Protein AF-0000000080483818 (afdb_homodimer)

Foldseek 3Di:
DLWAFEAELVLLVVQQDLVLLLVLLLLLLQQVVVVQKDWDDWDKADDVVQQKIKTKTWMWGDSPVDIWTWIKIKMARPCCCVPPVDDRMWIKIFTADPVPRRRRYIYGLVSLQLQLLLSNLLLLCLFAFDQAFAEAEEEDLDSNVQNVVVNNCVRYVHAEYEYEYPDVVSQVVSCVVPVVPHNYDYDDLLVRQQGREYEYAAQALDEDREPVSHHFAYEYEYEHFQAPRGAHHDLVNLQQAQEEEADDVRCCGTWNCVVCPVVVVDHPVSHNYYSNCCSVVVDHHHDPPGTYHYYTYNDHSSSSRSSVVSSSVRCVVVVHGDTHRPPVPDDD/DLWAFEAELVLLVVQQDLVLLLVLLLLLLQQVVVVQKDWDDWDKADDVVQQKIKTKTWMWGDSPVDIWTWIKIKMARPCCCVPPVDDRMWIKIFTADPVPRRRRYIYGLVSLQLQLLLSNLLLLCLQAFDQAFAEAEEEDLDSNVQNVVVNNCVRYVHAEYEYEDPDVVSQVVSCVVPVVPHNYDYDDLLVRQCGREYEYAAQALDEDREPVSHHFAYEYEYEHFQAPRGAHHDLVNLQQAQEEEADDVRCCGTWNCVVCPVVVVDHPVSHNYYSNCCSVVVDHHHDPPGTYHYYTYNDHSSSSRSSVVSSSVRCVVVVHGDTHRPPVPDDD

Sequence (664 aa):
MRKTLLLNKDDVHENVQMPELISAIEDAFAAYESGDAQMPPKSYIDLPQYNGDFRSMPAYLDAGDWDAAGIKWVNVHPDNGEKFDLPTVMGTMIYSDPETAFPLALLDGTELTMLRTGAAAAVATDHLAVEDASSMGIIGAGVQSYTQLRAISEVRDIEEVIISDLDEERVADFIDAFEDDFDIRAGSIEEAAGCDVLSTVTPVESPIVPRDAVGEHTHINAMGADAEGKHELADEVLLDAKLVIDDHAQTTHSGEINVPYHEGVLGDDDIYGAIGDIVLGELDGRTDEDGISVFDSTGLAIQDVAAAHVAYEHANENDNGYEFDLLGLADEMRKTLLLNKDDVHENVQMPELISAIEDAFAAYESGDAQMPPKSYIDLPQYNGDFRSMPAYLDAGDWDAAGIKWVNVHPDNGEKFDLPTVMGTMIYSDPETAFPLALLDGTELTMLRTGAAAAVATDHLAVEDASSMGIIGAGVQSYTQLRAISEVRDIEEVIISDLDEERVADFIDAFEDDFDIRAGSIEEAAGCDVLSTVTPVESPIVPRDAVGEHTHINAMGADAEGKHELADEVLLDAKLVIDDHAQTTHSGEINVPYHEGVLGDDDIYGAIGDIVLGELDGRTDEDGISVFDSTGLAIQDVAAAHVAYEHANENDNGYEFDLLGLADE

InterPro domains:
  IPR003462 Ornithine cyclodeaminase/mu-crystallin [PF02423] (3-317)
  IPR003462 Ornithine cyclodeaminase/mu-crystallin [PIRSF001439] (4-326)
  IPR003462 Ornithine cyclodeaminase/mu-crystallin [PTHR13812] (5-322)
  IPR023401 Ornithine cyclodeaminase, N-terminal [G3DSA:3.30.1780.10] (7-321)
  IPR028609 Alanine dehydrogenase, archaeal-type [MF_00935] (4-325)
  IPR036291 NAD(P)-binding domain superfamily [SSF51735] (4-326)

Organism: Haloferax mediterranei (strain ATCC 33500 / DSM 1411 / JCM 8866 / NBRC 14739 / NCIMB 2177 / R-4) (NCBI:txid523841)

Nearest PDB structures (foldseek):
  1omo-assembly1_A  TM=9.629E-01  e=2.144E-44  Archaeoglobus fulgidus
  4bv8-assembly1_A-2  TM=9.281E-01  e=3.497E-28  Mus musculus
  4bva-assembly1_A  TM=9.284E-01  e=4.461E-28  Mus musculus
  2i99-assembly1_B  TM=8.974E-01  e=8.203E-28  Homo sapiens
  8j1c-assembly1_A  TM=8.743E-01  e=6.890E-22  Pseudomonas veronii

Radius of gyration: 27.32 Å; Cα contacts (8 Å, |Δi|>4): 1703; chains: 2; bounding box: 47×83×65 Å

Structure (mmCIF, N/CA/C/O backbone):
data_AF-0000000080483818-model_v1
#
loop_
_entity.id
_entity.type
_entity.pdbx_description
1 polymer 'Alanine dehydrogenase'
#
loop_
_atom_site.group_PDB
_atom_site.id
_atom_site.type_symbol
_atom_site.label_atom_id
_atom_site.label_alt_id
_atom_site.label_comp_id
_atom_site.label_asym_id
_atom_site.label_entity_id
_atom_site.label_seq_id
_atom_site.pdbx_PDB_ins_code
_atom_site.Cartn_x
_atom_site.Cartn_y
_atom_site.Cartn_z
_atom_site.occupancy
_atom_site.B_iso_or_equiv
_atom_site.auth_seq_id
_atom_site.auth_comp_id
_atom_site.auth_asym_id
_atom_site.auth_atom_id
_atom_site.pdbx_PDB_model_num
ATOM 1 N N . MET A 1 1 ? -8.867 -9.008 21.266 1 59 1 MET A N 1
ATOM 2 C CA . MET A 1 1 ? -7.742 -8.117 21.516 1 59 1 MET A CA 1
ATOM 3 C C . MET A 1 1 ? -7.305 -7.422 20.219 1 59 1 MET A C 1
ATOM 5 O O . MET A 1 1 ? -7.438 -7.98 19.141 1 59 1 MET A O 1
ATOM 9 N N . ARG A 1 2 ? -7.117 -6.023 20.359 1 85.38 2 ARG A N 1
ATOM 10 C CA . ARG A 1 2 ? -6.852 -5.125 19.234 1 85.38 2 ARG A CA 1
ATOM 11 C C . ARG A 1 2 ? -5.352 -5.008 18.984 1 85.38 2 ARG A C 1
ATOM 13 O O . ARG A 1 2 ? -4.773 -3.928 19.125 1 85.38 2 ARG A O 1
ATOM 20 N N . LYS A 1 3 ? -4.719 -6.227 18.844 1 96 3 LYS A N 1
ATOM 21 C CA . LYS A 1 3 ? -3.314 -6.281 18.453 1 96 3 LYS A CA 1
ATOM 22 C C . LYS A 1 3 ? -3.16 -6.82 17.031 1 96 3 LYS A C 1
ATOM 24 O O . LYS A 1 3 ? -4.016 -7.566 16.547 1 96 3 LYS A O 1
ATOM 29 N N . THR A 1 4 ? -2.127 -6.414 16.406 1 98.06 4 THR A N 1
ATOM 30 C CA . THR A 1 4 ? -1.771 -6.863 15.07 1 98.06 4 THR A CA 1
ATOM 31 C C . THR A 1 4 ? -0.892 -8.109 15.133 1 98.06 4 THR A C 1
ATOM 33 O O . THR A 1 4 ? 0.058 -8.164 15.914 1 98.06 4 THR A O 1
ATOM 36 N N . LEU A 1 5 ? -1.219 -9.117 14.422 1 98.25 5 LEU A N 1
ATOM 37 C CA . LEU A 1 5 ? -0.421 -10.336 14.391 1 98.25 5 LEU A CA 1
ATOM 38 C C . LEU A 1 5 ? 0.724 -10.211 13.391 1 98.25 5 LEU A C 1
ATOM 40 O O . LEU A 1 5 ? 0.502 -9.867 12.227 1 98.25 5 LEU A O 1
ATOM 44 N N . LEU A 1 6 ? 1.972 -10.414 13.82 1 98.62 6 LEU A N 1
ATOM 45 C CA . LEU A 1 6 ? 3.143 -10.438 12.953 1 98.62 6 LEU A CA 1
ATOM 46 C C . LEU A 1 6 ? 3.469 -11.859 12.516 1 98.62 6 LEU A C 1
ATOM 48 O O . LEU A 1 6 ? 3.674 -12.742 13.352 1 98.62 6 LEU A O 1
ATOM 52 N N . LEU A 1 7 ? 3.492 -12.109 11.258 1 98.81 7 LEU A N 1
ATOM 53 C CA . LEU A 1 7 ? 3.787 -13.422 10.703 1 98.81 7 LEU A CA 1
ATOM 54 C C . LEU A 1 7 ? 5 -13.359 9.781 1 98.81 7 LEU A C 1
ATOM 56 O O . LEU A 1 7 ? 4.906 -12.875 8.648 1 98.81 7 LEU A O 1
ATOM 60 N N . ASN A 1 8 ? 6.125 -13.867 10.25 1 98.44 8 ASN A N 1
ATOM 61 C CA . ASN A 1 8 ? 7.332 -13.859 9.43 1 98.44 8 ASN A CA 1
ATOM 62 C C . ASN A 1 8 ? 7.301 -14.977 8.383 1 98.44 8 ASN A C 1
ATOM 64 O O . ASN A 1 8 ? 6.285 -15.648 8.219 1 98.44 8 ASN A O 1
ATOM 68 N N . LYS A 1 9 ? 8.344 -15.117 7.645 1 97.88 9 LYS A N 1
ATOM 69 C CA . LYS A 1 9 ? 8.445 -16.094 6.555 1 97.88 9 LYS A CA 1
ATOM 70 C C . LYS A 1 9 ? 8.023 -17.484 7.02 1 97.88 9 LYS A C 1
ATOM 72 O O . LYS A 1 9 ? 7.184 -18.125 6.387 1 97.88 9 LYS A O 1
ATOM 77 N N . ASP A 1 10 ? 8.531 -17.953 8.125 1 97.81 10 ASP A N 1
ATOM 78 C CA . ASP A 1 10 ? 8.258 -19.297 8.633 1 97.81 10 ASP A CA 1
ATOM 79 C C . ASP A 1 10 ? 6.805 -19.438 9.07 1 97.81 10 ASP A C 1
ATOM 81 O O . ASP A 1 10 ? 6.184 -20.469 8.852 1 97.81 10 ASP A O 1
ATOM 85 N N . ASP A 1 11 ? 6.324 -18.406 9.789 1 98.5 11 ASP A N 1
ATOM 86 C CA . ASP A 1 11 ? 4.938 -18.422 10.242 1 98.5 11 ASP A CA 1
ATOM 87 C C . ASP A 1 11 ? 3.975 -18.531 9.055 1 98.5 11 ASP A C 1
ATOM 89 O O . ASP A 1 11 ? 2.994 -19.266 9.109 1 98.5 11 ASP A O 1
ATOM 93 N N . VAL A 1 12 ? 4.23 -17.703 7.957 1 98.56 12 VAL A N 1
ATOM 94 C CA . VAL A 1 12 ? 3.389 -17.75 6.766 1 98.56 12 VAL A CA 1
ATOM 95 C C . VAL A 1 12 ? 3.434 -19.156 6.152 1 98.56 12 VAL A C 1
ATOM 97 O O . VAL A 1 12 ? 2.393 -19.734 5.844 1 98.56 12 VAL A O 1
ATOM 100 N N . HIS A 1 13 ? 4.637 -19.688 6.023 1 97.12 13 HIS A N 1
ATOM 101 C CA . HIS A 1 13 ? 4.812 -21.016 5.441 1 97.12 13 HIS A CA 1
ATOM 102 C C . HIS A 1 13 ? 4.043 -22.062 6.23 1 97.12 13 HIS A C 1
ATOM 104 O O . HIS A 1 13 ? 3.398 -22.938 5.641 1 97.12 13 HIS A O 1
ATOM 110 N N . GLU A 1 14 ? 4.074 -21.969 7.496 1 97.31 14 GLU A N 1
ATOM 111 C CA . GLU A 1 14 ? 3.459 -22.953 8.383 1 97.31 14 GLU A CA 1
ATOM 112 C C . GLU A 1 14 ? 1.938 -22.844 8.352 1 97.31 14 GLU A C 1
ATOM 114 O O . GLU A 1 14 ? 1.236 -23.844 8.477 1 97.31 14 GLU A O 1
ATOM 119 N N . ASN A 1 15 ? 1.459 -21.688 8.18 1 98.25 15 ASN A N 1
ATOM 120 C CA . ASN A 1 15 ? 0.035 -21.469 8.414 1 98.25 15 ASN A CA 1
ATOM 121 C C . ASN A 1 15 ? -0.752 -21.453 7.109 1 98.25 15 ASN A C 1
ATOM 123 O O . ASN A 1 15 ? -1.979 -21.562 7.117 1 98.25 15 ASN A O 1
ATOM 127 N N . VAL A 1 16 ? -0.103 -21.359 5.969 1 98.06 16 VAL A N 1
ATOM 128 C CA . VAL A 1 16 ? -0.795 -21.438 4.688 1 98.06 16 VAL A CA 1
ATOM 129 C C . VAL A 1 16 ? -0.84 -22.891 4.215 1 98.06 16 VAL A C 1
ATOM 131 O O . VAL A 1 16 ? 0.1 -23.375 3.576 1 98.06 16 VAL A O 1
ATOM 134 N N . GLN A 1 17 ? -1.947 -23.5 4.48 1 96.69 17 GLN A N 1
ATOM 135 C CA . GLN A 1 17 ? -2.146 -24.859 3.994 1 96.69 17 GLN A CA 1
ATOM 136 C C . GLN A 1 17 ? -2.549 -24.859 2.521 1 96.69 17 GLN A C 1
ATOM 138 O O . GLN A 1 17 ? -3.596 -24.328 2.16 1 96.69 17 GLN A O 1
ATOM 143 N N . MET A 1 18 ? -1.852 -25.625 1.7 1 97.94 18 MET A N 1
ATOM 144 C CA . MET A 1 18 ? -1.932 -25.484 0.248 1 97.94 18 MET A CA 1
ATOM 145 C C . MET A 1 18 ? -3.324 -25.844 -0.256 1 97.94 18 MET A C 1
ATOM 147 O O . MET A 1 18 ? -3.9 -25.125 -1.07 1 97.94 18 MET A O 1
ATOM 151 N N . PRO A 1 19 ? -3.957 -26.953 0.245 1 98.25 19 PRO A N 1
ATOM 152 C CA . PRO A 1 19 ? -5.309 -27.25 -0.242 1 98.25 19 PRO A CA 1
ATOM 153 C C . PRO A 1 19 ? -6.297 -26.125 0.053 1 98.25 19 PRO A C 1
ATOM 155 O O . PRO A 1 19 ? -7.129 -25.797 -0.794 1 98.25 19 PRO A O 1
ATOM 158 N N . GLU A 1 20 ? -6.184 -25.531 1.244 1 98.12 20 GLU A N 1
ATOM 159 C CA . GLU A 1 20 ? -7.062 -24.422 1.618 1 98.12 20 GLU A CA 1
ATOM 160 C C . GLU A 1 20 ? -6.746 -23.172 0.81 1 98.12 20 GLU A C 1
ATOM 162 O O . GLU A 1 20 ? -7.645 -22.406 0.458 1 98.12 20 GLU A O 1
ATOM 167 N N . LEU A 1 21 ? -5.457 -23 0.57 1 98.69 21 LEU A N 1
ATOM 168 C CA . LEU A 1 21 ? -5.062 -21.859 -0.24 1 98.69 21 LEU A CA 1
ATOM 169 C C . LEU A 1 21 ? -5.613 -21.969 -1.656 1 98.69 21 LEU A C 1
ATOM 171 O O . LEU A 1 21 ? -6.098 -20.984 -2.221 1 98.69 21 LEU A O 1
ATOM 175 N N . ILE A 1 22 ? -5.508 -23.188 -2.268 1 98.81 22 ILE A N 1
ATOM 176 C CA . ILE A 1 22 ? -6.027 -23.406 -3.615 1 98.81 22 ILE A CA 1
ATOM 177 C C . ILE A 1 22 ? -7.512 -23.047 -3.658 1 98.81 22 ILE A C 1
ATOM 179 O O . ILE A 1 22 ? -7.965 -22.344 -4.57 1 98.81 22 ILE A O 1
ATOM 183 N N . SER A 1 23 ? -8.258 -23.484 -2.625 1 98.62 23 SER A N 1
ATOM 184 C CA . SER A 1 23 ? -9.68 -23.172 -2.537 1 98.62 23 SER A CA 1
ATOM 185 C C . SER A 1 23 ? -9.914 -21.672 -2.422 1 98.62 23 SER A C 1
ATOM 187 O O . SER A 1 23 ? -10.812 -21.125 -3.07 1 98.62 23 SER A O 1
ATOM 189 N N . ALA A 1 24 ? -9.156 -20.984 -1.603 1 98.62 24 ALA A N 1
ATOM 190 C CA . ALA A 1 24 ? -9.289 -19.547 -1.397 1 98.62 24 ALA A CA 1
ATOM 191 C C . ALA A 1 24 ? -8.961 -18.781 -2.672 1 98.62 24 ALA A C 1
ATOM 193 O O . ALA A 1 24 ? -9.586 -17.766 -2.971 1 98.62 24 ALA A O 1
ATOM 194 N N . ILE A 1 25 ? -7.953 -19.234 -3.406 1 98.75 25 ILE A N 1
ATOM 195 C CA . ILE A 1 25 ? -7.562 -18.609 -4.66 1 98.75 25 ILE A CA 1
ATOM 196 C C . ILE A 1 25 ? -8.68 -18.781 -5.691 1 98.75 25 ILE A C 1
ATOM 198 O O . ILE A 1 25 ? -8.961 -17.859 -6.461 1 98.75 25 ILE A O 1
ATOM 202 N N . GLU A 1 26 ? -9.234 -19.969 -5.711 1 98.69 26 GLU A N 1
ATOM 203 C CA . GLU A 1 26 ? -10.375 -20.188 -6.602 1 98.69 26 GLU A CA 1
ATOM 204 C C . GLU A 1 26 ? -11.523 -19.234 -6.281 1 98.69 26 GLU A C 1
ATOM 206 O O . GLU A 1 26 ? -12.117 -18.641 -7.188 1 98.69 26 GLU A O 1
ATOM 211 N N . ASP A 1 27 ? -11.852 -19.047 -4.988 1 98.5 27 ASP A N 1
ATOM 212 C CA . ASP A 1 27 ? -12.859 -18.094 -4.551 1 98.5 27 ASP A CA 1
ATOM 213 C C . ASP A 1 27 ? -12.516 -16.672 -5 1 98.5 27 ASP A C 1
ATOM 215 O O . ASP A 1 27 ? -13.398 -15.906 -5.383 1 98.5 27 ASP A O 1
ATOM 219 N N . ALA A 1 28 ? -11.266 -16.359 -4.926 1 98.62 28 ALA A N 1
ATOM 220 C CA . ALA A 1 28 ? -10.812 -15.023 -5.309 1 98.62 28 ALA A CA 1
ATOM 221 C C . ALA A 1 28 ? -11.023 -14.781 -6.801 1 98.62 28 ALA A C 1
ATOM 223 O O . ALA A 1 28 ? -11.477 -13.703 -7.199 1 98.62 28 ALA A O 1
ATOM 224 N N . PHE A 1 29 ? -10.672 -15.773 -7.652 1 98.56 29 PHE A N 1
ATOM 225 C CA . PHE A 1 29 ? -10.906 -15.664 -9.086 1 98.56 29 PHE A CA 1
ATOM 226 C C . PHE A 1 29 ? -12.391 -15.477 -9.375 1 98.56 29 PHE A C 1
ATOM 228 O O . PHE A 1 29 ? -12.766 -14.672 -10.227 1 98.56 29 PHE A O 1
ATOM 235 N N . ALA A 1 30 ? -13.227 -16.234 -8.688 1 98.5 30 ALA A N 1
ATOM 236 C CA . ALA A 1 30 ? -14.672 -16.125 -8.867 1 98.5 30 ALA A CA 1
ATOM 237 C C . ALA A 1 30 ? -15.172 -14.734 -8.484 1 98.5 30 ALA A C 1
ATOM 239 O O . ALA A 1 30 ? -15.945 -14.125 -9.227 1 98.5 30 ALA A O 1
ATOM 240 N N . ALA A 1 31 ? -14.734 -14.266 -7.336 1 98.38 31 ALA A N 1
ATOM 241 C CA . ALA A 1 31 ? -15.148 -12.953 -6.859 1 98.38 31 ALA A CA 1
ATOM 242 C C . ALA A 1 31 ? -14.734 -11.859 -7.844 1 98.38 31 ALA A C 1
ATOM 244 O O . ALA A 1 31 ? -15.5 -10.922 -8.094 1 98.38 31 ALA A O 1
ATOM 245 N N . TYR A 1 32 ? -13.555 -11.953 -8.32 1 97.81 32 TYR A N 1
ATOM 246 C CA . TYR A 1 32 ? -13.055 -10.969 -9.266 1 97.81 32 TYR A CA 1
ATOM 247 C C . TYR A 1 32 ? -13.906 -10.945 -10.531 1 97.81 32 TYR A C 1
ATOM 249 O O . TYR A 1 32 ? -14.297 -9.875 -11.008 1 97.81 32 TYR A O 1
ATOM 257 N N . GLU A 1 33 ? -14.195 -12.117 -11.047 1 97.12 33 GLU A N 1
ATOM 258 C CA . GLU A 1 33 ? -14.938 -12.227 -12.297 1 97.12 33 GLU A CA 1
ATOM 259 C C . GLU A 1 33 ? -16.391 -11.781 -12.117 1 97.12 33 GLU A C 1
ATOM 261 O O . GLU A 1 33 ? -16.984 -11.18 -13.016 1 97.12 33 GLU A O 1
ATOM 266 N N . SER A 1 34 ? -17 -12.031 -10.977 1 97.38 34 SER A N 1
ATOM 267 C CA . SER A 1 34 ? -18.406 -11.727 -10.727 1 97.38 34 SER A CA 1
ATOM 268 C C . SER A 1 34 ? -18.594 -10.266 -10.336 1 97.38 34 SER A C 1
ATOM 270 O O . SER A 1 34 ? -19.734 -9.805 -10.164 1 97.38 34 SER A O 1
ATOM 272 N N . GLY A 1 35 ? -17.484 -9.539 -10.109 1 97.06 35 GLY A N 1
ATOM 273 C CA . GLY A 1 35 ? -17.578 -8.148 -9.727 1 97.06 35 GLY A CA 1
ATOM 274 C C . GLY A 1 35 ? -17.625 -7.945 -8.219 1 97.06 35 GLY A C 1
ATOM 275 O O . GLY A 1 35 ? -17.906 -6.844 -7.742 1 97.06 35 GLY A O 1
ATOM 276 N N . ASP A 1 36 ? -17.328 -8.992 -7.488 1 97.94 36 ASP A N 1
ATOM 277 C CA . ASP A 1 36 ? -17.359 -8.938 -6.027 1 97.94 36 ASP A CA 1
ATOM 278 C C . ASP A 1 36 ? -15.969 -8.703 -5.449 1 97.94 36 ASP A C 1
ATOM 280 O O . ASP A 1 36 ? -15.688 -9.102 -4.316 1 97.94 36 ASP A O 1
ATOM 284 N N . ALA A 1 37 ? -15.125 -8.156 -6.234 1 98.31 37 ALA A N 1
ATOM 285 C CA . ALA A 1 37 ? -13.781 -7.789 -5.805 1 98.31 37 ALA A CA 1
ATOM 286 C C . ALA A 1 37 ? -13.383 -6.422 -6.352 1 98.31 37 ALA A C 1
ATOM 288 O O . ALA A 1 37 ? -13.898 -5.98 -7.379 1 98.31 37 ALA A O 1
ATOM 289 N N . GLN A 1 38 ? -12.648 -5.688 -5.633 1 98.06 38 GLN A N 1
ATOM 290 C CA . GLN A 1 38 ? -11.992 -4.461 -6.066 1 98.06 38 GLN A CA 1
ATOM 291 C C . GLN A 1 38 ? -10.477 -4.645 -6.129 1 98.06 38 GLN A C 1
ATOM 293 O O . GLN A 1 38 ? -9.852 -5.043 -5.141 1 98.06 38 GLN A O 1
ATOM 298 N N . MET A 1 39 ? -9.914 -4.434 -7.207 1 97.19 39 MET A N 1
ATOM 299 C CA . MET A 1 39 ? -8.477 -4.535 -7.426 1 97.19 39 MET A CA 1
ATOM 300 C C . MET A 1 39 ? -7.98 -3.42 -8.344 1 97.19 39 MET A C 1
ATOM 302 O O . MET A 1 39 ? -7.781 -3.635 -9.539 1 97.19 39 MET A O 1
ATOM 306 N N . PRO A 1 40 ? -7.812 -2.236 -7.809 1 94 40 PRO A N 1
ATOM 307 C CA . PRO A 1 40 ? -7.262 -1.16 -8.633 1 94 40 PRO A CA 1
ATOM 308 C C . PRO A 1 40 ? -5.93 -1.536 -9.281 1 94 40 PRO A C 1
ATOM 310 O O . PRO A 1 40 ? -5.223 -2.412 -8.781 1 94 40 PRO A O 1
ATOM 313 N N . PRO A 1 41 ? -5.617 -0.935 -10.477 1 89.25 41 PRO A N 1
ATOM 314 C CA . PRO A 1 41 ? -4.324 -1.211 -11.117 1 89.25 41 PRO A CA 1
ATOM 315 C C . PRO A 1 41 ? -3.143 -0.987 -10.172 1 89.25 41 PRO A C 1
ATOM 317 O O . PRO A 1 41 ? -3.186 -0.092 -9.328 1 89.25 41 PRO A O 1
ATOM 320 N N . LYS A 1 42 ? -2.09 -1.724 -10.422 1 88.88 42 LYS A N 1
ATOM 321 C CA . LYS A 1 42 ? -0.842 -1.532 -9.688 1 88.88 42 LYS A CA 1
ATOM 322 C C . LYS A 1 42 ? -0.333 -0.101 -9.836 1 88.88 42 LYS A C 1
ATOM 324 O O . LYS A 1 42 ? -0.463 0.505 -10.898 1 88.88 42 LYS A O 1
ATOM 329 N N . SER A 1 43 ? 0.108 0.502 -8.727 1 93.12 43 SER A N 1
ATOM 330 C CA . SER A 1 43 ? 0.882 1.737 -8.805 1 93.12 43 SER A CA 1
ATOM 331 C C . SER A 1 43 ? 2.379 1.457 -8.727 1 93.12 43 SER A C 1
ATOM 333 O O . SER A 1 43 ? 2.828 0.692 -7.867 1 93.12 43 SER A O 1
ATOM 335 N N . TYR A 1 44 ? 3.125 2.062 -9.609 1 93.62 44 TYR A N 1
ATOM 336 C CA . TYR A 1 44 ? 4.559 1.801 -9.711 1 93.62 44 TYR A CA 1
ATOM 337 C C . TYR A 1 44 ? 5.367 2.998 -9.227 1 93.62 44 TYR A C 1
ATOM 339 O O . TYR A 1 44 ? 4.973 4.148 -9.438 1 93.62 44 TYR A O 1
ATOM 347 N N . ILE A 1 45 ? 6.418 2.789 -8.562 1 97.56 45 ILE A N 1
ATOM 348 C CA . ILE A 1 45 ? 7.531 3.709 -8.344 1 97.56 45 ILE A CA 1
ATOM 349 C C . ILE A 1 45 ? 8.789 3.166 -9.016 1 97.56 45 ILE A C 1
ATOM 351 O O . ILE A 1 45 ? 9.383 2.193 -8.547 1 97.56 45 ILE A O 1
ATOM 355 N N . ASP A 1 46 ? 9.195 3.781 -10.109 1 96.31 46 ASP A N 1
ATOM 356 C CA . ASP A 1 46 ? 10.359 3.354 -10.891 1 96.31 46 ASP A CA 1
ATOM 357 C C . ASP A 1 46 ? 11.625 4.059 -10.414 1 96.31 46 ASP A C 1
ATOM 359 O O . ASP A 1 46 ? 11.68 5.289 -10.375 1 96.31 46 ASP A O 1
ATOM 363 N N . LEU A 1 47 ? 12.562 3.303 -10.062 1 97.94 47 LEU A N 1
ATOM 364 C CA . LEU A 1 47 ? 13.828 3.844 -9.562 1 97.94 47 LEU A CA 1
ATOM 365 C C . LEU A 1 47 ? 14.992 3.385 -10.43 1 97.94 47 LEU A C 1
ATOM 367 O O . LEU A 1 47 ? 15.828 2.596 -9.992 1 97.94 47 LEU A O 1
ATOM 371 N N . PRO A 1 48 ? 15.141 3.963 -11.609 1 96.69 48 PRO A N 1
ATOM 372 C CA . PRO A 1 48 ? 16.203 3.533 -12.523 1 96.69 48 PRO A CA 1
ATOM 373 C C . PRO A 1 48 ? 17.594 3.678 -11.922 1 96.69 48 PRO A C 1
ATOM 375 O O . PRO A 1 48 ? 18.484 2.889 -12.234 1 96.69 48 PRO A O 1
ATOM 378 N N . GLN A 1 49 ? 17.797 4.664 -11.047 1 96.25 49 GLN A N 1
ATOM 379 C CA . GLN A 1 49 ? 19.094 4.883 -10.43 1 96.25 49 GLN A CA 1
ATOM 380 C C . GLN A 1 49 ? 19.516 3.684 -9.578 1 96.25 49 GLN A C 1
ATOM 382 O O . GLN A 1 49 ? 20.703 3.496 -9.297 1 96.25 49 GLN A O 1
ATOM 387 N N . TYR A 1 50 ? 18.594 2.875 -9.211 1 97.5 50 TYR A N 1
ATOM 388 C CA . TYR A 1 50 ? 18.875 1.688 -8.414 1 97.5 50 TYR A CA 1
ATOM 389 C C . TYR A 1 50 ? 18.547 0.418 -9.188 1 97.5 50 TYR A C 1
ATOM 391 O O . TYR A 1 50 ? 18.578 -0.682 -8.633 1 97.5 50 TYR A O 1
ATOM 399 N N . ASN A 1 51 ? 18.141 0.545 -10.453 1 96.12 51 ASN A N 1
ATOM 400 C CA . ASN A 1 51 ? 17.688 -0.581 -11.258 1 96.12 51 ASN A CA 1
ATOM 401 C C . ASN A 1 51 ? 16.594 -1.374 -10.539 1 96.12 51 ASN A C 1
ATOM 403 O O . ASN A 1 51 ? 16.703 -2.592 -10.391 1 96.12 51 ASN A O 1
ATOM 407 N N . GLY A 1 52 ? 15.609 -0.616 -10.039 1 95.94 52 GLY A N 1
ATOM 408 C CA . GLY A 1 52 ? 14.562 -1.259 -9.266 1 95.94 52 GLY A CA 1
ATOM 409 C C . GLY A 1 52 ? 13.242 -0.506 -9.305 1 95.94 52 GLY A C 1
ATOM 410 O O . GLY A 1 52 ? 13.164 0.581 -9.875 1 95.94 52 GLY A O 1
ATOM 411 N N . ASP A 1 53 ? 12.25 -1.101 -8.836 1 96.75 53 ASP A N 1
ATOM 412 C CA . ASP A 1 53 ? 10.953 -0.446 -8.711 1 96.75 53 ASP A CA 1
ATOM 413 C C . ASP A 1 53 ? 10.164 -1.011 -7.531 1 96.75 53 ASP A C 1
ATOM 415 O O . ASP A 1 53 ? 10.539 -2.035 -6.957 1 96.75 53 ASP A O 1
ATOM 419 N N . PHE A 1 54 ? 9.188 -0.281 -7.121 1 97.69 54 PHE A N 1
ATOM 420 C CA . PHE A 1 54 ? 8.164 -0.723 -6.176 1 97.69 54 PHE A CA 1
ATOM 421 C C . PHE A 1 54 ? 6.805 -0.81 -6.848 1 97.69 54 PHE A C 1
ATOM 423 O O . PHE A 1 54 ? 6.523 -0.069 -7.793 1 97.69 54 PHE A O 1
ATOM 430 N N . ARG A 1 55 ? 6.012 -1.702 -6.309 1 96.25 55 ARG A N 1
ATOM 431 C CA . ARG A 1 55 ? 4.629 -1.83 -6.754 1 96.25 55 ARG A CA 1
ATOM 432 C C . ARG A 1 55 ? 3.674 -1.925 -5.57 1 96.25 55 ARG A C 1
ATOM 434 O O . ARG A 1 55 ? 3.908 -2.697 -4.637 1 96.25 55 ARG A O 1
ATOM 441 N N . SER A 1 56 ? 2.67 -1.08 -5.508 1 97.75 56 SER A N 1
ATOM 442 C CA . SER A 1 56 ? 1.58 -1.169 -4.539 1 97.75 56 SER A CA 1
ATOM 443 C C . SER A 1 56 ? 0.396 -1.941 -5.113 1 97.75 56 SER A C 1
ATOM 445 O O . SER A 1 56 ? -0.085 -1.633 -6.203 1 97.75 56 SER A O 1
ATOM 447 N N . MET A 1 57 ? -0.023 -2.916 -4.402 1 97.81 57 MET A N 1
ATOM 448 C CA . MET A 1 57 ? -1.054 -3.83 -4.883 1 97.81 57 MET A CA 1
ATOM 449 C C . MET A 1 57 ? -2.166 -3.986 -3.854 1 97.81 57 MET A C 1
ATOM 451 O O . MET A 1 57 ? -2.234 -5 -3.156 1 97.81 57 MET A O 1
ATOM 455 N N . PRO A 1 58 ? -3.139 -3.027 -3.768 1 98.62 58 PRO A N 1
ATOM 456 C CA . PRO A 1 58 ? -4.281 -3.148 -2.857 1 98.62 58 PRO A CA 1
ATOM 457 C C . PRO A 1 58 ? -5.418 -3.982 -3.445 1 98.62 58 PRO A C 1
ATOM 459 O O . PRO A 1 58 ? -5.574 -4.047 -4.668 1 98.62 58 PRO A O 1
ATOM 462 N N . ALA A 1 59 ? -6.23 -4.578 -2.588 1 98.75 59 ALA A N 1
ATOM 463 C CA . ALA A 1 59 ? -7.418 -5.273 -3.08 1 98.75 59 ALA A CA 1
ATOM 464 C C . ALA A 1 59 ? -8.414 -5.535 -1.952 1 98.75 59 ALA A C 1
ATOM 466 O O . ALA A 1 59 ? -8.055 -5.449 -0.773 1 98.75 59 ALA A O 1
ATOM 467 N N . TYR A 1 60 ? -9.609 -5.742 -2.289 1 98.81 60 TYR A N 1
ATOM 468 C CA . TYR A 1 60 ? -10.711 -6.273 -1.488 1 98.81 60 TYR A CA 1
ATOM 469 C C . TYR A 1 60 ? -11.461 -7.363 -2.246 1 98.81 60 TYR A C 1
ATOM 471 O O . TYR A 1 60 ? -11.617 -7.281 -3.465 1 98.81 60 TYR A O 1
ATOM 479 N N . LEU A 1 61 ? -11.859 -8.406 -1.54 1 98.31 61 LEU A N 1
ATOM 480 C CA . LEU A 1 61 ? -12.75 -9.367 -2.174 1 98.31 61 LEU A CA 1
ATOM 481 C C . LEU A 1 61 ? -13.828 -9.836 -1.198 1 98.31 61 LEU A C 1
ATOM 483 O O . LEU A 1 61 ? -13.586 -9.906 0.009 1 98.31 61 LEU A O 1
ATOM 487 N N . ASP A 1 62 ? -14.961 -10.039 -1.685 1 98.31 62 ASP A N 1
ATOM 488 C CA . ASP A 1 62 ? -16.094 -10.688 -1.026 1 98.31 62 ASP A CA 1
ATOM 489 C C . ASP A 1 62 ? -16.312 -12.094 -1.59 1 98.31 62 ASP A C 1
ATOM 491 O O . ASP A 1 62 ? -16.812 -12.242 -2.705 1 98.31 62 ASP A O 1
ATOM 495 N N . ALA A 1 63 ? -15.961 -13.094 -0.813 1 96.25 63 ALA A N 1
ATOM 496 C CA . ALA A 1 63 ? -16.062 -14.484 -1.271 1 96.25 63 ALA A CA 1
ATOM 497 C C . ALA A 1 63 ? -17.359 -15.125 -0.784 1 96.25 63 ALA A C 1
ATOM 499 O O . ALA A 1 63 ? -17.5 -16.344 -0.847 1 96.25 63 ALA A O 1
ATOM 500 N N . GLY A 1 64 ? -18.297 -14.328 -0.304 1 94.75 64 GLY A N 1
ATOM 501 C CA . GLY A 1 64 ? -19.562 -14.82 0.223 1 94.75 64 GLY A CA 1
ATOM 502 C C . GLY A 1 64 ? -19.516 -15.133 1.708 1 94.75 64 GLY A C 1
ATOM 503 O O . GLY A 1 64 ? -19.875 -14.297 2.535 1 94.75 64 GLY A O 1
ATOM 504 N N . ASP A 1 65 ? -18.766 -16.188 2.082 1 93.69 65 ASP A N 1
ATOM 505 C CA . ASP A 1 65 ? -18.703 -16.609 3.477 1 93.69 65 ASP A CA 1
ATOM 506 C C . ASP A 1 65 ? -17.656 -15.82 4.25 1 93.69 65 ASP A C 1
ATOM 508 O O . ASP A 1 65 ? -17.672 -15.805 5.484 1 93.69 65 ASP A O 1
ATOM 512 N N . TRP A 1 66 ? -16.828 -15.258 3.508 1 96.19 66 TRP A N 1
ATOM 513 C CA . TRP A 1 66 ? -15.797 -14.422 4.102 1 96.19 66 TRP A CA 1
ATOM 514 C C . TRP A 1 66 ? -15.391 -13.297 3.152 1 96.19 66 TRP A C 1
ATOM 516 O O . TRP A 1 66 ? -15.656 -13.367 1.95 1 96.19 66 TRP A O 1
ATOM 526 N N . ASP A 1 67 ? -14.859 -12.227 3.656 1 98 67 ASP A N 1
ATOM 527 C CA . ASP A 1 67 ? -14.266 -11.156 2.857 1 98 67 ASP A CA 1
ATOM 528 C C . ASP A 1 67 ? -12.914 -10.734 3.426 1 98 67 ASP A C 1
ATOM 530 O O . ASP A 1 67 ? -12.531 -11.164 4.512 1 98 67 ASP A O 1
ATOM 534 N N . ALA A 1 68 ? -12.172 -10.07 2.613 1 98.5 68 ALA A N 1
ATOM 535 C CA . ALA A 1 68 ? -10.789 -9.75 2.975 1 98.5 68 ALA A CA 1
ATOM 536 C C . ALA A 1 68 ? -10.312 -8.484 2.27 1 98.5 68 ALA A C 1
ATOM 538 O O . ALA A 1 68 ? -10.742 -8.188 1.153 1 98.5 68 ALA A O 1
ATOM 539 N N . ALA A 1 69 ? -9.445 -7.746 2.926 1 98.81 69 ALA A N 1
ATOM 540 C CA . ALA A 1 69 ? -8.836 -6.543 2.367 1 98.81 69 ALA A CA 1
ATOM 541 C C . ALA A 1 69 ? -7.383 -6.41 2.811 1 98.81 69 ALA A C 1
ATOM 543 O O . ALA A 1 69 ? -7.02 -6.836 3.91 1 98.81 69 ALA A O 1
ATOM 544 N N . GLY A 1 70 ? -6.59 -5.828 1.926 1 98.75 70 GLY A N 1
ATOM 545 C CA . GLY A 1 70 ? -5.195 -5.598 2.27 1 98.75 70 GLY A CA 1
ATOM 546 C C . GLY A 1 70 ? -4.395 -4.984 1.137 1 98.75 70 GLY A C 1
ATOM 547 O O . GLY A 1 70 ? -4.957 -4.609 0.105 1 98.75 70 GLY A O 1
ATOM 548 N N . ILE A 1 71 ? -3.096 -4.863 1.389 1 98.88 71 ILE A N 1
ATOM 549 C CA . ILE A 1 71 ? -2.193 -4.332 0.373 1 98.88 71 ILE A CA 1
ATOM 550 C C . ILE A 1 71 ? -0.846 -5.047 0.456 1 98.88 71 ILE A C 1
ATOM 552 O O . ILE A 1 71 ? -0.362 -5.344 1.551 1 98.88 71 ILE A O 1
ATOM 556 N N . LYS A 1 72 ? -0.356 -5.371 -0.693 1 98.75 72 LYS A N 1
ATOM 557 C CA . LYS A 1 72 ? 1.023 -5.84 -0.787 1 98.75 72 LYS A CA 1
ATOM 558 C C . LYS A 1 72 ? 1.932 -4.762 -1.369 1 98.75 72 LYS A C 1
ATOM 560 O O . LYS A 1 72 ? 1.554 -4.07 -2.318 1 98.75 72 LYS A O 1
ATOM 565 N N . TRP A 1 73 ? 2.99 -4.508 -0.688 1 98.69 73 TRP A N 1
ATOM 566 C CA . TRP A 1 73 ? 4.094 -3.66 -1.129 1 98.69 73 TRP A CA 1
ATOM 567 C C . TRP A 1 73 ? 5.289 -4.504 -1.559 1 98.69 73 TRP A C 1
ATOM 569 O O . TRP A 1 73 ? 5.922 -5.164 -0.73 1 98.69 73 TRP A O 1
ATOM 579 N N . VAL A 1 74 ? 5.586 -4.516 -2.941 1 97.94 74 VAL A N 1
ATOM 580 C CA . VAL A 1 74 ? 6.566 -5.457 -3.471 1 97.94 74 VAL A CA 1
ATOM 581 C C . VAL A 1 74 ? 7.543 -4.727 -4.391 1 97.94 74 VAL A C 1
ATOM 583 O O . VAL A 1 74 ? 7.223 -3.662 -4.922 1 97.94 74 VAL A O 1
ATOM 586 N N . ASN A 1 75 ? 8.734 -5.285 -4.523 1 96.75 75 ASN A N 1
ATOM 587 C CA . ASN A 1 75 ? 9.758 -4.68 -5.359 1 96.75 75 ASN A CA 1
ATOM 588 C C . ASN A 1 75 ? 10.281 -5.656 -6.406 1 96.75 75 ASN A C 1
ATOM 590 O O . ASN A 1 75 ? 10.023 -6.859 -6.324 1 96.75 75 ASN A O 1
ATOM 594 N N . VAL A 1 76 ? 10.875 -5.145 -7.426 1 93.44 76 VAL A N 1
ATOM 595 C CA . VAL A 1 76 ? 11.812 -5.875 -8.273 1 93.44 76 VAL A CA 1
ATOM 596 C C . VAL A 1 76 ? 13.141 -5.125 -8.344 1 93.44 76 VAL A C 1
ATOM 598 O O . VAL A 1 76 ? 13.195 -3.986 -8.82 1 93.44 76 VAL A O 1
ATOM 601 N N . HIS A 1 77 ? 14.133 -5.613 -7.754 1 95 77 HIS A N 1
ATOM 602 C CA . HIS A 1 77 ? 15.5 -5.113 -7.77 1 95 77 HIS A CA 1
ATOM 603 C C . HIS A 1 77 ? 16.469 -6.188 -8.242 1 95 77 HIS A C 1
ATOM 605 O O . HIS A 1 77 ? 17.031 -6.922 -7.426 1 95 77 HIS A O 1
ATOM 611 N N . PRO A 1 78 ? 16.75 -6.211 -9.5 1 91.25 78 PRO A N 1
ATOM 612 C CA . PRO A 1 78 ? 17.516 -7.297 -10.109 1 91.25 78 PRO A CA 1
ATOM 613 C C . PRO A 1 78 ? 18.938 -7.402 -9.555 1 91.25 78 PRO A C 1
ATOM 615 O O . PRO A 1 78 ? 19.531 -8.484 -9.562 1 91.25 78 PRO A O 1
ATOM 618 N N . ASP A 1 79 ? 19.484 -6.348 -9.031 1 94.62 79 ASP A N 1
ATOM 619 C CA . ASP A 1 79 ? 20.875 -6.32 -8.602 1 94.62 79 ASP A CA 1
ATOM 620 C C . ASP A 1 79 ? 21.031 -6.855 -7.176 1 94.62 79 ASP A C 1
ATOM 622 O O . ASP A 1 79 ? 22.141 -7.086 -6.699 1 94.62 79 ASP A O 1
ATOM 626 N N . ASN A 1 80 ? 19.969 -7.121 -6.527 1 95.38 80 ASN A N 1
ATOM 627 C CA . ASN A 1 80 ? 19.984 -7.48 -5.117 1 95.38 80 ASN A CA 1
ATOM 628 C C . ASN A 1 80 ? 20.844 -8.719 -4.863 1 95.38 80 ASN A C 1
ATOM 630 O O . ASN A 1 80 ? 21.672 -8.734 -3.943 1 95.38 80 ASN A O 1
ATOM 634 N N . GLY A 1 81 ? 20.672 -9.75 -5.664 1 91.94 81 GLY A N 1
ATOM 635 C CA . GLY A 1 81 ? 21.406 -10.984 -5.465 1 91.94 81 GLY A CA 1
ATOM 636 C C . GLY A 1 81 ? 22.922 -10.781 -5.52 1 91.94 81 GLY A C 1
ATOM 637 O O . GLY A 1 81 ? 23.625 -11.078 -4.559 1 91.94 81 GLY A O 1
ATOM 638 N N . GLU A 1 82 ? 23.328 -10.211 -6.586 1 92.81 82 GLU A N 1
ATOM 639 C CA . GLU A 1 82 ? 24.75 -10.047 -6.848 1 92.81 82 GLU A CA 1
ATOM 640 C C . GLU A 1 82 ? 25.375 -9.031 -5.898 1 92.81 82 GLU A C 1
ATOM 642 O O . GLU A 1 82 ? 26.484 -9.25 -5.387 1 92.81 82 GLU A O 1
ATOM 647 N N . LYS A 1 83 ? 24.672 -7.938 -5.559 1 95.88 83 LYS A N 1
ATOM 648 C CA . LYS A 1 83 ? 25.297 -6.82 -4.859 1 95.88 83 LYS A CA 1
ATOM 649 C C . LYS A 1 83 ? 25.094 -6.938 -3.35 1 95.88 83 LYS A C 1
ATOM 651 O O . LYS A 1 83 ? 25.938 -6.48 -2.57 1 95.88 83 LYS A O 1
ATOM 656 N N . PHE A 1 84 ? 23.953 -7.605 -2.898 1 95.62 84 PHE A N 1
ATOM 657 C CA . PHE A 1 84 ? 23.594 -7.457 -1.491 1 95.62 84 PHE A CA 1
ATOM 658 C C . PHE A 1 84 ? 23.234 -8.805 -0.881 1 95.62 84 PHE A C 1
ATOM 660 O O . PHE A 1 84 ? 22.906 -8.883 0.304 1 95.62 84 PHE A O 1
ATOM 667 N N . ASP A 1 85 ? 23.234 -9.875 -1.655 1 93.44 85 ASP A N 1
ATOM 668 C CA . ASP A 1 85 ? 22.797 -11.18 -1.185 1 93.44 85 ASP A CA 1
ATOM 669 C C . ASP A 1 85 ? 21.359 -11.133 -0.677 1 93.44 85 ASP A C 1
ATOM 671 O O . ASP A 1 85 ? 21.062 -11.594 0.43 1 93.44 85 ASP A O 1
ATOM 675 N N . LEU A 1 86 ? 20.547 -10.375 -1.413 1 95 86 LEU A N 1
ATOM 676 C CA . LEU A 1 86 ? 19.109 -10.25 -1.149 1 95 86 LEU A CA 1
ATOM 677 C C . LEU A 1 86 ? 18.297 -10.773 -2.324 1 95 86 LEU A C 1
ATOM 679 O O . LEU A 1 86 ? 18.781 -10.82 -3.455 1 95 86 LEU A O 1
ATOM 683 N N . PRO A 1 87 ? 17.109 -11.203 -2.043 1 92.38 87 PRO A N 1
ATOM 684 C CA . PRO A 1 87 ? 16.25 -11.602 -3.154 1 92.38 87 PRO A CA 1
ATOM 685 C C . PRO A 1 87 ? 15.906 -10.445 -4.09 1 92.38 87 PRO A C 1
ATOM 687 O O . PRO A 1 87 ? 15.758 -9.305 -3.641 1 92.38 87 PRO A O 1
ATOM 690 N N . THR A 1 88 ? 15.75 -10.766 -5.336 1 91.25 88 THR A N 1
ATOM 691 C CA . THR A 1 88 ? 15.367 -9.781 -6.344 1 91.25 88 THR A CA 1
ATOM 692 C C . THR A 1 88 ? 13.984 -9.211 -6.043 1 91.25 88 THR A C 1
ATOM 694 O O . THR A 1 88 ? 13.727 -8.031 -6.309 1 91.25 88 THR A O 1
ATOM 697 N N . VAL A 1 89 ? 13.117 -10.086 -5.543 1 93.44 89 VAL A N 1
ATOM 698 C CA . VAL A 1 89 ? 11.734 -9.711 -5.254 1 93.44 89 VAL A CA 1
ATOM 699 C C . VAL A 1 89 ? 11.438 -9.938 -3.773 1 93.44 89 VAL A C 1
ATOM 701 O O . VAL A 1 89 ? 11.633 -11.039 -3.256 1 93.44 89 VAL A O 1
ATOM 704 N N . MET A 1 90 ? 11.047 -8.906 -3.119 1 96.81 90 MET A N 1
ATOM 705 C CA . MET A 1 90 ? 10.594 -8.961 -1.731 1 96.81 90 MET A CA 1
ATOM 706 C C . MET A 1 90 ? 9.266 -8.227 -1.562 1 96.81 90 MET A C 1
ATOM 708 O O . MET A 1 90 ? 9.008 -7.238 -2.252 1 96.81 90 MET A O 1
ATOM 712 N N . GLY A 1 91 ? 8.469 -8.75 -0.692 1 97.94 91 GLY A N 1
ATOM 713 C CA . GLY A 1 91 ? 7.18 -8.125 -0.452 1 97.94 91 GLY A CA 1
ATOM 714 C C . GLY A 1 91 ? 6.801 -8.086 1.017 1 97.94 91 GLY A C 1
ATOM 715 O O . GLY A 1 91 ? 7.227 -8.938 1.797 1 97.94 91 GLY A O 1
ATOM 716 N N . THR A 1 92 ? 6.047 -7.105 1.388 1 98.81 92 THR A N 1
ATOM 717 C CA . THR A 1 92 ? 5.395 -6.984 2.688 1 98.81 92 THR A CA 1
ATOM 718 C C . THR A 1 92 ? 3.885 -6.824 2.521 1 98.81 92 THR A C 1
ATOM 720 O O . THR A 1 92 ? 3.426 -6.094 1.64 1 98.81 92 THR A O 1
ATOM 723 N N . MET A 1 93 ? 3.127 -7.566 3.357 1 98.88 93 MET A N 1
ATOM 724 C CA . MET A 1 93 ? 1.67 -7.594 3.256 1 98.88 93 MET A CA 1
ATOM 725 C C . MET A 1 93 ? 1.026 -7.012 4.512 1 98.88 93 MET A C 1
ATOM 727 O O . MET A 1 93 ? 1.406 -7.363 5.629 1 98.88 93 MET A O 1
ATOM 731 N N . ILE A 1 94 ? 0.13 -6.039 4.348 1 98.94 94 ILE A N 1
ATOM 732 C CA . ILE A 1 94 ? -0.781 -5.605 5.402 1 98.94 94 ILE A CA 1
ATOM 733 C C . ILE A 1 94 ? -2.166 -6.203 5.164 1 98.94 94 ILE A C 1
ATOM 735 O O . ILE A 1 94 ? -2.777 -5.973 4.117 1 98.94 94 ILE A O 1
ATOM 739 N N . TYR A 1 95 ? -2.598 -7.047 6.078 1 98.88 95 TYR A N 1
ATOM 740 C CA . TYR A 1 95 ? -3.93 -7.645 6.051 1 98.88 95 TYR A CA 1
ATOM 741 C C . TYR A 1 95 ? -4.863 -6.93 7.02 1 98.88 95 TYR A C 1
ATOM 743 O O . TYR A 1 95 ? -4.566 -6.816 8.211 1 98.88 95 TYR A O 1
ATOM 751 N N . SER A 1 96 ? -6.027 -6.43 6.535 1 98.81 96 SER A N 1
ATOM 752 C CA . SER A 1 96 ? -6.887 -5.57 7.344 1 98.81 96 SER A CA 1
ATOM 753 C C . SER A 1 96 ? -8.305 -6.117 7.414 1 98.81 96 SER A C 1
ATOM 755 O O . SER A 1 96 ? -8.766 -6.793 6.488 1 98.81 96 SER A O 1
ATOM 757 N N . ASP A 1 97 ? -8.938 -5.828 8.484 1 98.5 97 ASP A N 1
ATOM 758 C CA . ASP A 1 97 ? -10.367 -6.09 8.633 1 98.5 97 ASP A CA 1
ATOM 759 C C . ASP A 1 97 ? -11.188 -5.16 7.746 1 98.5 97 ASP A C 1
ATOM 761 O O . ASP A 1 97 ? -11.133 -3.938 7.898 1 98.5 97 ASP A O 1
ATOM 765 N N . PRO A 1 98 ? -11.969 -5.734 6.789 1 98.44 98 PRO A N 1
ATOM 766 C CA . PRO A 1 98 ? -12.758 -4.852 5.922 1 98.44 98 PRO A CA 1
ATOM 767 C C . PRO A 1 98 ? -13.727 -3.969 6.699 1 98.44 98 PRO A C 1
ATOM 769 O O . PRO A 1 98 ? -13.938 -2.809 6.336 1 98.44 98 PRO A O 1
ATOM 772 N N . GLU A 1 99 ? -14.266 -4.406 7.758 1 97.88 99 GLU A N 1
ATOM 773 C CA . GLU A 1 99 ? -15.336 -3.723 8.484 1 97.88 99 GLU A CA 1
ATOM 774 C C . GLU A 1 99 ? -14.789 -2.545 9.289 1 97.88 99 GLU A C 1
ATOM 776 O O . GLU A 1 99 ? -15.453 -1.509 9.406 1 97.88 99 GLU A O 1
ATOM 781 N N . THR A 1 100 ? -13.617 -2.662 9.859 1 97.81 100 THR A N 1
ATOM 782 C CA . THR A 1 100 ? -13.102 -1.647 10.773 1 97.81 100 THR A CA 1
ATOM 783 C C . THR A 1 100 ? -11.812 -1.037 10.227 1 97.81 100 THR A C 1
ATOM 785 O O . THR A 1 100 ? -11.359 0.006 10.711 1 97.81 100 THR A O 1
ATOM 788 N N . ALA A 1 101 ? -11.172 -1.747 9.312 1 98 101 ALA A N 1
ATOM 789 C CA . ALA A 1 101 ? -9.891 -1.387 8.711 1 98 101 ALA A CA 1
ATOM 790 C C . ALA A 1 101 ? -8.734 -1.61 9.68 1 98 101 ALA A C 1
ATOM 792 O O . ALA A 1 101 ? -7.594 -1.247 9.398 1 98 101 ALA A O 1
ATOM 793 N N . PHE A 1 102 ? -9.023 -2.213 10.844 1 98.25 102 PHE A N 1
ATOM 794 C CA . PHE A 1 102 ? -7.941 -2.539 11.766 1 98.25 102 PHE A CA 1
ATOM 795 C C . PHE A 1 102 ? -6.938 -3.482 11.109 1 98.25 102 PHE A C 1
ATOM 797 O O . PHE A 1 102 ? -7.328 -4.445 10.453 1 98.25 102 PHE A O 1
ATOM 804 N N . PRO A 1 103 ? -5.613 -3.18 11.188 1 98.62 103 PRO A N 1
ATOM 805 C CA . PRO A 1 103 ? -4.625 -4.109 10.641 1 98.62 103 PRO A CA 1
ATOM 806 C C . PRO A 1 103 ? -4.531 -5.41 11.43 1 98.62 103 PRO A C 1
ATOM 808 O O . PRO A 1 103 ? -3.867 -5.457 12.469 1 98.62 103 PRO A O 1
ATOM 811 N N . LEU A 1 104 ? -5.109 -6.43 10.898 1 98.56 104 LEU A N 1
ATOM 812 C CA . LEU A 1 104 ? -5.18 -7.711 11.586 1 98.56 104 LEU A CA 1
ATOM 813 C C . LEU A 1 104 ? -3.805 -8.375 11.648 1 98.56 104 LEU A C 1
ATOM 815 O O . LEU A 1 104 ? -3.451 -8.992 12.656 1 98.56 104 LEU A O 1
ATOM 819 N N . ALA A 1 105 ? -2.992 -8.211 10.5 1 98.81 105 ALA A N 1
ATOM 820 C CA . ALA A 1 105 ? -1.699 -8.891 10.453 1 98.81 105 ALA A CA 1
ATOM 821 C C . ALA A 1 105 ? -0.732 -8.164 9.523 1 98.81 105 ALA A C 1
ATOM 823 O O . ALA A 1 105 ? -1.154 -7.52 8.562 1 98.81 105 ALA A O 1
ATOM 824 N N . LEU A 1 106 ? 0.495 -8.203 9.82 1 98.88 106 LEU A N 1
ATOM 825 C CA . LEU A 1 106 ? 1.626 -7.891 8.953 1 98.88 106 LEU A CA 1
ATOM 826 C C . LEU A 1 106 ? 2.41 -9.148 8.609 1 98.88 106 LEU A C 1
ATOM 828 O O . LEU A 1 106 ? 2.854 -9.875 9.5 1 98.88 106 LEU A O 1
ATOM 832 N N . LEU A 1 107 ? 2.566 -9.406 7.273 1 98.88 107 LEU A N 1
ATOM 833 C CA . LEU A 1 107 ? 3.074 -10.711 6.859 1 98.88 107 LEU A CA 1
ATOM 834 C C . LEU A 1 107 ? 4.258 -10.555 5.906 1 98.88 107 LEU A C 1
ATOM 836 O O . LEU A 1 107 ? 4.344 -9.57 5.172 1 98.88 107 LEU A O 1
ATOM 840 N N . ASP A 1 108 ? 5.113 -11.625 5.895 1 98.69 108 ASP A N 1
ATOM 841 C CA . ASP A 1 108 ? 6.059 -11.789 4.793 1 98.69 108 ASP A CA 1
ATOM 842 C C . ASP A 1 108 ? 5.328 -11.945 3.461 1 98.69 108 ASP A C 1
ATOM 844 O O . ASP A 1 108 ? 4.73 -12.984 3.193 1 98.69 108 ASP A O 1
ATOM 848 N N . GLY A 1 109 ? 5.453 -10.914 2.654 1 98.31 109 GLY A N 1
ATOM 849 C CA . GLY A 1 109 ? 4.797 -10.945 1.357 1 98.31 109 GLY A CA 1
ATOM 850 C C . GLY A 1 109 ? 5.547 -11.766 0.326 1 98.31 109 GLY A C 1
ATOM 851 O O . GLY A 1 109 ? 4.977 -12.164 -0.691 1 98.31 109 GLY A O 1
ATOM 852 N N . THR A 1 110 ? 6.844 -11.969 0.59 1 97.44 110 THR A N 1
ATOM 853 C CA . THR A 1 110 ? 7.641 -12.766 -0.339 1 97.44 110 THR A CA 1
ATOM 854 C C . THR A 1 110 ? 7.176 -14.219 -0.342 1 97.44 110 THR A C 1
ATOM 856 O O . THR A 1 110 ? 6.91 -14.789 -1.402 1 97.44 110 THR A O 1
ATOM 859 N N . GLU A 1 111 ? 7.117 -14.766 0.878 1 97.5 111 GLU A N 1
ATOM 860 C CA . GLU A 1 111 ? 6.625 -16.141 1.031 1 97.5 111 GLU A CA 1
ATOM 861 C C . GLU A 1 111 ? 5.184 -16.266 0.545 1 97.5 111 GLU A C 1
ATOM 863 O O . GLU A 1 111 ? 4.828 -17.234 -0.119 1 97.5 111 GLU A O 1
ATOM 868 N N . LEU A 1 112 ? 4.41 -15.32 0.84 1 97.94 112 LEU A N 1
ATOM 869 C CA . LEU A 1 112 ? 3.012 -15.297 0.423 1 97.94 112 LEU A CA 1
ATOM 870 C C . LEU A 1 112 ? 2.898 -15.352 -1.097 1 97.94 112 LEU A C 1
ATOM 872 O O . LEU A 1 112 ? 2.049 -16.062 -1.637 1 97.94 112 LEU A O 1
ATOM 876 N N . THR A 1 113 ? 3.721 -14.555 -1.772 1 96.81 113 THR A N 1
ATOM 877 C CA . THR A 1 113 ? 3.715 -14.5 -3.23 1 96.81 113 THR A CA 1
ATOM 878 C C . THR A 1 113 ? 4.039 -15.875 -3.822 1 96.81 113 THR A C 1
ATOM 880 O O . THR A 1 113 ? 3.365 -16.328 -4.75 1 96.81 113 THR A O 1
ATOM 883 N N . MET A 1 114 ? 5.016 -16.484 -3.26 1 96.44 114 MET A N 1
ATOM 884 C CA . MET A 1 114 ? 5.422 -17.797 -3.754 1 96.44 114 MET A CA 1
ATOM 885 C C . MET A 1 114 ? 4.273 -18.797 -3.635 1 96.44 114 MET A C 1
ATOM 887 O O . MET A 1 114 ? 3.939 -19.484 -4.605 1 96.44 114 MET A O 1
ATOM 891 N N . LEU A 1 115 ? 3.672 -18.828 -2.48 1 98.31 115 LEU A N 1
ATOM 892 C CA . LEU A 1 115 ? 2.625 -19.797 -2.193 1 98.31 115 LEU A CA 1
ATOM 893 C C . LEU A 1 115 ? 1.402 -19.562 -3.072 1 98.31 115 LEU A C 1
ATOM 895 O O . LEU A 1 115 ? 0.897 -20.484 -3.709 1 98.31 115 LEU A O 1
ATOM 899 N N . ARG A 1 116 ? 0.941 -18.328 -3.164 1 98.44 116 ARG A N 1
ATOM 900 C CA . ARG A 1 116 ? -0.288 -18.062 -3.908 1 98.44 116 ARG A CA 1
ATOM 901 C C . ARG A 1 116 ? -0.062 -18.219 -5.406 1 98.44 116 ARG A C 1
ATOM 903 O O . ARG A 1 116 ? -0.993 -18.531 -6.152 1 98.44 116 ARG A O 1
ATOM 910 N N . THR A 1 117 ? 1.193 -18.016 -5.902 1 97.94 117 THR A N 1
ATOM 911 C CA . THR A 1 117 ? 1.503 -18.219 -7.316 1 97.94 117 THR A CA 1
ATOM 912 C C . THR A 1 117 ? 1.353 -19.688 -7.699 1 97.94 117 THR A C 1
ATOM 914 O O . THR A 1 117 ? 0.754 -20 -8.727 1 97.94 117 THR A O 1
ATOM 917 N N . GLY A 1 118 ? 1.876 -20.562 -6.852 1 98.44 118 GLY A N 1
ATOM 918 C CA . GLY A 1 118 ? 1.657 -21.984 -7.059 1 98.44 118 GLY A CA 1
ATOM 919 C C . GLY A 1 118 ? 0.193 -22.375 -7.012 1 98.44 118 GLY A C 1
ATOM 920 O O . GLY A 1 118 ? -0.274 -23.156 -7.844 1 98.44 118 GLY A O 1
ATOM 921 N N . ALA A 1 119 ? -0.508 -21.812 -6.055 1 98.81 119 ALA A N 1
ATOM 922 C CA . ALA A 1 119 ? -1.925 -22.125 -5.891 1 98.81 119 ALA A CA 1
ATOM 923 C C . ALA A 1 119 ? -2.729 -21.688 -7.109 1 98.81 119 ALA A C 1
ATOM 925 O O . ALA A 1 119 ? -3.678 -22.359 -7.512 1 98.81 119 ALA A O 1
ATOM 926 N N . ALA A 1 120 ? -2.408 -20.547 -7.664 1 98.81 120 ALA A N 1
ATOM 927 C CA . ALA A 1 120 ? -3.082 -20.078 -8.875 1 98.81 120 ALA A CA 1
ATOM 928 C C . ALA A 1 120 ? -2.896 -21.062 -10.023 1 98.81 120 ALA A C 1
ATOM 930 O O . ALA A 1 120 ? -3.844 -21.359 -10.758 1 98.81 120 ALA A O 1
ATOM 931 N N . ALA A 1 121 ? -1.695 -21.562 -10.188 1 98.88 121 ALA A N 1
ATOM 932 C CA . ALA A 1 121 ? -1.418 -22.562 -11.219 1 98.88 121 ALA A CA 1
ATOM 933 C C . ALA A 1 121 ? -2.227 -23.828 -10.977 1 98.88 121 ALA A C 1
ATOM 935 O O . ALA A 1 121 ? -2.695 -24.469 -11.922 1 98.88 121 ALA A O 1
ATOM 936 N N . ALA A 1 122 ? -2.35 -24.188 -9.719 1 98.94 122 ALA A N 1
ATOM 937 C CA . ALA A 1 122 ? -3.117 -25.375 -9.375 1 98.94 122 ALA A CA 1
ATOM 938 C C . ALA A 1 122 ? -4.586 -25.203 -9.758 1 98.94 122 ALA A C 1
ATOM 940 O O . ALA A 1 122 ? -5.211 -26.141 -10.273 1 98.94 122 ALA A O 1
ATOM 941 N N . VAL A 1 123 ? -5.172 -24.047 -9.469 1 98.94 123 VAL A N 1
ATOM 942 C CA . VAL A 1 123 ? -6.559 -23.797 -9.852 1 98.94 123 VAL A CA 1
ATOM 943 C C . VAL A 1 123 ? -6.715 -23.969 -11.359 1 98.94 123 VAL A C 1
ATOM 945 O O . VAL A 1 123 ? -7.625 -24.656 -11.82 1 98.94 123 VAL A O 1
ATOM 948 N N . ALA A 1 124 ? -5.848 -23.312 -12.125 1 98.94 124 ALA A N 1
ATOM 949 C CA . ALA A 1 124 ? -5.914 -23.406 -13.578 1 98.94 124 ALA A CA 1
ATOM 950 C C . ALA A 1 124 ? -5.746 -24.859 -14.039 1 98.94 124 ALA A C 1
ATOM 952 O O . ALA A 1 124 ? -6.473 -25.312 -14.922 1 98.94 124 ALA A O 1
ATOM 953 N N . THR A 1 125 ? -4.797 -25.562 -13.469 1 98.94 125 THR A N 1
ATOM 954 C CA . THR A 1 125 ? -4.539 -26.953 -13.812 1 98.94 125 THR A CA 1
ATOM 955 C C . THR A 1 125 ? -5.781 -27.812 -13.57 1 98.94 125 THR A C 1
ATOM 957 O O . THR A 1 125 ? -6.121 -28.656 -14.391 1 98.94 125 THR A O 1
ATOM 960 N N . ASP A 1 126 ? -6.434 -27.562 -12.484 1 98.81 126 ASP A N 1
ATOM 961 C CA . ASP A 1 126 ? -7.605 -28.359 -12.109 1 98.81 126 ASP A CA 1
ATOM 962 C C . ASP A 1 126 ? -8.711 -28.219 -13.156 1 98.81 126 ASP A C 1
ATOM 964 O O . ASP A 1 126 ? -9.492 -29.156 -13.359 1 98.81 126 ASP A O 1
ATOM 968 N N . HIS A 1 127 ? -8.758 -27.141 -13.82 1 98.88 127 HIS A N 1
ATOM 969 C CA . HIS A 1 127 ? -9.828 -26.891 -14.773 1 98.88 127 HIS A CA 1
ATOM 970 C C . HIS A 1 127 ? -9.375 -27.172 -16.203 1 98.88 127 HIS A C 1
ATOM 972 O O . HIS A 1 127 ? -10.211 -27.359 -17.094 1 98.88 127 HIS A O 1
ATOM 978 N N . LEU A 1 128 ? -8.016 -27.203 -16.422 1 98.88 128 LEU A N 1
ATOM 979 C CA . LEU A 1 128 ? -7.605 -27.094 -17.828 1 98.88 128 LEU A CA 1
ATOM 980 C C . LEU A 1 128 ? -6.727 -28.281 -18.219 1 98.88 128 LEU A C 1
ATOM 982 O O . LEU A 1 128 ? -6.504 -28.516 -19.406 1 98.88 128 LEU A O 1
ATOM 986 N N . ALA A 1 129 ? -6.152 -28.969 -17.297 1 98.81 129 ALA A N 1
ATOM 987 C CA . ALA A 1 129 ? -5.312 -30.109 -17.625 1 98.81 129 ALA A CA 1
ATOM 988 C C . ALA A 1 129 ? -6.16 -31.359 -17.844 1 98.81 129 ALA A C 1
ATOM 990 O O . ALA A 1 129 ? -7.312 -31.422 -17.406 1 98.81 129 ALA A O 1
ATOM 991 N N . VAL A 1 130 ? -5.613 -32.344 -18.531 1 98.5 130 VAL A N 1
ATOM 992 C CA . VAL A 1 130 ? -6.281 -33.656 -18.672 1 98.5 130 VAL A CA 1
ATOM 993 C C . VAL A 1 130 ? -6.453 -34.281 -17.281 1 98.5 130 VAL A C 1
ATOM 995 O O . VAL A 1 130 ? -5.594 -34.125 -16.422 1 98.5 130 VAL A O 1
ATOM 998 N N . GLU A 1 131 ? -7.504 -35 -17.062 1 97.25 131 GLU A N 1
ATOM 999 C CA . GLU A 1 131 ? -7.895 -35.5 -15.75 1 97.25 131 GLU A CA 1
ATOM 1000 C C . GLU A 1 131 ? -6.859 -36.469 -15.211 1 97.25 131 GLU A C 1
ATOM 1002 O O . GLU A 1 131 ? -6.629 -36.531 -14 1 97.25 131 GLU A O 1
ATOM 1007 N N . ASP A 1 132 ? -6.227 -37.219 -16.047 1 97.62 132 ASP A N 1
ATOM 1008 C CA . ASP A 1 132 ? -5.316 -38.281 -15.594 1 97.62 132 ASP A CA 1
ATOM 1009 C C . ASP A 1 132 ? -3.859 -37.844 -15.758 1 97.62 132 ASP A C 1
ATOM 1011 O O . ASP A 1 132 ? -2.969 -38.688 -15.906 1 97.62 132 ASP A O 1
ATOM 1015 N N . ALA A 1 133 ? -3.637 -36.531 -15.852 1 98.56 133 ALA A N 1
ATOM 1016 C CA . ALA A 1 133 ? -2.268 -36.031 -15.938 1 98.56 133 ALA A CA 1
ATOM 1017 C C . ALA A 1 133 ? -1.392 -36.625 -14.844 1 98.56 133 ALA A C 1
ATOM 1019 O O . ALA A 1 133 ? -1.753 -36.594 -13.664 1 98.56 133 ALA A O 1
ATOM 1020 N N . SER A 1 134 ? -0.224 -37.156 -15.195 1 98.62 134 SER A N 1
ATOM 1021 C CA . SER A 1 134 ? 0.638 -37.812 -14.211 1 98.62 134 SER A CA 1
ATOM 1022 C C . SER A 1 134 ? 2.082 -37.344 -14.344 1 98.62 134 SER A C 1
ATOM 1024 O O . SER A 1 134 ? 2.936 -37.688 -13.531 1 98.62 134 SER A O 1
ATOM 1026 N N . SER A 1 135 ? 2.402 -36.531 -15.352 1 98.81 135 SER A N 1
ATOM 1027 C CA . SER A 1 135 ? 3.75 -36 -15.531 1 98.81 135 SER A CA 1
ATOM 1028 C C . SER A 1 135 ? 3.742 -34.469 -15.57 1 98.81 135 SER A C 1
ATOM 1030 O O . SER A 1 135 ? 2.791 -33.875 -16.062 1 98.81 135 SER A O 1
ATOM 1032 N N . MET A 1 136 ? 4.773 -33.906 -14.984 1 98.88 136 MET A N 1
ATOM 1033 C CA . MET A 1 136 ? 4.898 -32.438 -14.93 1 98.88 136 MET A CA 1
ATOM 1034 C C . MET A 1 136 ? 6.305 -32 -15.328 1 98.88 136 MET A C 1
ATOM 1036 O O . MET A 1 136 ? 7.289 -32.562 -14.852 1 98.88 136 MET A O 1
ATOM 1040 N N . GLY A 1 137 ? 6.367 -31.141 -16.281 1 98.94 137 GLY A N 1
ATOM 1041 C CA . GLY A 1 137 ? 7.594 -30.422 -16.594 1 98.94 137 GLY A CA 1
ATOM 1042 C C . GLY A 1 137 ? 7.668 -29.047 -15.961 1 98.94 137 GLY A C 1
ATOM 1043 O O . GLY A 1 137 ? 6.648 -28.375 -15.805 1 98.94 137 GLY A O 1
ATOM 1044 N N . ILE A 1 138 ? 8.82 -28.625 -15.539 1 98.94 138 ILE A N 1
ATOM 1045 C CA . ILE A 1 138 ? 9.078 -27.281 -15.023 1 98.94 138 ILE A CA 1
ATOM 1046 C C . ILE A 1 138 ? 10.305 -26.703 -15.703 1 98.94 138 ILE A C 1
ATOM 1048 O O . ILE A 1 138 ? 11.375 -27.312 -15.727 1 98.94 138 ILE A O 1
ATOM 1052 N N . ILE A 1 139 ? 10.141 -25.594 -16.328 1 98.81 139 ILE A N 1
ATOM 1053 C CA . ILE A 1 139 ? 11.258 -24.875 -16.922 1 98.81 139 ILE A CA 1
ATOM 1054 C C . ILE A 1 139 ? 11.57 -23.641 -16.078 1 98.81 139 ILE A C 1
ATOM 1056 O O . ILE A 1 139 ? 10.797 -22.688 -16.047 1 98.81 139 ILE A O 1
ATOM 1060 N N . GLY A 1 140 ? 12.703 -23.578 -15.477 1 98 140 GLY A N 1
ATOM 1061 C CA . GLY A 1 140 ? 13.102 -22.656 -14.43 1 98 140 GLY A CA 1
ATOM 1062 C C . GLY A 1 140 ? 13.117 -23.281 -13.047 1 98 140 GLY A C 1
ATOM 1063 O O . GLY A 1 140 ? 12.102 -23.797 -12.586 1 98 140 GLY A O 1
ATOM 1064 N N . ALA A 1 141 ? 14.25 -23.281 -12.391 1 97.25 141 ALA A N 1
ATOM 1065 C CA . ALA A 1 141 ? 14.398 -23.953 -11.109 1 97.25 141 ALA A CA 1
ATOM 1066 C C . ALA A 1 141 ? 14.523 -22.938 -9.969 1 97.25 141 ALA A C 1
ATOM 1068 O O . ALA A 1 141 ? 15.117 -23.234 -8.93 1 97.25 141 ALA A O 1
ATOM 1069 N N . GLY A 1 142 ? 14.008 -21.719 -10.18 1 92.44 142 GLY A N 1
ATOM 1070 C CA . GLY A 1 142 ? 13.961 -20.734 -9.117 1 92.44 142 GLY A CA 1
ATOM 1071 C C . GLY A 1 142 ? 12.938 -21.047 -8.039 1 92.44 142 GLY A C 1
ATOM 1072 O O . GLY A 1 142 ? 12.344 -22.125 -8.055 1 92.44 142 GLY A O 1
ATOM 1073 N N . VAL A 1 143 ? 12.688 -20.125 -7.191 1 90.25 143 VAL A N 1
ATOM 1074 C CA . VAL A 1 143 ? 11.898 -20.328 -5.984 1 90.25 143 VAL A CA 1
ATOM 1075 C C . VAL A 1 143 ? 10.461 -20.688 -6.359 1 90.25 143 VAL A C 1
ATOM 1077 O O . VAL A 1 143 ? 9.781 -21.406 -5.625 1 90.25 143 VAL A O 1
ATOM 1080 N N . GLN A 1 144 ? 9.953 -20.203 -7.445 1 94.31 144 GLN A N 1
ATOM 1081 C CA . GLN A 1 144 ? 8.57 -20.438 -7.848 1 94.31 144 GLN A CA 1
ATOM 1082 C C . GLN A 1 144 ? 8.344 -21.906 -8.203 1 94.31 144 GLN A C 1
ATOM 1084 O O . GLN A 1 144 ? 7.246 -22.422 -8.023 1 94.31 144 GLN A O 1
ATOM 1089 N N . SER A 1 145 ? 9.375 -22.562 -8.695 1 97.88 145 SER A N 1
ATOM 1090 C CA . SER A 1 145 ? 9.234 -23.938 -9.148 1 97.88 145 SER A CA 1
ATOM 1091 C C . SER A 1 145 ? 8.781 -24.844 -8.008 1 97.88 145 SER A C 1
ATOM 1093 O O . SER A 1 145 ? 7.98 -25.766 -8.219 1 97.88 145 SER A O 1
ATOM 1095 N N . TYR A 1 146 ? 9.18 -24.562 -6.801 1 97.25 146 TYR A N 1
ATOM 1096 C CA . TYR A 1 146 ? 8.875 -25.391 -5.641 1 97.25 146 TYR A CA 1
ATOM 1097 C C . TYR A 1 146 ? 7.383 -25.375 -5.332 1 97.25 146 TYR A C 1
ATOM 1099 O O . TYR A 1 146 ? 6.77 -26.422 -5.141 1 97.25 146 TYR A O 1
ATOM 1107 N N . THR A 1 147 ? 6.82 -24.203 -5.348 1 97.25 147 THR A N 1
ATOM 1108 C CA . THR A 1 147 ? 5.41 -24.078 -4.996 1 97.25 147 THR A CA 1
ATOM 1109 C C . THR A 1 147 ? 4.527 -24.547 -6.152 1 97.25 147 THR A C 1
ATOM 1111 O O . THR A 1 147 ? 3.428 -25.062 -5.934 1 97.25 147 THR A O 1
ATOM 1114 N N . GLN A 1 148 ? 5.023 -24.406 -7.402 1 98.44 148 GLN A N 1
ATOM 1115 C CA . GLN A 1 148 ? 4.305 -24.969 -8.539 1 98.44 148 GLN A CA 1
ATOM 1116 C C . GLN A 1 148 ? 4.086 -26.469 -8.367 1 98.44 148 GLN A C 1
ATOM 1118 O O . GLN A 1 148 ? 2.955 -26.953 -8.461 1 98.44 148 GLN A O 1
ATOM 1123 N N . LEU A 1 149 ? 5.176 -27.156 -8.07 1 98.75 149 LEU A N 1
ATOM 1124 C CA . LEU A 1 149 ? 5.086 -28.609 -7.938 1 98.75 149 LEU A CA 1
ATOM 1125 C C . LEU A 1 149 ? 4.203 -28.984 -6.75 1 98.75 149 LEU A C 1
ATOM 1127 O O . LEU A 1 149 ? 3.32 -29.844 -6.875 1 98.75 149 LEU A O 1
ATOM 1131 N N . ARG A 1 150 ? 4.387 -28.328 -5.641 1 98 150 ARG A N 1
ATOM 1132 C CA . ARG A 1 150 ? 3.625 -28.641 -4.438 1 98 150 ARG A CA 1
ATOM 1133 C C . ARG A 1 150 ? 2.133 -28.422 -4.66 1 98 150 ARG A C 1
ATOM 1135 O O . ARG A 1 150 ? 1.312 -29.266 -4.281 1 98 150 ARG A O 1
ATOM 1142 N N . ALA A 1 151 ? 1.778 -27.328 -5.266 1 98.81 151 ALA A N 1
ATOM 1143 C CA . ALA A 1 151 ? 0.374 -26.953 -5.426 1 98.81 151 ALA A CA 1
ATOM 1144 C C . ALA A 1 151 ? -0.304 -27.812 -6.488 1 98.81 151 ALA A C 1
ATOM 1146 O O . ALA A 1 151 ? -1.406 -28.328 -6.273 1 98.81 151 ALA A O 1
ATOM 1147 N N . ILE A 1 152 ? 0.338 -28.016 -7.621 1 98.88 152 ILE A N 1
ATOM 1148 C CA . ILE A 1 152 ? -0.259 -28.75 -8.727 1 98.88 152 ILE A CA 1
ATOM 1149 C C . ILE A 1 152 ? -0.43 -30.219 -8.344 1 98.88 152 ILE A C 1
ATOM 1151 O O . ILE A 1 152 ? -1.416 -30.859 -8.719 1 98.88 152 ILE A O 1
ATOM 1155 N N . SER A 1 153 ? 0.472 -30.734 -7.5 1 98.62 153 SER A N 1
ATOM 1156 C CA . SER A 1 153 ? 0.39 -32.125 -7.047 1 98.62 153 SER A CA 1
ATOM 1157 C C . SER A 1 153 ? -0.802 -32.312 -6.117 1 98.62 153 SER A C 1
ATOM 1159 O O . SER A 1 153 ? -1.192 -33.469 -5.844 1 98.62 153 SER A O 1
ATOM 1161 N N . GLU A 1 154 ? -1.422 -31.266 -5.621 1 98.44 154 GLU A N 1
ATOM 1162 C CA . GLU A 1 154 ? -2.625 -31.375 -4.801 1 98.44 154 GLU A CA 1
ATOM 1163 C C . GLU A 1 154 ? -3.855 -31.656 -5.656 1 98.44 154 GLU A C 1
ATOM 1165 O O . GLU A 1 154 ? -4.867 -32.156 -5.156 1 98.44 154 GLU A O 1
ATOM 1170 N N . VAL A 1 155 ? -3.766 -31.359 -6.988 1 98.69 155 VAL A N 1
ATOM 1171 C CA . VAL A 1 155 ? -4.984 -31.422 -7.789 1 98.69 155 VAL A CA 1
ATOM 1172 C C . VAL A 1 155 ? -4.82 -32.469 -8.898 1 98.69 155 VAL A C 1
ATOM 1174 O O . VAL A 1 155 ? -5.797 -32.844 -9.539 1 98.69 155 VAL A O 1
ATOM 1177 N N . ARG A 1 156 ? -3.641 -32.938 -9.141 1 98.75 156 ARG A N 1
ATOM 1178 C CA . ARG A 1 156 ? -3.338 -34.031 -10.047 1 98.75 156 ARG A CA 1
ATOM 1179 C C . ARG A 1 156 ? -2.354 -35.031 -9.406 1 98.75 156 ARG A C 1
ATOM 1181 O O . ARG A 1 156 ? -1.437 -34.594 -8.695 1 98.75 156 ARG A O 1
ATOM 1188 N N . ASP A 1 157 ? -2.504 -36.25 -9.75 1 98.44 157 ASP A N 1
ATOM 1189 C CA . ASP A 1 157 ? -1.618 -37.281 -9.211 1 98.44 157 ASP A CA 1
ATOM 1190 C C . ASP A 1 157 ? -0.299 -37.312 -9.977 1 98.44 157 ASP A C 1
ATOM 1192 O O . ASP A 1 157 ? 0.006 -38.312 -10.633 1 98.44 157 ASP A O 1
ATOM 1196 N N . ILE A 1 158 ? 0.539 -36.344 -9.789 1 98.75 158 ILE A N 1
ATOM 1197 C CA . ILE A 1 158 ? 1.813 -36.219 -10.484 1 98.75 158 ILE A CA 1
ATOM 1198 C C . ILE A 1 158 ? 2.793 -37.281 -9.945 1 98.75 158 ILE A C 1
ATOM 1200 O O . ILE A 1 158 ? 2.996 -37.375 -8.734 1 98.75 158 ILE A O 1
ATOM 1204 N N . GLU A 1 159 ? 3.389 -37.969 -10.828 1 98.31 159 GLU A N 1
ATOM 1205 C CA . GLU A 1 159 ? 4.371 -39 -10.469 1 98.31 159 GLU A CA 1
ATOM 1206 C C . GLU A 1 159 ? 5.754 -38.625 -11.016 1 98.31 159 GLU A C 1
ATOM 1208 O O . GLU A 1 159 ? 6.746 -38.688 -10.289 1 98.31 159 GLU A O 1
ATOM 1213 N N . GLU A 1 160 ? 5.793 -38.281 -12.266 1 98.62 160 GLU A N 1
ATOM 1214 C CA . GLU A 1 160 ? 7.043 -37.969 -12.953 1 98.62 160 GLU A CA 1
ATOM 1215 C C . GLU A 1 160 ? 7.223 -36.438 -13.109 1 98.62 160 GLU A C 1
ATOM 1217 O O . GLU A 1 160 ? 6.305 -35.75 -13.539 1 98.62 160 GLU A O 1
ATOM 1222 N N . VAL A 1 161 ? 8.391 -35.969 -12.734 1 98.94 161 VAL A N 1
ATOM 1223 C CA . VAL A 1 161 ? 8.695 -34.562 -12.844 1 98.94 161 VAL A CA 1
ATOM 1224 C C . VAL A 1 161 ? 9.992 -34.375 -13.617 1 98.94 161 VAL A C 1
ATOM 1226 O O . VAL A 1 161 ? 11 -35.031 -13.328 1 98.94 161 VAL A O 1
ATOM 1229 N N . ILE A 1 162 ? 10.008 -33.562 -14.633 1 98.88 162 ILE A N 1
ATOM 1230 C CA . ILE A 1 162 ? 11.203 -33.188 -15.375 1 98.88 162 ILE A CA 1
ATOM 1231 C C . ILE A 1 162 ? 11.492 -31.703 -15.164 1 98.88 162 ILE A C 1
ATOM 1233 O O . ILE A 1 162 ? 10.641 -30.859 -15.461 1 98.88 162 ILE A O 1
ATOM 1237 N N . ILE A 1 163 ? 12.633 -31.359 -14.602 1 98.88 163 ILE A N 1
ATOM 1238 C CA . ILE A 1 163 ? 13.016 -29.984 -14.312 1 98.88 163 ILE A CA 1
ATOM 1239 C C . ILE A 1 163 ? 14.156 -29.547 -15.227 1 98.88 163 ILE A C 1
ATOM 1241 O O . ILE A 1 163 ? 15.109 -30.312 -15.438 1 98.88 163 ILE A O 1
ATOM 1245 N N . SER A 1 164 ? 14.008 -28.406 -15.867 1 98.75 164 SER A N 1
ATOM 1246 C CA . SER A 1 164 ? 15.023 -27.844 -16.75 1 98.75 164 SER A CA 1
ATOM 1247 C C . SER A 1 164 ? 15.43 -26.438 -16.297 1 98.75 164 SER A C 1
ATOM 1249 O O . SER A 1 164 ? 14.57 -25.609 -15.992 1 98.75 164 SER A O 1
ATOM 1251 N N . ASP A 1 165 ? 16.672 -26.156 -16.172 1 98.31 165 ASP A N 1
ATOM 1252 C CA . ASP A 1 165 ? 17.234 -24.844 -15.875 1 98.31 165 ASP A CA 1
ATOM 1253 C C . ASP A 1 165 ? 18.688 -24.75 -16.359 1 98.31 165 ASP A C 1
ATOM 1255 O O . ASP A 1 165 ? 19.359 -25.766 -16.516 1 98.31 165 ASP A O 1
ATOM 1259 N N . LEU A 1 166 ? 19.172 -23.531 -16.625 1 96.56 166 LEU A N 1
ATOM 1260 C CA . LEU A 1 166 ? 20.562 -23.312 -17.031 1 96.56 166 LEU A CA 1
ATOM 1261 C C . LEU A 1 166 ? 21.5 -23.484 -15.852 1 96.56 166 LEU A C 1
ATOM 1263 O O . LEU A 1 166 ? 22.688 -23.781 -16.031 1 96.56 166 LEU A O 1
ATOM 1267 N N . ASP A 1 167 ? 20.984 -23.281 -14.664 1 96.06 167 ASP A N 1
ATOM 1268 C CA . ASP A 1 167 ? 21.781 -23.406 -13.445 1 96.06 167 ASP A CA 1
ATOM 1269 C C . ASP A 1 167 ? 21.703 -24.812 -12.875 1 96.06 167 ASP A C 1
ATOM 1271 O O . ASP A 1 167 ? 20.734 -25.156 -12.188 1 96.06 167 ASP A O 1
ATOM 1275 N N . GLU A 1 168 ? 22.766 -25.547 -12.945 1 96.88 168 GLU A N 1
ATOM 1276 C CA . GLU A 1 168 ? 22.797 -26.953 -12.539 1 96.88 168 GLU A CA 1
ATOM 1277 C C . GLU A 1 168 ? 22.656 -27.094 -11.023 1 96.88 168 GLU A C 1
ATOM 1279 O O . GLU A 1 168 ? 22.094 -28.062 -10.531 1 96.88 168 GLU A O 1
ATOM 1284 N N . GLU A 1 169 ? 23.156 -26.109 -10.383 1 96.94 169 GLU A N 1
ATOM 1285 C CA . GLU A 1 169 ? 23.062 -26.156 -8.93 1 96.94 169 GLU A CA 1
ATOM 1286 C C . GLU A 1 169 ? 21.609 -26.016 -8.469 1 96.94 169 GLU A C 1
ATOM 1288 O O . GLU A 1 169 ? 21.172 -26.703 -7.547 1 96.94 169 GLU A O 1
ATOM 1293 N N . ARG A 1 170 ? 20.891 -25.125 -9.102 1 96.31 170 ARG A N 1
ATOM 1294 C CA . ARG A 1 170 ? 19.484 -24.953 -8.766 1 96.31 170 ARG A CA 1
ATOM 1295 C C . ARG A 1 170 ? 18.688 -26.219 -9.078 1 96.31 170 ARG A C 1
ATOM 1297 O O . ARG A 1 170 ? 17.766 -26.578 -8.336 1 96.31 170 ARG A O 1
ATOM 1304 N N . VAL A 1 171 ? 19.016 -26.812 -10.172 1 98.25 171 VAL A N 1
ATOM 1305 C CA . VAL A 1 171 ? 18.344 -28.062 -10.555 1 98.25 171 VAL A CA 1
ATOM 1306 C C . VAL A 1 171 ? 18.609 -29.125 -9.508 1 98.25 171 VAL A C 1
ATOM 1308 O O . VAL A 1 171 ? 17.688 -29.828 -9.086 1 98.25 171 VAL A O 1
ATOM 1311 N N . ALA A 1 172 ? 19.859 -29.234 -9.125 1 98.25 172 ALA A N 1
ATOM 1312 C CA . ALA A 1 172 ? 20.234 -30.219 -8.117 1 98.25 172 ALA A CA 1
ATOM 1313 C C . ALA A 1 172 ? 19.484 -29.969 -6.805 1 98.25 172 ALA A C 1
ATOM 1315 O O . ALA A 1 172 ? 19 -30.906 -6.172 1 98.25 172 ALA A O 1
ATOM 1316 N N . ASP A 1 173 ? 19.484 -28.766 -6.379 1 97.88 173 ASP A N 1
ATOM 1317 C CA . ASP A 1 173 ? 18.781 -28.391 -5.152 1 97.88 173 ASP A CA 1
ATOM 1318 C C . ASP A 1 173 ? 17.297 -28.781 -5.23 1 97.88 173 ASP A C 1
ATOM 1320 O O . ASP A 1 173 ? 16.719 -29.266 -4.25 1 97.88 173 ASP A O 1
ATOM 1324 N N . PHE A 1 174 ? 16.75 -28.484 -6.344 1 98 174 PHE A N 1
ATOM 1325 C CA . PHE A 1 174 ? 15.344 -28.812 -6.555 1 98 174 PHE A CA 1
ATOM 1326 C C . PHE A 1 174 ? 15.109 -30.312 -6.469 1 98 174 PHE A C 1
ATOM 1328 O O . PHE A 1 174 ? 14.164 -30.766 -5.816 1 98 174 PHE A O 1
ATOM 1335 N N . ILE A 1 175 ? 15.891 -31.078 -7.152 1 98.56 175 ILE A N 1
ATOM 1336 C CA . ILE A 1 175 ? 15.758 -32.531 -7.156 1 98.56 175 ILE A CA 1
ATOM 1337 C C . ILE A 1 175 ? 15.914 -33.062 -5.734 1 98.56 175 ILE A C 1
ATOM 1339 O O . ILE A 1 175 ? 15.133 -33.906 -5.297 1 98.56 175 ILE A O 1
ATOM 1343 N N . ASP A 1 176 ? 16.844 -32.562 -5.016 1 98.38 176 ASP A N 1
ATOM 1344 C CA . ASP A 1 176 ? 17.094 -33 -3.641 1 98.38 176 ASP A CA 1
ATOM 1345 C C . ASP A 1 176 ? 15.859 -32.719 -2.768 1 98.38 176 ASP A C 1
ATOM 1347 O O . ASP A 1 176 ? 15.562 -33.531 -1.867 1 98.38 176 ASP A O 1
ATOM 1351 N N . ALA A 1 177 ? 15.211 -31.688 -3.061 1 97.56 177 ALA A N 1
ATOM 1352 C CA . ALA A 1 177 ? 14.07 -31.281 -2.248 1 97.56 177 ALA A CA 1
ATOM 1353 C C . ALA A 1 177 ? 12.883 -32.219 -2.461 1 97.56 177 ALA A C 1
ATOM 1355 O O . ALA A 1 177 ? 12.039 -32.375 -1.577 1 97.56 177 ALA A O 1
ATOM 1356 N N . PHE A 1 178 ? 12.797 -32.906 -3.672 1 98.06 178 PHE A N 1
ATOM 1357 C CA . PHE A 1 178 ? 11.523 -33.531 -4.004 1 98.06 178 PHE A CA 1
ATOM 1358 C C . PHE A 1 178 ? 11.734 -35 -4.375 1 98.06 178 PHE A C 1
ATOM 1360 O O . PHE A 1 178 ? 10.766 -35.75 -4.559 1 98.06 178 PHE A O 1
ATOM 1367 N N . GLU A 1 179 ? 12.938 -35.531 -4.469 1 97.38 179 GLU A N 1
ATOM 1368 C CA . GLU A 1 179 ? 13.234 -36.844 -5.004 1 97.38 179 GLU A CA 1
ATOM 1369 C C . GLU A 1 179 ? 12.625 -37.938 -4.133 1 97.38 179 GLU A C 1
ATOM 1371 O O . GLU A 1 179 ? 12.414 -39.062 -4.598 1 97.38 179 GLU A O 1
ATOM 1376 N N . ASP A 1 180 ? 12.336 -37.656 -2.871 1 97.38 180 ASP A N 1
ATOM 1377 C CA . ASP A 1 180 ? 11.734 -38.656 -1.986 1 97.38 180 ASP A CA 1
ATOM 1378 C C . ASP A 1 180 ? 10.25 -38.844 -2.297 1 97.38 180 ASP A C 1
ATOM 1380 O O . ASP A 1 180 ? 9.664 -39.875 -1.973 1 97.38 180 ASP A O 1
ATOM 1384 N N . ASP A 1 181 ? 9.633 -37.938 -2.961 1 97.25 181 ASP A N 1
ATOM 1385 C CA . ASP A 1 181 ? 8.188 -37.938 -3.131 1 97.25 181 ASP A CA 1
ATOM 1386 C C . ASP A 1 181 ? 7.801 -38.156 -4.594 1 97.25 181 ASP A C 1
ATOM 1388 O O . ASP A 1 181 ? 6.684 -38.594 -4.887 1 97.25 181 ASP A O 1
ATOM 1392 N N . PHE A 1 182 ? 8.688 -37.781 -5.48 1 98.31 182 PHE A N 1
ATOM 1393 C CA . PHE A 1 182 ? 8.406 -37.844 -6.91 1 98.31 182 PHE A CA 1
ATOM 1394 C C . PHE A 1 182 ? 9.539 -38.531 -7.652 1 98.31 182 PHE A C 1
ATOM 1396 O O . PHE A 1 182 ? 10.672 -38.594 -7.164 1 98.31 182 PHE A O 1
ATOM 1403 N N . ASP A 1 183 ? 9.195 -39.188 -8.844 1 98.62 183 ASP A N 1
ATOM 1404 C CA . ASP A 1 183 ? 10.227 -39.531 -9.82 1 98.62 183 ASP A CA 1
ATOM 1405 C C . ASP A 1 183 ? 10.688 -38.312 -10.602 1 98.62 183 ASP A C 1
ATOM 1407 O O . ASP A 1 183 ? 10.086 -37.938 -11.609 1 98.62 183 ASP A O 1
ATOM 1411 N N . ILE A 1 184 ? 11.711 -37.719 -10.102 1 98.69 184 ILE A N 1
ATOM 1412 C CA . ILE A 1 184 ? 12.109 -36.438 -10.617 1 98.69 184 ILE A CA 1
ATOM 1413 C C . ILE A 1 184 ? 13.492 -36.531 -11.25 1 98.69 184 ILE A C 1
ATOM 1415 O O . ILE A 1 184 ? 14.375 -37.188 -10.719 1 98.69 184 ILE A O 1
ATOM 1419 N N . ARG A 1 185 ? 13.734 -35.938 -12.359 1 98.44 185 ARG A N 1
ATOM 1420 C CA . ARG A 1 185 ? 15.047 -35.875 -13.008 1 98.44 185 ARG A CA 1
ATOM 1421 C C . ARG A 1 185 ? 15.227 -34.562 -13.766 1 98.44 185 ARG A C 1
ATOM 1423 O O . ARG A 1 185 ? 14.242 -33.906 -14.109 1 98.44 185 ARG A O 1
ATOM 1430 N N . ALA A 1 186 ? 16.469 -34.219 -13.977 1 98.62 186 ALA A N 1
ATOM 1431 C CA . ALA A 1 186 ? 16.812 -33.156 -14.883 1 98.62 186 ALA A CA 1
ATOM 1432 C C . ALA A 1 186 ? 16.5 -33.531 -16.328 1 98.62 186 ALA A C 1
ATOM 1434 O O . ALA A 1 186 ? 16.578 -34.688 -16.703 1 98.62 186 ALA A O 1
ATOM 1435 N N . GLY A 1 187 ? 16.156 -32.562 -17.141 1 98.62 187 GLY A N 1
ATOM 1436 C CA . GLY A 1 187 ? 15.898 -32.781 -18.547 1 98.62 187 GLY A CA 1
ATOM 1437 C C . GLY A 1 187 ? 16 -31.531 -19.391 1 98.62 187 GLY A C 1
ATOM 1438 O O . GLY A 1 187 ? 16.281 -30.453 -18.875 1 98.62 187 GLY A O 1
ATOM 1439 N N . SER A 1 188 ? 15.844 -31.703 -20.688 1 98.44 188 SER A N 1
ATOM 1440 C CA . SER A 1 188 ? 15.836 -30.578 -21.625 1 98.44 188 SER A CA 1
ATOM 1441 C C . SER A 1 188 ? 14.5 -29.859 -21.609 1 98.44 188 SER A C 1
ATOM 1443 O O . SER A 1 188 ? 13.531 -30.344 -21.016 1 98.44 188 SER A O 1
ATOM 1445 N N . ILE A 1 189 ? 14.492 -28.703 -22.203 1 98.62 189 ILE A N 1
ATOM 1446 C CA . ILE A 1 189 ? 13.258 -27.938 -22.375 1 98.62 189 ILE A CA 1
ATOM 1447 C C . ILE A 1 189 ? 12.227 -28.781 -23.125 1 98.62 189 ILE A C 1
ATOM 1449 O O . ILE A 1 189 ? 11.055 -28.828 -22.734 1 98.62 189 ILE A O 1
ATOM 1453 N N . GLU A 1 190 ? 12.672 -29.531 -24.141 1 98.56 190 GLU A N 1
ATOM 1454 C CA . GLU A 1 190 ? 11.773 -30.344 -24.953 1 98.56 190 GLU A CA 1
ATOM 1455 C C . GLU A 1 190 ? 11.164 -31.469 -24.125 1 98.56 190 GLU A C 1
ATOM 1457 O O . GLU A 1 190 ? 9.969 -31.766 -24.266 1 98.56 190 GLU A O 1
ATOM 1462 N N . GLU A 1 191 ? 11.969 -32.094 -23.312 1 98.69 191 GLU A N 1
ATOM 1463 C CA . GLU A 1 191 ? 11.477 -33.156 -22.469 1 98.69 191 GLU A CA 1
ATOM 1464 C C . GLU A 1 191 ? 10.445 -32.656 -21.469 1 98.69 191 GLU A C 1
ATOM 1466 O O . GLU A 1 191 ? 9.406 -33.281 -21.25 1 98.69 191 GLU A O 1
ATOM 1471 N N . ALA A 1 192 ? 10.758 -31.531 -20.844 1 98.88 192 ALA A N 1
ATOM 1472 C CA . ALA A 1 192 ? 9.836 -30.938 -19.891 1 98.88 192 ALA A CA 1
ATOM 1473 C C . ALA A 1 192 ? 8.523 -30.531 -20.562 1 98.88 192 ALA A C 1
ATOM 1475 O O . ALA A 1 192 ? 7.441 -30.781 -20.031 1 98.88 192 ALA A O 1
ATOM 1476 N N . ALA A 1 193 ? 8.594 -29.922 -21.734 1 98.81 193 ALA A N 1
ATOM 1477 C CA . ALA A 1 193 ? 7.438 -29.391 -22.453 1 98.81 193 ALA A CA 1
ATOM 1478 C C . ALA A 1 193 ? 6.547 -30.516 -22.969 1 98.81 193 ALA A C 1
ATOM 1480 O O . ALA A 1 193 ? 5.383 -30.297 -23.312 1 98.81 193 ALA A O 1
ATOM 1481 N N . GLY A 1 194 ? 7.074 -31.703 -22.984 1 98.5 194 GLY A N 1
ATOM 1482 C CA . GLY A 1 194 ? 6.32 -32.844 -23.469 1 98.5 194 GLY A CA 1
ATOM 1483 C C . GLY A 1 194 ? 5.453 -33.469 -22.391 1 98.5 194 GLY A C 1
ATOM 1484 O O . GLY A 1 194 ? 4.66 -34.375 -22.688 1 98.5 194 GLY A O 1
ATOM 1485 N N . CYS A 1 195 ? 5.535 -33.062 -21.188 1 98.81 195 CYS A N 1
ATOM 1486 C CA . CYS A 1 195 ? 4.77 -33.594 -20.062 1 98.81 195 CYS A CA 1
ATOM 1487 C C . CYS A 1 195 ? 3.305 -33.188 -20.156 1 98.81 195 CYS A C 1
ATOM 1489 O O . CYS A 1 195 ? 2.943 -32.344 -20.969 1 98.81 195 CYS A O 1
ATOM 1491 N N . ASP A 1 196 ? 2.432 -33.844 -19.312 1 98.81 196 ASP A N 1
ATOM 1492 C CA . ASP A 1 196 ? 1.002 -33.562 -19.297 1 98.81 196 ASP A CA 1
ATOM 1493 C C . ASP A 1 196 ? 0.74 -32.125 -18.828 1 98.81 196 ASP A C 1
ATOM 1495 O O . ASP A 1 196 ? -0.2 -31.469 -19.297 1 98.81 196 ASP A O 1
ATOM 1499 N N . VAL A 1 197 ? 1.498 -31.688 -17.859 1 98.94 197 VAL A N 1
ATOM 1500 C CA . VAL A 1 197 ? 1.439 -30.328 -17.328 1 98.94 197 VAL A CA 1
ATOM 1501 C C . VAL A 1 197 ? 2.824 -29.688 -17.406 1 98.94 197 VAL A C 1
ATOM 1503 O O . VAL A 1 197 ? 3.836 -30.344 -17.156 1 98.94 197 VAL A O 1
ATOM 1506 N N . LEU A 1 198 ? 2.863 -28.406 -17.766 1 98.94 198 LEU A N 1
ATOM 1507 C CA . LEU A 1 198 ? 4.109 -27.641 -17.828 1 98.94 198 LEU A CA 1
ATOM 1508 C C . LEU A 1 198 ? 3.977 -26.312 -17.078 1 98.94 198 LEU A C 1
ATOM 1510 O O . LEU A 1 198 ? 2.99 -25.594 -17.266 1 98.94 198 LEU A O 1
ATOM 1514 N N . SER A 1 199 ? 4.914 -26.016 -16.188 1 98.94 199 SER A N 1
ATOM 1515 C CA . SER A 1 199 ? 5.062 -24.656 -15.641 1 98.94 199 SER A CA 1
ATOM 1516 C C . SER A 1 199 ? 6.324 -23.984 -16.172 1 98.94 199 SER A C 1
ATOM 1518 O O . SER A 1 199 ? 7.414 -24.562 -16.094 1 98.94 199 SER A O 1
ATOM 1520 N N . THR A 1 200 ? 6.18 -22.828 -16.781 1 98.75 200 THR A N 1
ATOM 1521 C CA . THR A 1 200 ? 7.328 -22 -17.141 1 98.75 200 THR A CA 1
ATOM 1522 C C . THR A 1 200 ? 7.477 -20.828 -16.156 1 98.75 200 THR A C 1
ATOM 1524 O O . THR A 1 200 ? 6.551 -20.031 -16 1 98.75 200 THR A O 1
ATOM 1527 N N . VAL A 1 201 ? 8.594 -20.75 -15.5 1 97.19 201 VAL A N 1
ATOM 1528 C CA . VAL A 1 201 ? 8.82 -19.766 -14.445 1 97.19 201 VAL A CA 1
ATOM 1529 C C . VAL A 1 201 ? 10.18 -19.109 -14.633 1 97.19 201 VAL A C 1
ATOM 1531 O O . VAL A 1 201 ? 10.992 -19.062 -13.703 1 97.19 201 VAL A O 1
ATOM 1534 N N . THR A 1 202 ? 10.445 -18.562 -15.805 1 95.44 202 THR A N 1
ATOM 1535 C CA . THR A 1 202 ? 11.703 -17.922 -16.141 1 95.44 202 THR A CA 1
ATOM 1536 C C . THR A 1 202 ? 11.484 -16.438 -16.469 1 95.44 202 THR A C 1
ATOM 1538 O O . THR A 1 202 ? 10.375 -16.047 -16.828 1 95.44 202 THR A O 1
ATOM 1541 N N . PRO A 1 203 ? 12.484 -15.656 -16.328 1 90.25 203 PRO A N 1
ATOM 1542 C CA . PRO A 1 203 ? 12.359 -14.227 -16.609 1 90.25 203 PRO A CA 1
ATOM 1543 C C . PRO A 1 203 ? 12.773 -13.875 -18.031 1 90.25 203 PRO A C 1
ATOM 1545 O O . PRO A 1 203 ? 13.195 -12.742 -18.297 1 90.25 203 PRO A O 1
ATOM 1548 N N . VAL A 1 204 ? 12.727 -14.781 -19.031 1 94.5 204 VAL A N 1
ATOM 1549 C CA . VAL A 1 204 ? 13.328 -14.562 -20.344 1 94.5 204 VAL A CA 1
ATOM 1550 C C . VAL A 1 204 ? 12.484 -13.586 -21.141 1 94.5 204 VAL A C 1
ATOM 1552 O O . VAL A 1 204 ? 11.289 -13.43 -20.891 1 94.5 204 VAL A O 1
ATOM 1555 N N . GLU A 1 205 ? 13.125 -13 -22.094 1 95.44 205 GLU A N 1
ATOM 1556 C CA . GLU A 1 205 ? 12.484 -12.016 -22.953 1 95.44 205 GLU A CA 1
ATOM 1557 C C . GLU A 1 205 ? 12.32 -12.539 -24.375 1 95.44 205 GLU A C 1
ATOM 1559 O O . GLU A 1 205 ? 11.75 -11.867 -25.234 1 95.44 205 GLU A O 1
ATOM 1564 N N . SER A 1 206 ? 12.875 -13.664 -24.578 1 96.88 206 SER A N 1
ATOM 1565 C CA . SER A 1 206 ? 12.703 -14.375 -25.844 1 96.88 206 SER A CA 1
ATOM 1566 C C . SER A 1 206 ? 12.219 -15.805 -25.609 1 96.88 206 SER A C 1
ATOM 1568 O O . SER A 1 206 ? 12.734 -16.516 -24.75 1 96.88 206 SER A O 1
ATOM 1570 N N . PRO A 1 207 ? 11.281 -16.234 -26.422 1 98.12 207 PRO A N 1
ATOM 1571 C CA . PRO A 1 207 ? 10.664 -17.547 -26.203 1 98.12 207 PRO A CA 1
ATOM 1572 C C . PRO A 1 207 ? 11.68 -18.688 -26.172 1 98.12 207 PRO A C 1
ATOM 1574 O O . PRO A 1 207 ? 12.625 -18.703 -26.969 1 98.12 207 PRO A O 1
ATOM 1577 N N . ILE A 1 208 ? 11.398 -19.656 -25.281 1 98.44 208 ILE A N 1
ATOM 1578 C CA . ILE A 1 208 ? 12.328 -20.766 -25.156 1 98.44 208 ILE A CA 1
ATOM 1579 C C . ILE A 1 208 ? 11.586 -22.094 -25.312 1 98.44 208 ILE A C 1
ATOM 1581 O O . ILE A 1 208 ? 12.203 -23.156 -25.391 1 98.44 208 ILE A O 1
ATOM 1585 N N . VAL A 1 209 ? 10.32 -22.109 -25.391 1 98.81 209 VAL A N 1
ATOM 1586 C CA . VAL A 1 209 ? 9.523 -23.312 -25.594 1 98.81 209 VAL A CA 1
ATOM 1587 C C . VAL A 1 209 ? 8.93 -23.312 -27 1 98.81 209 VAL A C 1
ATOM 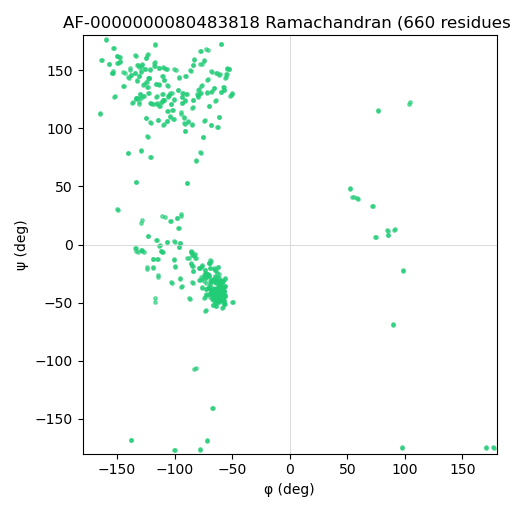1589 O O . VAL A 1 209 ? 7.895 -22.688 -27.25 1 98.81 209 VAL A O 1
ATOM 1592 N N . PRO A 1 210 ? 9.469 -24.078 -27.891 1 98.44 210 PRO A N 1
ATOM 1593 C CA . PRO A 1 210 ? 8.898 -24.141 -29.234 1 98.44 210 PRO A CA 1
ATOM 1594 C C . PRO A 1 210 ? 7.641 -25.016 -29.297 1 98.44 210 PRO A C 1
ATOM 1596 O O . PRO A 1 210 ? 7.465 -25.922 -28.484 1 98.44 210 PRO A O 1
ATOM 1599 N N . ARG A 1 211 ? 6.797 -24.734 -30.281 1 98.44 211 ARG A N 1
ATOM 1600 C CA . ARG A 1 211 ? 5.52 -25.438 -30.391 1 98.44 211 ARG A CA 1
ATOM 1601 C C . ARG A 1 211 ? 5.73 -26.938 -30.562 1 98.44 211 ARG A C 1
ATOM 1603 O O . ARG A 1 211 ? 4.973 -27.734 -30.031 1 98.44 211 ARG A O 1
ATOM 1610 N N . ASP A 1 212 ? 6.75 -27.312 -31.297 1 98.12 212 ASP A N 1
ATOM 1611 C CA . ASP A 1 212 ? 6.957 -28.703 -31.641 1 98.12 212 ASP A CA 1
ATOM 1612 C C . ASP A 1 212 ? 7.379 -29.516 -30.422 1 98.12 212 ASP A C 1
ATOM 1614 O O . ASP A 1 212 ? 7.352 -30.75 -30.438 1 98.12 212 ASP A O 1
ATOM 1618 N N . ALA A 1 213 ? 7.789 -28.812 -29.391 1 98.69 213 ALA A N 1
ATOM 1619 C CA . ALA A 1 213 ? 8.203 -29.484 -28.172 1 98.69 213 ALA A CA 1
ATOM 1620 C C . ALA A 1 213 ? 6.996 -29.812 -27.297 1 98.69 213 ALA A C 1
ATOM 1622 O O . ALA A 1 213 ? 7.066 -30.688 -26.438 1 98.69 213 ALA A O 1
ATOM 1623 N N . VAL A 1 214 ? 5.91 -29.109 -27.469 1 98.81 214 VAL A N 1
ATOM 1624 C CA . VAL A 1 214 ? 4.758 -29.203 -26.578 1 98.81 214 VAL A CA 1
ATOM 1625 C C . VAL A 1 214 ? 3.926 -30.438 -26.953 1 98.81 214 VAL A C 1
ATOM 1627 O O . VAL A 1 214 ? 3.611 -30.641 -28.125 1 98.81 214 VAL A O 1
ATOM 1630 N N . GLY A 1 215 ? 3.607 -31.234 -26.016 1 97.94 215 GLY A N 1
ATOM 1631 C CA . GLY A 1 215 ? 2.773 -32.406 -26.25 1 97.94 215 GLY A CA 1
ATOM 1632 C C . GLY A 1 215 ? 1.401 -32.062 -26.797 1 97.94 215 GLY A C 1
ATOM 1633 O O . GLY A 1 215 ? 0.992 -30.891 -26.766 1 97.94 215 GLY A O 1
ATOM 1634 N N . GLU A 1 216 ? 0.651 -33.031 -27.172 1 96.5 216 GLU A N 1
ATOM 1635 C CA . GLU A 1 216 ? -0.614 -32.844 -27.875 1 96.5 216 GLU A CA 1
ATOM 1636 C C . GLU A 1 216 ? -1.707 -32.344 -26.922 1 96.5 216 GLU A C 1
ATOM 1638 O O . GLU A 1 216 ? -2.635 -31.656 -27.344 1 96.5 216 GLU A O 1
ATOM 1643 N N . HIS A 1 217 ? -1.574 -32.656 -25.672 1 97.69 217 HIS A N 1
ATOM 1644 C CA . HIS A 1 217 ? -2.639 -32.344 -24.734 1 97.69 217 HIS A CA 1
ATOM 1645 C C . HIS A 1 217 ? -2.086 -31.609 -23.516 1 97.69 217 HIS A C 1
ATOM 1647 O O . HIS A 1 217 ? -2.73 -31.578 -22.469 1 97.69 217 HIS A O 1
ATOM 1653 N N . THR A 1 218 ? -0.914 -31.047 -23.641 1 98.81 218 THR A N 1
ATOM 1654 C CA . THR A 1 218 ? -0.217 -30.422 -22.531 1 98.81 218 THR A CA 1
ATOM 1655 C C . THR A 1 218 ? -0.956 -29.172 -22.062 1 98.81 218 THR A C 1
ATOM 1657 O O . THR A 1 218 ? -1.401 -28.359 -22.891 1 98.81 218 THR A O 1
ATOM 1660 N N . HIS A 1 219 ? -1.163 -29.047 -20.75 1 98.94 219 HIS A N 1
ATOM 1661 C CA . HIS A 1 219 ? -1.553 -27.766 -20.141 1 98.94 219 HIS A CA 1
ATOM 1662 C C . HIS A 1 219 ? -0.334 -27 -19.656 1 98.94 219 HIS A C 1
ATOM 1664 O O . HIS A 1 219 ? 0.507 -27.547 -18.938 1 98.94 219 HIS A O 1
ATOM 1670 N N . ILE A 1 220 ? -0.266 -25.719 -20.031 1 98.94 220 ILE A N 1
ATOM 1671 C CA . ILE A 1 220 ? 0.89 -24.906 -19.688 1 98.94 220 ILE A CA 1
ATOM 1672 C C . ILE A 1 220 ? 0.463 -23.781 -18.734 1 98.94 220 ILE A C 1
ATOM 1674 O O . ILE A 1 220 ? -0.453 -23.016 -19.047 1 98.94 220 ILE A O 1
ATOM 1678 N N . ASN A 1 221 ? 1.066 -23.766 -17.594 1 98.94 221 ASN A N 1
ATOM 1679 C CA . ASN A 1 221 ? 1.02 -22.578 -16.734 1 98.94 221 ASN A CA 1
ATOM 1680 C C . ASN A 1 221 ? 2.189 -21.641 -17 1 98.94 221 ASN A C 1
ATOM 1682 O O . ASN A 1 221 ? 3.314 -21.906 -16.578 1 98.94 221 ASN A O 1
ATOM 1686 N N . ALA A 1 222 ? 1.897 -20.562 -17.688 1 98.69 222 ALA A N 1
ATOM 1687 C CA . ALA A 1 222 ? 2.908 -19.547 -17.969 1 98.69 222 ALA A CA 1
ATOM 1688 C C . ALA A 1 222 ? 2.975 -18.516 -16.859 1 98.69 222 ALA A C 1
ATOM 1690 O O . ALA A 1 222 ? 2.166 -17.578 -16.812 1 98.69 222 ALA A O 1
ATOM 1691 N N . MET A 1 223 ? 4.043 -18.609 -16.031 1 97.06 223 MET A N 1
ATOM 1692 C CA . MET A 1 223 ? 4.094 -17.844 -14.789 1 97.06 223 MET A CA 1
ATOM 1693 C C . MET A 1 223 ? 5.215 -16.812 -14.812 1 97.06 223 MET A C 1
ATOM 1695 O O . MET A 1 223 ? 5.262 -15.922 -13.969 1 97.06 223 MET A O 1
ATOM 1699 N N . GLY A 1 224 ? 6.07 -16.875 -15.711 1 93.94 224 GLY A N 1
ATOM 1700 C CA . GLY A 1 224 ? 7.344 -16.172 -15.609 1 93.94 224 GLY A CA 1
ATOM 1701 C C . GLY A 1 224 ? 7.273 -14.734 -16.062 1 93.94 224 GLY A C 1
ATOM 1702 O O . GLY A 1 224 ? 8.031 -13.891 -15.57 1 93.94 224 GLY A O 1
ATOM 1703 N N . ALA A 1 225 ? 6.418 -14.453 -17.031 1 91.12 225 ALA A N 1
ATOM 1704 C CA . ALA A 1 225 ? 6.332 -13.094 -17.562 1 91.12 225 ALA A CA 1
ATOM 1705 C C . ALA A 1 225 ? 5.617 -12.164 -16.594 1 91.12 225 ALA A C 1
ATOM 1707 O O . ALA A 1 225 ? 4.395 -12.234 -16.438 1 91.12 225 ALA A O 1
ATOM 1708 N N . ASP A 1 226 ? 6.426 -11.281 -15.945 1 83.69 226 ASP A N 1
ATOM 1709 C CA . ASP A 1 226 ? 5.863 -10.375 -14.945 1 83.69 226 ASP A CA 1
ATOM 1710 C C . ASP A 1 226 ? 6.164 -8.914 -15.297 1 83.69 226 ASP A C 1
ATOM 1712 O O . ASP A 1 226 ? 6.027 -8.031 -14.453 1 83.69 226 ASP A O 1
ATOM 1716 N N . ALA A 1 227 ? 6.699 -8.672 -16.422 1 86.69 227 ALA A N 1
ATOM 1717 C CA . ALA A 1 227 ? 7.012 -7.332 -16.922 1 86.69 227 ALA A CA 1
ATOM 1718 C C . ALA A 1 227 ? 6.879 -7.258 -18.438 1 86.69 227 ALA A C 1
ATOM 1720 O O . ALA A 1 227 ? 6.934 -8.281 -19.125 1 86.69 227 ALA A O 1
ATOM 1721 N N . GLU A 1 228 ? 6.758 -6.062 -18.891 1 90.88 228 GLU A N 1
ATOM 1722 C CA . GLU A 1 228 ? 6.707 -5.844 -20.328 1 90.88 228 GLU A CA 1
ATOM 1723 C C . GLU A 1 228 ? 7.941 -6.414 -21.016 1 90.88 228 GLU A C 1
ATOM 1725 O O . GLU A 1 228 ? 9.062 -6.246 -20.531 1 90.88 228 GLU A O 1
ATOM 1730 N N . GLY A 1 229 ? 7.711 -7.105 -22.031 1 93.94 229 GLY A N 1
ATOM 1731 C CA . GLY A 1 229 ? 8.82 -7.605 -22.828 1 93.94 229 GLY A CA 1
ATOM 1732 C C . GLY A 1 229 ? 9.18 -9.047 -22.516 1 93.94 229 GLY A C 1
ATOM 1733 O O . GLY A 1 229 ? 9.812 -9.727 -23.312 1 93.94 229 GLY A O 1
ATOM 1734 N N . LYS A 1 230 ? 8.828 -9.516 -21.359 1 93.25 230 LYS A N 1
ATOM 1735 C CA . LYS A 1 230 ? 9.086 -10.906 -21.031 1 93.25 230 LYS A CA 1
ATOM 1736 C C . LYS A 1 230 ? 8.172 -11.844 -21.812 1 93.25 230 LYS A C 1
ATOM 1738 O O . LYS A 1 230 ? 7.004 -11.531 -22.047 1 93.25 230 LYS A O 1
ATOM 1743 N N . HIS A 1 231 ? 8.773 -12.953 -22.203 1 96.44 231 HIS A N 1
ATOM 1744 C CA . HIS A 1 231 ? 8.109 -13.828 -23.156 1 96.44 231 HIS A CA 1
ATOM 1745 C C . HIS A 1 231 ? 8.766 -15.211 -23.188 1 96.44 231 HIS A C 1
ATOM 1747 O O . HIS A 1 231 ? 9.898 -15.352 -23.641 1 96.44 231 HIS A O 1
ATOM 1753 N N . GLU A 1 232 ? 7.996 -16.219 -22.703 1 98.31 232 GLU A N 1
ATOM 1754 C CA . GLU A 1 232 ? 8.625 -17.531 -22.516 1 98.31 232 GLU A CA 1
ATOM 1755 C C . GLU A 1 232 ? 8.242 -18.484 -23.641 1 98.31 232 GLU A C 1
ATOM 1757 O O . GLU A 1 232 ? 9.023 -19.391 -23.984 1 98.31 232 GLU A O 1
ATOM 1762 N N . LEU A 1 233 ? 7.043 -18.422 -24.234 1 98.81 233 LEU A N 1
ATOM 1763 C CA . LEU A 1 233 ? 6.461 -19.391 -25.156 1 98.81 233 LEU A CA 1
ATOM 1764 C C . LEU A 1 233 ? 6.477 -18.875 -26.578 1 98.81 233 LEU A C 1
ATOM 1766 O O . LEU A 1 233 ? 6.152 -17.703 -26.828 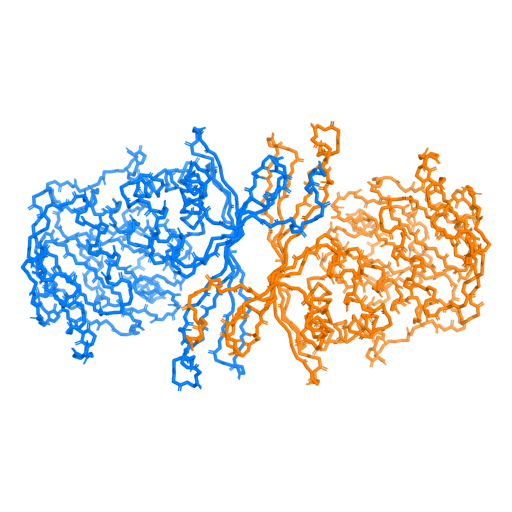1 98.81 233 LEU A O 1
ATOM 1770 N N . ALA A 1 234 ? 6.844 -19.734 -27.516 1 98.69 234 ALA A N 1
ATOM 1771 C CA . ALA A 1 234 ? 6.699 -19.359 -28.922 1 98.69 234 ALA A CA 1
ATOM 1772 C C . ALA A 1 234 ? 5.266 -18.938 -29.234 1 98.69 234 ALA A C 1
ATOM 1774 O O . ALA A 1 234 ? 4.312 -19.531 -28.719 1 98.69 234 ALA A O 1
ATOM 1775 N N . ASP A 1 235 ? 5.117 -17.984 -30.156 1 98.38 235 ASP A N 1
ATOM 1776 C CA . ASP A 1 235 ? 3.801 -17.453 -30.516 1 98.38 235 ASP A CA 1
ATOM 1777 C C . ASP A 1 235 ? 2.871 -18.578 -30.984 1 98.38 235 ASP A C 1
ATOM 1779 O O . ASP A 1 235 ? 1.67 -18.547 -30.703 1 98.38 235 ASP A O 1
ATOM 1783 N N . GLU A 1 236 ? 3.447 -19.531 -31.688 1 98.31 236 GLU A N 1
ATOM 1784 C CA . GLU A 1 236 ? 2.674 -20.641 -32.25 1 98.31 236 GLU A CA 1
ATOM 1785 C C . GLU A 1 236 ? 2.006 -21.453 -31.141 1 98.31 236 GLU A C 1
ATOM 1787 O O . GLU A 1 236 ? 0.911 -21.984 -31.328 1 98.31 236 GLU A O 1
ATOM 1792 N N . VAL A 1 237 ? 2.658 -21.547 -29.969 1 98.75 237 VAL A N 1
ATOM 1793 C CA . VAL A 1 237 ? 2.07 -22.25 -28.828 1 98.75 237 VAL A CA 1
ATOM 1794 C C . VAL A 1 237 ? 0.792 -21.547 -28.391 1 98.75 237 VAL A C 1
ATOM 1796 O O . VAL A 1 237 ? -0.241 -22.172 -28.172 1 98.75 237 VAL A O 1
ATOM 1799 N N . LEU A 1 238 ? 0.867 -20.25 -28.281 1 98.69 238 LEU A N 1
ATOM 1800 C CA . LEU A 1 238 ? -0.251 -19.438 -27.828 1 98.69 238 LEU A CA 1
ATOM 1801 C C . LEU A 1 238 ? -1.395 -19.453 -28.828 1 98.69 238 LEU A C 1
ATOM 1803 O O . LEU A 1 238 ? -2.564 -19.547 -28.453 1 98.69 238 LEU A O 1
ATOM 1807 N N . LEU A 1 239 ? -1.087 -19.406 -30.109 1 98.12 239 LEU A N 1
ATOM 1808 C CA . LEU A 1 239 ? -2.082 -19.375 -31.172 1 98.12 239 LEU A CA 1
ATOM 1809 C C . LEU A 1 239 ? -2.797 -20.719 -31.281 1 98.12 239 LEU A C 1
ATOM 1811 O O . LEU A 1 239 ? -3.957 -20.781 -31.688 1 98.12 239 LEU A O 1
ATOM 1815 N N . ASP A 1 240 ? -2.145 -21.766 -30.891 1 97.88 240 ASP A N 1
ATOM 1816 C CA . ASP A 1 240 ? -2.695 -23.109 -31.047 1 97.88 240 ASP A CA 1
ATOM 1817 C C . ASP A 1 240 ? -3.393 -23.562 -29.766 1 97.88 240 ASP A C 1
ATOM 1819 O O . ASP A 1 240 ? -3.953 -24.656 -29.719 1 97.88 240 ASP A O 1
ATOM 1823 N N . ALA A 1 241 ? -3.438 -22.766 -28.781 1 98.62 241 ALA A N 1
ATOM 1824 C CA . ALA A 1 241 ? -3.889 -23.203 -27.453 1 98.62 241 ALA A CA 1
ATOM 1825 C C . ALA A 1 241 ? -5.266 -22.641 -27.125 1 98.62 241 ALA A C 1
ATOM 1827 O O . ALA A 1 241 ? -5.645 -21.578 -27.641 1 98.62 241 ALA A O 1
ATOM 1828 N N . LYS A 1 242 ? -6.066 -23.391 -26.281 1 98.75 242 LYS A N 1
ATOM 1829 C CA . LYS A 1 242 ? -7.074 -22.734 -25.453 1 98.75 242 LYS A CA 1
ATOM 1830 C C . LYS A 1 242 ? -6.426 -21.781 -24.469 1 98.75 242 LYS A C 1
ATOM 1832 O O . LYS A 1 242 ? -5.93 -22.203 -23.422 1 98.75 242 LYS A O 1
ATOM 1837 N N . LEU A 1 243 ? -6.477 -20.484 -24.828 1 98.81 243 LEU A N 1
ATOM 1838 C CA . LEU A 1 243 ? -5.73 -19.484 -24.078 1 98.81 243 LEU A CA 1
ATOM 1839 C C . LEU A 1 243 ? -6.602 -18.844 -23.016 1 98.81 243 LEU A C 1
ATOM 1841 O O . LEU A 1 243 ? -7.57 -18.141 -23.328 1 98.81 243 LEU A O 1
ATOM 1845 N N . VAL A 1 244 ? -6.27 -19.078 -21.766 1 98.94 244 VAL A N 1
ATOM 1846 C CA . VAL A 1 244 ? -6.988 -18.578 -20.594 1 98.94 244 VAL A CA 1
ATOM 1847 C C . VAL A 1 244 ? -6.109 -17.594 -19.828 1 98.94 244 VAL A C 1
ATOM 1849 O O . VAL A 1 244 ? -4.91 -17.828 -19.656 1 98.94 244 VAL A O 1
ATOM 1852 N N . ILE A 1 245 ? -6.672 -16.484 -19.375 1 98.75 245 ILE A N 1
ATOM 1853 C CA . ILE A 1 245 ? -5.902 -15.445 -18.703 1 98.75 245 ILE A CA 1
ATOM 1854 C C . ILE A 1 245 ? -6.492 -15.188 -17.312 1 98.75 245 ILE A C 1
ATOM 1856 O O . ILE A 1 245 ? -7.609 -15.617 -17.016 1 98.75 245 ILE A O 1
ATOM 1860 N N . ASP A 1 246 ? -5.707 -14.523 -16.484 1 98.19 246 ASP A N 1
ATOM 1861 C CA . ASP A 1 246 ? -6.258 -14.156 -15.18 1 98.19 246 ASP A CA 1
ATOM 1862 C C . ASP A 1 246 ? -6.84 -12.742 -15.219 1 98.19 246 ASP A C 1
ATOM 1864 O O . ASP A 1 246 ? -7.84 -12.461 -14.555 1 98.19 246 ASP A O 1
ATOM 1868 N N . ASP A 1 247 ? -6.211 -11.836 -15.961 1 97.38 247 ASP A N 1
ATOM 1869 C CA . ASP A 1 247 ? -6.668 -10.453 -16.078 1 97.38 247 ASP A CA 1
ATOM 1870 C C . ASP A 1 247 ? -6.254 -9.852 -17.422 1 97.38 247 ASP A C 1
ATOM 1872 O O . ASP A 1 247 ? -5.074 -9.875 -17.781 1 97.38 247 ASP A O 1
ATOM 1876 N N . HIS A 1 248 ? -7.191 -9.312 -18.125 1 97.56 248 HIS A N 1
ATOM 1877 C CA . HIS A 1 248 ? -6.953 -8.852 -19.484 1 97.56 248 HIS A CA 1
ATOM 1878 C C . HIS A 1 248 ? -5.941 -7.707 -19.516 1 97.56 248 HIS A C 1
ATOM 1880 O O . HIS A 1 248 ? -4.957 -7.762 -20.25 1 97.56 248 HIS A O 1
ATOM 1886 N N . ALA A 1 249 ? -6.176 -6.672 -18.734 1 95.56 249 ALA A N 1
ATOM 1887 C CA . ALA A 1 249 ? -5.301 -5.5 -18.734 1 95.56 249 ALA A CA 1
ATOM 1888 C C . ALA A 1 249 ? -3.883 -5.871 -18.328 1 95.56 249 ALA A C 1
ATOM 1890 O O . ALA A 1 249 ? -2.91 -5.41 -18.922 1 95.56 249 ALA A O 1
ATOM 1891 N N . GLN A 1 250 ? -3.752 -6.664 -17.359 1 94.56 250 GLN A N 1
ATOM 1892 C CA . GLN A 1 250 ? -2.432 -7.012 -16.844 1 94.56 250 GLN A CA 1
ATOM 1893 C C . GLN A 1 250 ? -1.698 -7.945 -17.812 1 94.56 250 GLN A C 1
ATOM 1895 O O . GLN A 1 250 ? -0.498 -7.789 -18.047 1 94.56 250 GLN A O 1
ATOM 1900 N N . THR A 1 251 ? -2.363 -8.93 -18.359 1 97.06 251 THR A N 1
ATOM 1901 C CA . THR A 1 251 ? -1.704 -9.891 -19.234 1 97.06 251 THR A CA 1
ATOM 1902 C C . THR A 1 251 ? -1.246 -9.219 -20.531 1 97.06 251 THR A C 1
ATOM 1904 O O . THR A 1 251 ? -0.183 -9.547 -21.062 1 97.06 251 THR A O 1
ATOM 1907 N N . THR A 1 252 ? -2.055 -8.305 -21.031 1 97 252 THR A N 1
ATOM 1908 C CA . THR A 1 252 ? -1.672 -7.625 -22.266 1 97 252 THR A CA 1
ATOM 1909 C C . THR A 1 252 ? -0.548 -6.625 -22 1 97 252 THR A C 1
ATOM 1911 O O . THR A 1 252 ? 0.239 -6.324 -22.906 1 97 252 THR A O 1
ATOM 1914 N N . HIS A 1 253 ? -0.448 -6.246 -20.797 1 93.31 253 HIS A N 1
ATOM 1915 C CA . HIS A 1 253 ? 0.613 -5.316 -20.438 1 93.31 253 HIS A CA 1
ATOM 1916 C C . HIS A 1 253 ? 1.901 -6.055 -20.094 1 93.31 253 HIS A C 1
ATOM 1918 O O . HIS A 1 253 ? 2.986 -5.656 -20.516 1 93.31 253 HIS A O 1
ATOM 1924 N N . SER A 1 254 ? 1.779 -7.117 -19.266 1 92 254 SER A N 1
ATOM 1925 C CA . SER A 1 254 ? 2.98 -7.758 -18.75 1 92 254 SER A CA 1
ATOM 1926 C C . SER A 1 254 ? 2.756 -9.242 -18.5 1 92 254 SER A C 1
ATOM 1928 O O . SER A 1 254 ? 3.334 -9.828 -17.594 1 92 254 SER A O 1
ATOM 1930 N N . GLY A 1 255 ? 2.006 -9.922 -19.125 1 95.88 255 GLY A N 1
ATOM 1931 C CA . GLY A 1 255 ? 1.842 -11.367 -19.125 1 95.88 255 GLY A CA 1
ATOM 1932 C C . GLY A 1 255 ? 2.523 -12.047 -20.297 1 95.88 255 GLY A C 1
ATOM 1933 O O . GLY A 1 255 ? 3.246 -11.398 -21.062 1 95.88 255 GLY A O 1
ATOM 1934 N N . GLU A 1 256 ? 2.359 -13.312 -20.391 1 98 256 GLU A N 1
ATOM 1935 C CA . GLU A 1 256 ? 2.977 -14.125 -21.438 1 98 256 GLU A CA 1
ATOM 1936 C C . GLU A 1 256 ? 2.602 -13.609 -22.828 1 98 256 GLU A C 1
ATOM 1938 O O . GLU A 1 256 ? 3.412 -13.664 -23.75 1 98 256 GLU A O 1
ATOM 1943 N N . ILE A 1 257 ? 1.452 -13.023 -22.938 1 98.19 257 ILE A N 1
ATOM 1944 C CA . ILE A 1 257 ? 0.958 -12.695 -24.281 1 98.19 257 ILE A CA 1
ATOM 1945 C C . ILE A 1 257 ? 1.311 -11.25 -24.609 1 98.19 257 ILE A C 1
ATOM 1947 O O . ILE A 1 257 ? 0.996 -10.758 -25.703 1 98.19 257 ILE A O 1
ATOM 1951 N N . ASN A 1 258 ? 1.958 -10.484 -23.672 1 97.81 258 ASN A N 1
ATOM 1952 C CA . ASN A 1 258 ? 2.109 -9.039 -23.828 1 97.81 258 ASN A CA 1
ATOM 1953 C C . ASN A 1 258 ? 2.814 -8.68 -25.141 1 97.81 258 ASN A C 1
ATOM 1955 O O . ASN A 1 258 ? 2.369 -7.793 -25.859 1 97.81 258 ASN A O 1
ATOM 1959 N N . VAL A 1 259 ? 3.842 -9.43 -25.531 1 97.38 259 VAL A N 1
ATOM 1960 C CA . VAL A 1 259 ? 4.645 -9.109 -26.719 1 97.38 259 VAL A CA 1
ATOM 1961 C C . VAL A 1 259 ? 3.846 -9.406 -27.984 1 97.38 259 VAL A C 1
ATOM 1963 O O . VAL A 1 259 ? 3.586 -8.508 -28.781 1 97.38 259 VAL A O 1
ATOM 1966 N N . PRO A 1 260 ? 3.377 -10.625 -28.156 1 98 260 PRO A N 1
ATOM 1967 C CA . PRO A 1 260 ? 2.629 -10.883 -29.391 1 98 260 PRO A CA 1
ATOM 1968 C C . PRO A 1 260 ? 1.333 -10.078 -29.469 1 98 260 PRO A C 1
ATOM 1970 O O . PRO A 1 260 ? 0.858 -9.773 -30.562 1 98 260 PRO A O 1
ATOM 1973 N N . TYR A 1 261 ? 0.733 -9.727 -28.344 1 98.25 261 TYR A N 1
ATOM 1974 C CA . TYR A 1 261 ? -0.456 -8.883 -28.344 1 98.25 261 TYR A CA 1
ATOM 1975 C C . TYR A 1 261 ? -0.138 -7.496 -28.891 1 98.25 261 TYR A C 1
ATOM 1977 O O . TYR A 1 261 ? -0.857 -6.984 -29.75 1 98.25 261 TYR A O 1
ATOM 1985 N N . HIS A 1 262 ? 0.913 -6.922 -28.469 1 97.44 262 HIS A N 1
ATOM 1986 C CA . HIS A 1 262 ? 1.305 -5.582 -28.891 1 97.44 262 HIS A CA 1
ATOM 1987 C C . HIS A 1 262 ? 1.81 -5.582 -30.328 1 97.44 262 HIS A C 1
ATOM 1989 O O . HIS A 1 262 ? 1.682 -4.582 -31.047 1 97.44 262 HIS A O 1
ATOM 1995 N N . GLU A 1 263 ? 2.338 -6.684 -30.719 1 97.56 263 GLU A N 1
ATOM 1996 C CA . GLU A 1 263 ? 2.861 -6.797 -32.062 1 97.56 263 GLU A CA 1
ATOM 1997 C C . GLU A 1 263 ? 1.756 -7.164 -33.062 1 97.56 263 GLU A C 1
ATOM 1999 O O . GLU A 1 263 ? 1.99 -7.219 -34.281 1 97.56 263 GLU A O 1
ATOM 2004 N N . GLY A 1 264 ? 0.627 -7.48 -32.562 1 97.94 264 GLY A N 1
ATOM 2005 C CA . GLY A 1 264 ? -0.516 -7.762 -33.406 1 97.94 264 GLY A CA 1
ATOM 2006 C C . GLY A 1 264 ? -0.557 -9.203 -33.875 1 97.94 264 GLY A C 1
ATOM 2007 O O . GLY A 1 264 ? -1.342 -9.539 -34.781 1 97.94 264 GLY A O 1
ATOM 2008 N N . VAL A 1 265 ? 0.231 -10.008 -33.406 1 97.88 265 VAL A N 1
ATOM 2009 C CA . VAL A 1 265 ? 0.263 -11.422 -33.75 1 97.88 265 VAL A CA 1
ATOM 2010 C C . VAL A 1 265 ? -0.932 -12.133 -33.125 1 97.88 265 VAL A C 1
ATOM 2012 O O . VAL A 1 265 ? -1.477 -13.078 -33.688 1 97.88 265 VAL A O 1
ATOM 2015 N N . LEU A 1 266 ? -1.225 -11.719 -31.969 1 96.25 266 LEU A N 1
ATOM 2016 C CA . LEU A 1 266 ? -2.33 -12.211 -31.141 1 96.25 266 LEU A CA 1
ATOM 2017 C C . LEU A 1 266 ? -3.271 -11.07 -30.766 1 96.25 266 LEU A C 1
ATOM 2019 O O . LEU A 1 266 ? -2.834 -9.938 -30.578 1 96.25 266 LEU A O 1
ATOM 2023 N N . GLY A 1 267 ? -4.598 -11.328 -30.703 1 97.69 267 GLY A N 1
ATOM 2024 C CA . GLY A 1 267 ? -5.551 -10.328 -30.25 1 97.69 267 GLY A CA 1
ATOM 2025 C C . GLY A 1 267 ? -6.613 -10.898 -29.328 1 97.69 267 GLY A C 1
ATOM 2026 O O . GLY A 1 267 ? -6.477 -12.016 -28.828 1 97.69 267 GLY A O 1
ATOM 2027 N N . ASP A 1 268 ? -7.621 -10.109 -29.094 1 98.25 268 ASP A N 1
ATOM 2028 C CA . ASP A 1 268 ? -8.672 -10.477 -28.156 1 98.25 268 ASP A CA 1
ATOM 2029 C C . ASP A 1 268 ? -9.406 -11.734 -28.625 1 98.25 268 ASP A C 1
ATOM 2031 O O . ASP A 1 268 ? -9.852 -12.547 -27.812 1 98.25 268 ASP A O 1
ATOM 2035 N N . ASP A 1 269 ? -9.5 -11.891 -29.922 1 98 269 ASP A N 1
ATOM 2036 C CA . ASP A 1 269 ? -10.227 -13.023 -30.484 1 98 269 ASP A CA 1
ATOM 2037 C C . ASP A 1 269 ? -9.484 -14.328 -30.219 1 98 269 ASP A C 1
ATOM 2039 O O . ASP A 1 269 ? -10.078 -15.414 -30.328 1 98 269 ASP A O 1
ATOM 2043 N N . ASP A 1 270 ? -8.203 -14.242 -29.938 1 98.38 270 ASP A N 1
ATOM 2044 C CA . ASP A 1 270 ? -7.395 -15.422 -29.672 1 98.38 270 ASP A CA 1
ATOM 2045 C C . ASP A 1 270 ? -7.484 -15.836 -28.203 1 98.38 270 ASP A C 1
ATOM 2047 O O . ASP A 1 270 ? -7.086 -16.938 -27.844 1 98.38 270 ASP A O 1
ATOM 2051 N N . ILE A 1 271 ? -7.949 -14.992 -27.344 1 98.69 271 ILE A N 1
ATOM 2052 C CA . ILE A 1 271 ? -8.102 -15.266 -25.922 1 98.69 271 ILE A CA 1
ATOM 2053 C C . ILE A 1 271 ? -9.43 -15.969 -25.672 1 98.69 271 ILE A C 1
ATOM 2055 O O . ILE A 1 271 ? -10.5 -15.422 -25.953 1 98.69 271 ILE A O 1
ATOM 2059 N N . TYR A 1 272 ? -9.391 -17.172 -25.172 1 98.69 272 TYR A N 1
ATOM 2060 C CA . TYR A 1 272 ? -10.602 -17.938 -24.906 1 98.69 272 TYR A CA 1
ATOM 2061 C C . TYR A 1 272 ? -11.453 -17.266 -23.828 1 98.69 272 TYR A C 1
ATOM 2063 O O . TYR A 1 272 ? -12.656 -17.094 -24.016 1 98.69 272 TYR A O 1
ATOM 2071 N N . GLY A 1 273 ? -10.734 -16.938 -22.703 1 98.44 273 GLY A N 1
ATOM 2072 C CA . GLY A 1 273 ? -11.43 -16.266 -21.609 1 98.44 273 GLY A CA 1
ATOM 2073 C C . GLY A 1 273 ? -10.602 -16.172 -20.344 1 98.44 273 GLY A C 1
ATOM 2074 O O . GLY A 1 273 ? -9.406 -16.453 -20.359 1 98.44 273 GLY A O 1
ATOM 2075 N N . ALA A 1 274 ? -11.266 -15.664 -19.312 1 98.62 274 ALA A N 1
ATOM 2076 C CA . ALA A 1 274 ? -10.625 -15.523 -18 1 98.62 274 ALA A CA 1
ATOM 2077 C C . ALA A 1 274 ? -10.836 -16.766 -17.156 1 98.62 274 ALA A C 1
ATOM 2079 O O . ALA A 1 274 ? -11.891 -17.406 -17.203 1 98.62 274 ALA A O 1
ATOM 2080 N N . ILE A 1 275 ? -9.867 -17.094 -16.375 1 98.81 275 ILE A N 1
ATOM 2081 C CA . ILE A 1 275 ? -9.953 -18.234 -15.477 1 98.81 275 ILE A CA 1
ATOM 2082 C C . ILE A 1 275 ? -11.172 -18.094 -14.562 1 98.81 275 ILE A C 1
ATOM 2084 O O . ILE A 1 275 ? -11.805 -19.078 -14.195 1 98.81 275 ILE A O 1
ATOM 2088 N N . GLY A 1 276 ? -11.508 -16.844 -14.141 1 98.56 276 GLY A N 1
ATOM 2089 C CA . GLY A 1 276 ? -12.672 -16.609 -13.312 1 98.56 276 GLY A CA 1
ATOM 2090 C C . GLY A 1 276 ? -13.969 -17.062 -13.961 1 98.56 276 GLY A C 1
ATOM 2091 O O . GLY A 1 276 ? -14.867 -17.562 -13.281 1 98.56 276 GLY A O 1
ATOM 2092 N N . ASP A 1 277 ? -14.094 -16.891 -15.289 1 98.62 277 ASP A N 1
ATOM 2093 C CA . ASP A 1 277 ? -15.273 -17.344 -16.031 1 98.62 277 ASP A CA 1
ATOM 2094 C C . ASP A 1 277 ? -15.406 -18.859 -15.961 1 98.62 277 ASP A C 1
ATOM 2096 O O . ASP A 1 277 ? -16.516 -19.375 -15.891 1 98.62 277 ASP A O 1
ATOM 2100 N N . ILE A 1 278 ? -14.32 -19.484 -16.031 1 98.88 278 ILE A N 1
ATOM 2101 C CA . ILE A 1 278 ? -14.312 -20.938 -15.984 1 98.88 278 ILE A CA 1
ATOM 2102 C C . ILE A 1 278 ? -14.688 -21.422 -14.586 1 98.88 278 ILE A C 1
ATOM 2104 O O . ILE A 1 278 ? -15.492 -22.328 -14.43 1 98.88 278 ILE A O 1
ATOM 2108 N N . VAL A 1 279 ? -14.133 -20.766 -13.57 1 98.75 279 VAL A N 1
ATOM 2109 C C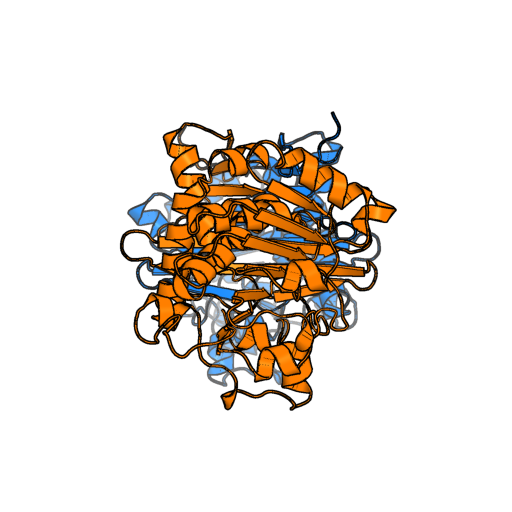A . VAL A 1 279 ? -14.414 -21.109 -12.172 1 98.75 279 VAL A CA 1
ATOM 2110 C C . VAL A 1 279 ? -15.906 -20.922 -11.891 1 98.75 279 VAL A C 1
ATOM 2112 O O . VAL A 1 279 ? -16.5 -21.734 -11.18 1 98.75 279 VAL A O 1
ATOM 2115 N N . LEU A 1 280 ? -16.531 -19.922 -12.484 1 98.25 280 LEU A N 1
ATOM 2116 C CA . LEU A 1 280 ? -17.938 -19.625 -12.258 1 98.25 280 LEU A CA 1
ATOM 2117 C C . LEU A 1 280 ? -18.828 -20.531 -13.102 1 98.25 280 LEU A C 1
ATOM 2119 O O . LEU A 1 280 ? -20.047 -20.516 -12.938 1 98.25 280 LEU A O 1
ATOM 2123 N N . GLY A 1 281 ? -18.281 -21.219 -14.008 1 98.38 281 GLY A N 1
ATOM 2124 C CA . GLY A 1 281 ? -19.047 -22.109 -14.883 1 98.38 281 GLY A CA 1
ATOM 2125 C C . GLY A 1 281 ? -19.641 -21.391 -16.078 1 98.38 281 GLY A C 1
ATOM 2126 O O . GLY A 1 281 ? -20.5 -21.938 -16.781 1 98.38 281 GLY A O 1
ATOM 2127 N N . GLU A 1 282 ? -19.234 -20.219 -16.297 1 98.31 282 GLU A N 1
ATOM 2128 C CA . GLU A 1 282 ? -19.703 -19.469 -17.453 1 98.31 282 GLU A CA 1
ATOM 2129 C C . GLU A 1 282 ? -19.016 -19.906 -18.734 1 98.31 282 GLU A C 1
ATOM 2131 O O . GLU A 1 282 ? -19.531 -19.719 -19.828 1 98.31 282 GLU A O 1
ATOM 2136 N N . LEU A 1 283 ? -17.781 -20.344 -18.625 1 98.56 283 LEU A N 1
ATOM 2137 C CA . LEU A 1 283 ? -17.016 -20.953 -19.703 1 98.56 283 LEU A CA 1
ATOM 2138 C C . LEU A 1 283 ? -16.562 -22.359 -19.344 1 98.56 283 LEU A C 1
ATOM 2140 O O . LEU A 1 283 ? -16.312 -22.656 -18.172 1 98.56 283 LEU A O 1
ATOM 2144 N N . ASP A 1 284 ? -16.438 -23.172 -20.328 1 98.56 284 ASP A N 1
ATOM 2145 C CA . ASP A 1 284 ? -15.961 -24.531 -20.078 1 98.56 284 ASP A CA 1
ATOM 2146 C C . ASP A 1 284 ? -14.453 -24.547 -19.844 1 98.56 284 ASP A C 1
ATOM 2148 O O . ASP A 1 284 ? -13.703 -23.828 -20.516 1 98.56 284 ASP A O 1
ATOM 2152 N N . GLY A 1 285 ? -14.086 -25.344 -18.844 1 98.5 285 GLY A N 1
ATOM 2153 C CA . GLY A 1 285 ? -12.672 -25.688 -18.781 1 98.5 285 GLY A CA 1
ATOM 2154 C C . GLY A 1 285 ? -12.227 -26.578 -19.938 1 98.5 285 GLY A C 1
ATOM 2155 O O . GLY A 1 285 ? -12.617 -26.359 -21.078 1 98.5 285 GLY A O 1
ATOM 2156 N N . ARG A 1 286 ? -11.398 -27.5 -19.625 1 98.44 286 ARG A N 1
ATOM 2157 C CA . ARG A 1 286 ? -10.945 -28.438 -20.656 1 98.44 286 ARG A CA 1
ATOM 2158 C C . ARG A 1 286 ? -12.102 -29.312 -21.141 1 98.44 286 ARG A C 1
ATOM 2160 O O . ARG A 1 286 ? -12.898 -29.797 -20.328 1 98.44 286 ARG A O 1
ATOM 2167 N N . THR A 1 287 ? -12.18 -29.438 -22.391 1 97.75 287 THR A N 1
ATOM 2168 C CA . THR A 1 287 ? -13.102 -30.391 -23.016 1 97.75 287 THR A CA 1
ATOM 2169 C C . THR A 1 287 ? -12.336 -31.453 -23.797 1 97.75 287 THR A C 1
ATOM 2171 O O . THR A 1 287 ? -11.125 -31.359 -23.969 1 97.75 287 THR A O 1
ATOM 2174 N N . ASP A 1 288 ? -13.023 -32.469 -24.281 1 94.94 288 ASP A N 1
ATOM 2175 C CA . ASP A 1 288 ? -12.414 -33.594 -25.016 1 94.94 288 ASP A CA 1
ATOM 2176 C C . ASP A 1 288 ? -11.82 -33.094 -26.344 1 94.94 288 ASP A C 1
ATOM 2178 O O . ASP A 1 288 ? -10.938 -33.75 -26.891 1 94.94 288 ASP A O 1
ATOM 2182 N N . GLU A 1 289 ? -12.258 -32 -26.797 1 95.94 289 GLU A N 1
ATOM 2183 C CA . GLU A 1 289 ? -11.836 -31.5 -28.094 1 95.94 289 GLU A CA 1
ATOM 2184 C C . GLU A 1 289 ? -10.578 -30.641 -27.969 1 95.94 289 GLU A C 1
ATOM 2186 O O . GLU A 1 289 ? -9.93 -30.344 -28.969 1 95.94 289 GLU A O 1
ATOM 2191 N N . ASP A 1 290 ? -10.281 -30.344 -26.781 1 97.5 290 ASP A N 1
ATOM 2192 C CA . ASP A 1 290 ? -9.164 -29.422 -26.578 1 97.5 290 ASP A CA 1
ATOM 2193 C C . ASP A 1 290 ? -7.824 -30.141 -26.719 1 97.5 290 ASP A C 1
ATOM 2195 O O . ASP A 1 290 ? -7.656 -31.25 -26.219 1 97.5 290 ASP A O 1
ATOM 2199 N N . GLY A 1 291 ? -6.906 -29.547 -27.453 1 97.56 291 GLY A N 1
ATOM 2200 C CA . GLY A 1 291 ? -5.512 -29.938 -27.438 1 97.56 291 GLY A CA 1
ATOM 2201 C C . GLY A 1 291 ? -4.727 -29.328 -26.297 1 97.56 291 GLY A C 1
ATOM 2202 O O . GLY A 1 291 ? -4.984 -29.625 -25.125 1 97.56 291 GLY A O 1
ATOM 2203 N N . ILE A 1 292 ? -3.889 -28.359 -26.672 1 98.31 292 ILE A N 1
ATOM 2204 C CA . ILE A 1 292 ? -3.078 -27.703 -25.641 1 98.31 292 ILE A CA 1
ATOM 2205 C C . ILE A 1 292 ? -3.861 -26.562 -25.031 1 98.31 292 ILE A C 1
ATOM 2207 O O . ILE A 1 292 ? -4.754 -25.984 -25.672 1 98.31 292 ILE A O 1
ATOM 2211 N N . SER A 1 293 ? -3.609 -26.266 -23.781 1 98.88 293 SER A N 1
ATOM 2212 C CA . SER A 1 293 ? -4.129 -25.094 -23.109 1 98.88 293 SER A CA 1
ATOM 2213 C C . SER A 1 293 ? -3.014 -24.312 -22.422 1 98.88 293 SER A C 1
ATOM 2215 O O . SER A 1 293 ? -1.986 -24.875 -22.047 1 98.88 293 SER A O 1
ATOM 2217 N N . VAL A 1 294 ? -3.205 -22.969 -22.328 1 98.94 294 VAL A N 1
ATOM 2218 C CA . VAL A 1 294 ? -2.258 -22.094 -21.672 1 98.94 294 VAL A CA 1
ATOM 2219 C C . VAL A 1 294 ? -2.996 -21.188 -20.688 1 98.94 294 VAL A C 1
ATOM 2221 O O . VAL A 1 294 ? -4.02 -20.594 -21.016 1 98.94 294 VAL A O 1
ATOM 2224 N N . PHE A 1 295 ? -2.539 -21.203 -19.484 1 98.88 295 PHE A N 1
ATOM 2225 C CA . PHE A 1 295 ? -2.955 -20.203 -18.5 1 98.88 295 PHE A CA 1
ATOM 2226 C C . PHE A 1 295 ? -1.889 -19.125 -18.344 1 98.88 295 PHE A C 1
ATOM 2228 O O . PHE A 1 295 ? -0.797 -19.391 -17.844 1 98.88 295 PHE A O 1
ATOM 2235 N N . ASP A 1 296 ? -2.166 -17.953 -18.844 1 98.75 296 ASP A N 1
ATOM 2236 C CA . ASP A 1 296 ? -1.305 -16.781 -18.656 1 98.75 296 ASP A CA 1
ATOM 2237 C C . ASP A 1 296 ? -1.609 -16.078 -17.344 1 98.75 296 ASP A C 1
ATOM 2239 O O . ASP A 1 296 ? -2.6 -15.352 -17.234 1 98.75 296 ASP A O 1
ATOM 2243 N N . SER A 1 297 ? -0.744 -16.328 -16.422 1 97.5 297 SER A N 1
ATOM 2244 C CA . SER A 1 297 ? -0.934 -15.82 -15.07 1 97.5 297 SER A CA 1
ATOM 2245 C C . SER A 1 297 ? 0 -14.656 -14.781 1 97.5 297 SER A C 1
ATOM 2247 O O . SER A 1 297 ? 1.214 -14.758 -14.969 1 97.5 297 SER A O 1
ATOM 2249 N N . THR A 1 298 ? -0.529 -13.531 -14.328 1 95.06 298 THR A N 1
ATOM 2250 C CA . THR A 1 298 ? 0.294 -12.359 -14.039 1 95.06 298 THR A CA 1
ATOM 2251 C C . THR A 1 298 ? 0.356 -12.102 -12.531 1 95.06 298 THR A C 1
ATOM 2253 O O . THR A 1 298 ? 1.184 -11.312 -12.07 1 95.06 298 THR A O 1
ATOM 2256 N N . GLY A 1 299 ? -0.434 -12.875 -11.742 1 93.62 299 GLY A N 1
ATOM 2257 C CA . GLY A 1 299 ? -0.496 -12.594 -10.312 1 93.62 299 GLY A CA 1
ATOM 2258 C C . GLY A 1 299 ? -1.356 -11.391 -9.984 1 93.62 299 GLY A C 1
ATOM 2259 O O . GLY A 1 299 ? -1.054 -10.266 -10.398 1 93.62 299 GLY A O 1
ATOM 2260 N N . LEU A 1 300 ? -2.424 -11.594 -9.289 1 96.81 300 LEU A N 1
ATOM 2261 C CA . LEU A 1 300 ? -3.393 -10.555 -8.961 1 96.81 300 LEU A CA 1
ATOM 2262 C C . LEU A 1 300 ? -3.365 -10.242 -7.465 1 96.81 300 LEU A C 1
ATOM 2264 O O . LEU A 1 300 ? -3.197 -11.148 -6.645 1 96.81 300 LEU A O 1
ATOM 2268 N N . ALA A 1 301 ? -3.582 -8.969 -7.094 1 98.06 301 ALA A N 1
ATOM 2269 C CA . ALA A 1 301 ? -3.574 -8.539 -5.703 1 98.06 301 ALA A CA 1
ATOM 2270 C C . ALA A 1 301 ? -4.602 -9.312 -4.879 1 98.06 301 ALA A C 1
ATOM 2272 O O . ALA A 1 301 ? -4.387 -9.578 -3.695 1 98.06 301 ALA A O 1
ATOM 2273 N N . ILE A 1 302 ? -5.699 -9.719 -5.473 1 98.44 302 ILE A N 1
ATOM 2274 C CA . ILE A 1 302 ? -6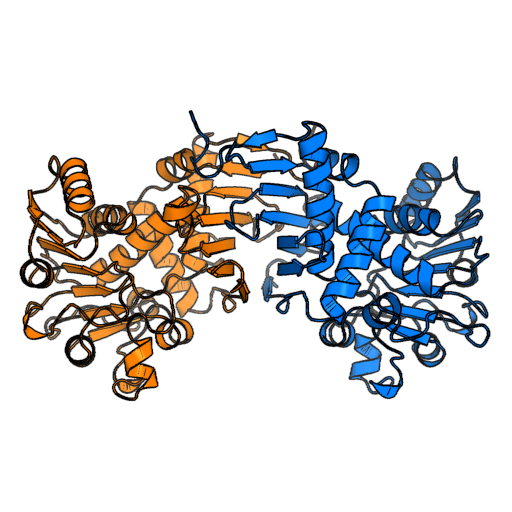.742 -10.453 -4.766 1 98.44 302 ILE A CA 1
ATOM 2275 C C . ILE A 1 302 ? -6.191 -11.797 -4.285 1 98.44 302 ILE A C 1
ATOM 2277 O O . ILE A 1 302 ? -6.637 -12.328 -3.268 1 98.44 302 ILE A O 1
ATOM 2281 N N . GLN A 1 303 ? -5.234 -12.383 -5.035 1 98.56 303 GLN A N 1
ATOM 2282 C CA . GLN A 1 303 ? -4.609 -13.633 -4.625 1 98.56 303 GLN A CA 1
ATOM 2283 C C . GLN A 1 303 ? -3.783 -13.445 -3.354 1 98.56 303 GLN A C 1
ATOM 2285 O O . GLN A 1 303 ? -3.787 -14.312 -2.471 1 98.56 303 GLN A O 1
ATOM 2290 N N . ASP A 1 304 ? -3.09 -12.344 -3.246 1 98.69 304 ASP A N 1
ATOM 2291 C CA . ASP A 1 304 ? -2.314 -12.031 -2.049 1 98.69 304 ASP A CA 1
ATOM 2292 C C . ASP A 1 304 ? -3.225 -11.867 -0.834 1 98.69 304 ASP A C 1
ATOM 2294 O O . ASP A 1 304 ? -2.914 -12.359 0.252 1 98.69 304 ASP A O 1
ATOM 2298 N N . VAL A 1 305 ? -4.336 -11.18 -1.046 1 98.81 305 VAL A N 1
ATOM 2299 C CA . VAL A 1 305 ? -5.285 -10.922 0.032 1 98.81 305 VAL A CA 1
ATOM 2300 C C . VAL A 1 305 ? -5.91 -12.242 0.488 1 98.81 305 VAL A C 1
ATOM 2302 O O . VAL A 1 305 ? -6.059 -12.484 1.688 1 98.81 305 VAL A O 1
ATOM 2305 N N . ALA A 1 306 ? -6.254 -13.086 -0.475 1 98.69 306 ALA A N 1
ATOM 2306 C CA . ALA A 1 306 ? -6.793 -14.398 -0.138 1 98.69 306 ALA A CA 1
ATOM 2307 C C . ALA A 1 306 ? -5.777 -15.227 0.642 1 98.69 306 ALA A C 1
ATOM 2309 O O . ALA A 1 306 ? -6.129 -15.898 1.612 1 98.69 306 ALA A O 1
ATOM 2310 N N . ALA A 1 307 ? -4.527 -15.195 0.192 1 98.81 307 ALA A N 1
ATOM 2311 C CA . ALA A 1 307 ? -3.469 -15.93 0.88 1 98.81 307 ALA A CA 1
ATOM 2312 C C . ALA A 1 307 ? -3.26 -15.391 2.293 1 98.81 307 ALA A C 1
ATOM 2314 O O . ALA A 1 307 ? -3.057 -16.156 3.232 1 98.81 307 ALA A O 1
ATOM 2315 N N . ALA A 1 308 ? -3.301 -14.078 2.453 1 98.88 308 ALA A N 1
ATOM 2316 C CA . ALA A 1 308 ? -3.17 -13.461 3.77 1 98.88 308 ALA A CA 1
ATOM 2317 C C . ALA A 1 308 ? -4.309 -13.891 4.691 1 98.88 308 ALA A C 1
ATOM 2319 O O . ALA A 1 308 ? -4.098 -14.125 5.883 1 98.88 308 ALA A O 1
ATOM 2320 N N . HIS A 1 309 ? -5.523 -13.961 4.152 1 98.75 309 HIS A N 1
ATOM 2321 C CA . HIS A 1 309 ? -6.688 -14.422 4.906 1 98.75 309 HIS A CA 1
ATOM 2322 C C . HIS A 1 309 ? -6.461 -15.828 5.461 1 98.75 309 HIS A C 1
ATOM 2324 O O . HIS A 1 309 ? -6.664 -16.062 6.652 1 98.75 309 HIS A O 1
ATOM 2330 N N . VAL A 1 310 ? -5.996 -16.75 4.617 1 98.75 310 VAL A N 1
ATOM 2331 C CA . VAL A 1 310 ? -5.762 -18.125 5.023 1 98.75 310 VAL A CA 1
ATOM 2332 C C . VAL A 1 310 ? -4.684 -18.172 6.109 1 98.75 310 VAL A C 1
ATOM 2334 O O . VAL A 1 310 ? -4.855 -18.828 7.137 1 98.75 310 VAL A O 1
ATOM 2337 N N . ALA A 1 311 ? -3.557 -17.469 5.887 1 98.81 311 ALA A N 1
ATOM 2338 C CA . ALA A 1 311 ? -2.455 -17.438 6.844 1 98.81 311 ALA A CA 1
ATOM 2339 C C . ALA A 1 311 ? -2.92 -16.922 8.203 1 98.81 311 ALA A C 1
ATOM 2341 O O . ALA A 1 311 ? -2.617 -17.516 9.234 1 98.81 311 ALA A O 1
ATOM 2342 N N . TYR A 1 312 ? -3.672 -15.797 8.211 1 98.62 312 TYR A N 1
ATOM 2343 C CA . TYR A 1 312 ? -4.113 -15.148 9.445 1 98.62 312 TYR A CA 1
ATOM 2344 C C . TYR A 1 312 ? -5.066 -16.047 10.219 1 98.62 312 TYR A C 1
ATOM 2346 O O . TYR A 1 312 ? -4.926 -16.203 11.438 1 98.62 312 TYR A O 1
ATOM 2354 N N . GLU A 1 313 ? -6.062 -16.609 9.477 1 98 313 GLU A N 1
ATOM 2355 C CA . GLU A 1 313 ? -7.051 -17.453 10.148 1 98 313 GLU A CA 1
ATOM 2356 C C . GLU A 1 313 ? -6.391 -18.641 10.844 1 98 313 GLU A C 1
ATOM 2358 O O . GLU A 1 313 ? -6.688 -18.922 12 1 98 313 GLU A O 1
ATOM 2363 N N . HIS A 1 314 ? -5.508 -19.297 10.172 1 98.19 314 HIS A N 1
ATOM 2364 C CA . HIS A 1 314 ? -4.828 -20.453 10.758 1 98.19 314 HIS A CA 1
ATOM 2365 C C . HIS A 1 314 ? -3.906 -20.031 11.898 1 98.19 314 HIS A C 1
ATOM 2367 O O . HIS A 1 314 ? -3.867 -20.688 12.938 1 98.19 314 HIS A O 1
ATOM 2373 N N . ALA A 1 315 ? -3.117 -18.984 11.648 1 98.38 315 ALA A N 1
ATOM 2374 C CA . ALA A 1 315 ? -2.199 -18.516 12.688 1 98.38 315 ALA A CA 1
ATOM 2375 C C . ALA A 1 315 ? -2.955 -18.109 13.953 1 98.38 315 ALA A C 1
ATOM 2377 O O . ALA A 1 315 ? -2.518 -18.422 15.062 1 98.38 315 ALA A O 1
ATOM 2378 N N . ASN A 1 316 ? -4.043 -17.375 13.766 1 96.19 316 ASN A N 1
ATOM 2379 C CA . ASN A 1 316 ? -4.867 -16.953 14.891 1 96.19 316 ASN A CA 1
ATOM 2380 C C . ASN A 1 316 ? -5.445 -18.156 15.641 1 96.19 316 ASN A C 1
ATOM 2382 O O . ASN A 1 316 ? -5.453 -18.172 16.875 1 96.19 316 ASN A O 1
ATOM 2386 N N . GLU A 1 317 ? -5.938 -19.156 14.906 1 96.12 317 GLU A N 1
ATOM 2387 C CA . GLU A 1 317 ? -6.496 -20.359 15.492 1 96.12 317 GLU A CA 1
ATOM 2388 C C . GLU A 1 317 ? -5.43 -21.156 16.25 1 96.12 317 GLU A C 1
ATOM 2390 O O . GLU A 1 317 ? -5.715 -21.766 17.281 1 96.12 317 GLU A O 1
ATOM 2395 N N . ASN A 1 318 ? -4.223 -21.094 15.766 1 96.25 318 ASN A N 1
ATOM 2396 C CA . ASN A 1 318 ? -3.148 -21.906 16.312 1 96.25 318 ASN A CA 1
ATOM 2397 C C . ASN A 1 318 ? -2.268 -21.109 17.281 1 96.25 318 ASN A C 1
ATOM 2399 O O . ASN A 1 318 ? -1.249 -21.625 17.75 1 96.25 318 ASN A O 1
ATOM 2403 N N . ASP A 1 319 ? -2.594 -19.875 17.516 1 95.56 319 ASP A N 1
ATOM 2404 C CA . ASP A 1 319 ? -1.817 -19 18.375 1 95.56 319 ASP A CA 1
ATOM 2405 C C . ASP A 1 319 ? -0.362 -18.922 17.906 1 95.56 319 ASP A C 1
ATOM 2407 O O . ASP A 1 319 ? 0.556 -19.094 18.719 1 95.56 319 ASP A O 1
ATOM 2411 N N . ASN A 1 320 ? -0.257 -18.859 16.672 1 96.56 320 ASN A N 1
ATOM 2412 C CA . ASN A 1 320 ? 1.054 -18.719 16.047 1 96.56 320 ASN A CA 1
ATOM 2413 C C . ASN A 1 320 ? 1.326 -17.266 15.633 1 96.56 320 ASN A C 1
ATOM 2415 O O . ASN A 1 320 ? 0.4 -16.531 15.297 1 96.56 320 ASN A O 1
ATOM 2419 N N . GLY A 1 321 ? 2.551 -16.859 15.617 1 96.69 321 GLY A N 1
ATOM 2420 C CA . GLY A 1 321 ? 2.941 -15.492 15.297 1 96.69 321 GLY A CA 1
ATOM 2421 C C . GLY A 1 321 ? 3.176 -14.641 16.531 1 96.69 321 GLY A C 1
ATOM 2422 O O . GLY A 1 321 ? 3.275 -15.156 17.641 1 96.69 321 GLY A O 1
ATOM 2423 N N . TYR A 1 322 ? 3.428 -13.375 16.328 1 96.25 322 TYR A N 1
ATOM 2424 C CA . TYR A 1 322 ? 3.715 -12.438 17.406 1 96.25 322 TYR A CA 1
ATOM 2425 C C . TYR A 1 322 ? 2.666 -11.336 17.469 1 96.25 322 TYR A C 1
ATOM 2427 O O . TYR A 1 322 ? 2.445 -10.625 16.484 1 96.25 322 TYR A O 1
ATOM 2435 N N . GLU A 1 323 ? 1.995 -11.227 18.609 1 96.56 323 GLU A N 1
ATOM 2436 C CA . GLU A 1 323 ? 1.044 -10.133 18.797 1 96.56 323 GLU A CA 1
ATOM 2437 C C . GLU A 1 323 ? 1.761 -8.828 19.109 1 96.56 323 GLU A C 1
ATOM 2439 O O . GLU A 1 323 ? 2.658 -8.789 19.953 1 96.56 323 GLU A O 1
ATOM 2444 N N . PHE A 1 324 ? 1.411 -7.785 18.391 1 97.69 324 PHE A N 1
ATOM 2445 C CA . PHE A 1 324 ? 2.088 -6.5 18.516 1 97.69 324 PHE A CA 1
ATOM 2446 C C . PHE A 1 324 ? 1.08 -5.355 18.547 1 97.69 324 PHE A C 1
ATOM 2448 O O . PHE A 1 324 ? 0.236 -5.238 17.656 1 97.69 324 PHE A O 1
ATOM 2455 N N . ASP A 1 325 ? 1.082 -4.531 19.609 1 97.88 325 ASP A N 1
ATOM 2456 C CA . ASP A 1 325 ? 0.205 -3.367 19.688 1 97.88 325 ASP A CA 1
ATOM 2457 C C . ASP A 1 325 ? 0.732 -2.217 18.844 1 97.88 325 ASP A C 1
ATOM 2459 O O . ASP A 1 325 ? 1.236 -1.224 19.375 1 97.88 325 ASP A O 1
ATOM 2463 N N . LEU A 1 326 ? 0.491 -2.295 17.562 1 97.94 326 LEU A N 1
ATOM 2464 C CA . LEU A 1 326 ? 1.047 -1.366 16.578 1 97.94 326 LEU A CA 1
ATOM 2465 C C . LEU A 1 326 ? 0.469 0.033 16.766 1 97.94 326 LEU A C 1
ATOM 2467 O O . LEU A 1 326 ? 1.203 1.022 16.734 1 97.94 326 LEU A O 1
ATOM 2471 N N . LEU A 1 327 ? -0.851 0.141 17.047 1 97.19 327 LEU A N 1
ATOM 2472 C CA . LEU A 1 327 ? -1.54 1.424 16.969 1 97.19 327 LEU A CA 1
ATOM 2473 C C . LEU A 1 327 ? -1.85 1.963 18.359 1 97.19 327 LEU A C 1
ATOM 2475 O O . LEU A 1 327 ? -2.504 2.998 18.5 1 97.19 327 LEU A O 1
ATOM 2479 N N . GLY A 1 328 ? -1.434 1.247 19.406 1 95.75 328 GLY A N 1
ATOM 2480 C CA . GLY A 1 328 ? -1.712 1.677 20.766 1 95.75 328 GLY A CA 1
ATOM 2481 C C . GLY A 1 328 ? -3.166 1.507 21.156 1 95.75 328 GLY A C 1
ATOM 2482 O O . GLY A 1 328 ? -3.717 2.33 21.891 1 95.75 328 GLY A O 1
ATOM 2483 N N . LEU A 1 329 ? -3.844 0.467 20.625 1 94 329 LEU A N 1
ATOM 2484 C CA . LEU A 1 329 ? -5.277 0.296 20.844 1 94 329 LEU A CA 1
ATOM 2485 C C . LEU A 1 329 ? -5.562 -0.941 21.688 1 94 329 LEU A C 1
ATOM 2487 O O . LEU A 1 329 ? -6.719 -1.312 21.875 1 94 329 LEU A O 1
ATOM 2491 N N . ALA A 1 330 ? -4.422 -1.619 22.047 1 89 330 ALA A N 1
ATOM 2492 C CA . ALA A 1 330 ? -4.605 -2.836 22.828 1 89 330 ALA A CA 1
ATOM 2493 C C . ALA A 1 330 ? -5.203 -2.52 24.203 1 89 330 ALA A C 1
ATOM 2495 O O . ALA A 1 330 ? -4.863 -1.507 24.812 1 89 330 ALA A O 1
ATOM 2496 N N . ASP A 1 331 ? -6.293 -3.143 24.438 1 74.69 331 ASP A N 1
ATOM 2497 C CA . ASP A 1 331 ? -6.891 -2.998 25.766 1 74.69 331 ASP A CA 1
ATOM 2498 C C . ASP A 1 331 ? -5.875 -3.295 26.859 1 74.69 331 ASP A C 1
ATOM 2500 O O . ASP A 1 331 ? -5.004 -4.152 26.703 1 74.69 331 ASP A O 1
ATOM 2504 N N . GLU A 1 332 ? -5.637 -2.453 27.859 1 53.44 332 GLU A N 1
ATOM 2505 C CA . GLU A 1 332 ? -4.855 -2.777 29.062 1 53.44 332 GLU A CA 1
ATOM 2506 C C . GLU A 1 332 ? -5.406 -4.02 29.75 1 53.44 332 GLU A C 1
ATOM 2508 O O . GLU A 1 332 ? -6.609 -4.277 29.719 1 53.44 332 GLU A O 1
ATOM 2513 N N . MET B 1 1 ? 22.328 -5.605 10.258 1 59.44 1 MET B N 1
ATOM 2514 C CA . MET B 1 1 ? 21.391 -6.715 10.398 1 59.44 1 MET B CA 1
ATOM 2515 C C . MET B 1 1 ? 20.109 -6.449 9.617 1 59.44 1 MET B C 1
ATOM 2517 O O . MET B 1 1 ? 19.719 -5.297 9.43 1 59.44 1 MET B O 1
ATOM 2521 N N . ARG B 1 2 ? 19.688 -7.555 8.867 1 85.25 2 ARG B N 1
ATOM 2522 C CA . ARG B 1 2 ? 18.578 -7.5 7.922 1 85.25 2 ARG B CA 1
ATOM 2523 C C . ARG B 1 2 ? 17.25 -7.816 8.609 1 85.25 2 ARG B C 1
ATOM 2525 O O . ARG B 1 2 ? 16.609 -8.836 8.312 1 85.25 2 ARG B O 1
ATOM 2532 N N . LYS B 1 3 ? 17.016 -7.039 9.711 1 96.06 3 LYS B N 1
ATOM 2533 C CA . LYS B 1 3 ? 15.727 -7.113 10.398 1 96.06 3 LYS B CA 1
ATOM 2534 C C . LYS B 1 3 ? 14.914 -5.836 10.188 1 96.06 3 LYS B C 1
ATOM 2536 O O . LYS B 1 3 ? 15.477 -4.77 9.953 1 96.06 3 LYS B O 1
ATOM 2541 N N . THR B 1 4 ? 13.648 -5.984 10.258 1 98.06 4 THR B N 1
ATOM 2542 C CA . THR B 1 4 ? 12.711 -4.879 10.141 1 98.06 4 THR B CA 1
ATOM 2543 C C . THR B 1 4 ? 12.406 -4.277 11.508 1 98.06 4 THR B C 1
ATOM 2545 O O . THR B 1 4 ? 12.156 -5.008 12.469 1 98.06 4 THR B O 1
ATOM 2548 N N . LEU B 1 5 ? 12.508 -3.01 11.648 1 98.25 5 LEU B N 1
ATOM 2549 C CA . LEU B 1 5 ? 12.203 -2.342 12.914 1 98.25 5 LEU B CA 1
ATOM 2550 C C . LEU B 1 5 ? 10.711 -2.076 13.039 1 98.25 5 LEU B C 1
ATOM 2552 O O . LEU B 1 5 ? 10.102 -1.486 12.141 1 98.25 5 LEU B O 1
ATOM 2556 N N . LEU B 1 6 ? 10.07 -2.555 14.109 1 98.62 6 LEU B N 1
ATOM 2557 C CA . LEU B 1 6 ? 8.664 -2.279 14.414 1 98.62 6 LEU B CA 1
ATOM 2558 C C . LEU B 1 6 ? 8.539 -1.077 15.344 1 98.62 6 LEU B C 1
ATOM 2560 O O . LEU B 1 6 ? 9.109 -1.065 16.438 1 98.62 6 LEU B O 1
ATOM 2564 N N . LEU B 1 7 ? 7.836 -0.071 14.93 1 98.81 7 LEU B N 1
ATOM 2565 C CA . LEU B 1 7 ? 7.633 1.14 15.711 1 98.81 7 LEU B CA 1
ATOM 2566 C C . LEU B 1 7 ? 6.148 1.382 15.969 1 98.81 7 LEU B C 1
ATOM 2568 O O . LEU B 1 7 ? 5.422 1.812 15.062 1 98.81 7 LEU B O 1
ATOM 2572 N N . ASN B 1 8 ? 5.703 1.12 17.172 1 98.44 8 ASN B N 1
ATOM 2573 C CA . ASN B 1 8 ? 4.301 1.337 17.5 1 98.44 8 ASN B CA 1
ATOM 2574 C C . ASN B 1 8 ? 4.004 2.814 17.734 1 98.44 8 ASN B C 1
ATOM 2576 O O . ASN B 1 8 ? 4.859 3.67 17.5 1 98.44 8 ASN B O 1
ATOM 2580 N N . LYS B 1 9 ? 2.805 3.129 18.109 1 97.88 9 LYS B N 1
ATOM 2581 C CA . LYS B 1 9 ? 2.344 4.5 18.312 1 97.88 9 LYS B CA 1
ATOM 2582 C C . LYS B 1 9 ? 3.309 5.285 19.188 1 97.88 9 LYS B C 1
ATOM 2584 O O . LYS B 1 9 ? 3.748 6.375 18.828 1 97.88 9 LYS B O 1
ATOM 2589 N N . ASP B 1 10 ? 3.697 4.75 20.312 1 97.75 10 ASP B N 1
ATOM 2590 C CA . ASP B 1 10 ? 4.559 5.426 21.281 1 97.75 10 ASP B CA 1
ATOM 2591 C C . ASP B 1 10 ? 5.965 5.621 20.719 1 97.75 10 ASP B C 1
ATOM 2593 O O . ASP B 1 10 ? 6.586 6.668 20.922 1 97.75 10 ASP B O 1
ATOM 2597 N N . ASP B 1 11 ? 6.48 4.559 20.078 1 98.44 11 ASP B N 1
ATOM 2598 C CA . ASP B 1 11 ? 7.812 4.652 19.484 1 98.44 11 ASP B CA 1
ATOM 2599 C C . ASP B 1 11 ? 7.871 5.754 18.438 1 98.44 11 ASP B C 1
ATOM 2601 O O . ASP B 1 11 ? 8.844 6.508 18.359 1 98.44 11 ASP B O 1
ATOM 2605 N N . VAL B 1 12 ? 6.805 5.84 17.531 1 98.5 12 VAL B N 1
ATOM 2606 C CA . VAL B 1 12 ? 6.754 6.883 16.516 1 98.5 12 VAL B CA 1
ATOM 2607 C C . VAL B 1 12 ? 6.73 8.258 17.172 1 98.5 12 VAL B C 1
ATOM 2609 O O . VAL B 1 12 ? 7.496 9.148 16.797 1 98.5 12 VAL B O 1
ATOM 2612 N N . HIS B 1 13 ? 5.887 8.398 18.188 1 97.06 13 HIS B N 1
ATOM 2613 C CA . HIS B 1 13 ? 5.758 9.664 18.891 1 97.06 13 HIS B CA 1
ATOM 2614 C C . HIS B 1 13 ? 7.086 10.094 19.5 1 97.06 13 HIS B C 1
ATOM 2616 O O . HIS B 1 13 ? 7.461 11.266 19.422 1 97.06 13 HIS B O 1
ATOM 2622 N N . GLU B 1 14 ? 7.793 9.172 20.031 1 97.25 14 GLU B N 1
ATOM 2623 C CA . GLU B 1 14 ? 9.039 9.453 20.734 1 97.25 14 GLU B CA 1
ATOM 2624 C C . GLU B 1 14 ? 10.156 9.789 19.75 1 97.25 14 GLU B C 1
ATOM 2626 O O . GLU B 1 14 ? 11.039 10.602 20.062 1 97.25 14 GLU B O 1
ATOM 2631 N N . ASN B 1 15 ? 10.102 9.219 18.625 1 98.19 15 ASN B N 1
ATOM 2632 C CA . ASN B 1 15 ? 11.266 9.297 17.75 1 98.19 15 ASN B CA 1
ATOM 2633 C C . ASN B 1 15 ? 11.086 10.352 16.672 1 98.19 15 ASN B C 1
ATOM 2635 O O . ASN B 1 15 ? 12.055 10.75 16.016 1 98.19 15 ASN B O 1
ATOM 2639 N N . VAL B 1 16 ? 9.898 10.875 16.469 1 98 16 VAL B N 1
ATOM 2640 C CA . VAL B 1 16 ? 9.688 11.961 15.516 1 98 16 VAL B CA 1
ATOM 2641 C C . VAL B 1 16 ? 9.828 13.305 16.234 1 98 16 VAL B C 1
ATOM 2643 O O . VAL B 1 16 ? 8.859 13.812 16.797 1 98 16 VAL B O 1
ATOM 2646 N N . GLN B 1 17 ? 10.992 13.852 16.109 1 96.62 17 GLN B N 1
ATOM 2647 C CA . GLN B 1 17 ? 11.211 15.188 16.656 1 96.62 17 GLN B CA 1
ATOM 2648 C C . GLN B 1 17 ? 10.656 16.266 15.742 1 96.62 17 GLN B C 1
ATOM 2650 O O . GLN B 1 17 ? 11.094 16.406 14.602 1 96.62 17 GLN B O 1
ATOM 2655 N N . MET B 1 18 ? 9.836 17.141 16.266 1 97.94 18 MET B N 1
ATOM 2656 C CA . MET B 1 18 ? 9 18.031 15.461 1 97.94 18 MET B CA 1
ATOM 2657 C C . MET B 1 18 ? 9.859 18.984 14.648 1 97.94 18 MET B C 1
ATOM 2659 O O . MET B 1 18 ? 9.633 19.172 13.445 1 97.94 18 MET B O 1
ATOM 2663 N N . PRO B 1 19 ? 10.938 19.609 15.242 1 98.19 19 PRO B N 1
ATOM 2664 C CA . PRO B 1 19 ? 11.758 20.5 14.414 1 98.19 19 PRO B CA 1
ATOM 2665 C C . PRO B 1 19 ? 12.391 19.781 13.219 1 98.19 19 PRO B C 1
ATOM 2667 O O . PRO B 1 19 ? 12.43 20.328 12.117 1 98.19 19 PRO B O 1
ATOM 2670 N N . GLU B 1 20 ? 12.844 18.547 13.445 1 98.06 20 GLU B N 1
ATOM 2671 C CA . GLU B 1 20 ? 13.438 17.766 12.375 1 98.06 20 GLU B CA 1
ATOM 2672 C C . GLU B 1 20 ? 12.391 17.328 11.352 1 98.06 20 GLU B C 1
ATOM 2674 O O . GLU B 1 20 ? 12.664 17.281 10.156 1 98.06 20 GLU B O 1
ATOM 2679 N N . LEU B 1 21 ? 11.227 17.031 11.883 1 98.69 21 LEU B N 1
ATOM 2680 C CA . LEU B 1 21 ? 10.141 16.641 10.984 1 98.69 21 LEU B CA 1
ATOM 2681 C C . LEU B 1 21 ? 9.758 17.812 10.078 1 98.69 21 LEU B C 1
ATOM 2683 O O . LEU B 1 21 ? 9.531 17.625 8.883 1 98.69 21 LEU B O 1
ATOM 2687 N N . ILE B 1 22 ? 9.641 19.031 10.664 1 98.81 22 ILE B N 1
ATOM 2688 C CA . ILE B 1 22 ? 9.297 20.219 9.875 1 98.81 22 ILE B CA 1
ATOM 2689 C C . ILE B 1 22 ? 10.305 20.391 8.742 1 98.81 22 ILE B C 1
ATOM 2691 O O . ILE B 1 22 ? 9.93 20.625 7.594 1 98.81 22 ILE B O 1
ATOM 2695 N N . SER B 1 23 ? 11.602 20.219 9.07 1 98.62 23 SER B N 1
ATOM 2696 C CA . SER B 1 23 ? 12.656 20.328 8.07 1 98.62 23 SER B CA 1
ATOM 2697 C C . SER B 1 23 ? 12.508 19.25 6.992 1 98.62 23 SER B C 1
ATOM 2699 O O . SER B 1 23 ? 12.656 19.531 5.801 1 98.62 23 SER B O 1
ATOM 2701 N N . ALA B 1 24 ? 12.227 18.031 7.371 1 98.62 24 ALA B N 1
ATOM 2702 C CA . ALA B 1 24 ? 12.078 16.922 6.43 1 98.62 24 ALA B CA 1
ATOM 2703 C C . ALA B 1 24 ? 10.867 17.141 5.527 1 98.62 24 ALA B C 1
ATOM 2705 O O . ALA B 1 24 ? 10.898 16.781 4.348 1 98.62 24 ALA B O 1
ATOM 2706 N N . ILE B 1 25 ? 9.789 17.672 6.078 1 98.75 25 ILE B N 1
ATOM 2707 C CA . ILE B 1 25 ? 8.586 17.938 5.305 1 98.75 25 ILE B CA 1
ATOM 2708 C C . ILE B 1 25 ? 8.867 19.031 4.281 1 98.75 25 ILE B C 1
ATOM 2710 O O . ILE B 1 25 ? 8.383 18.984 3.148 1 98.75 25 ILE B O 1
ATOM 2714 N N . GLU B 1 26 ? 9.594 20.047 4.734 1 98.69 26 GLU B N 1
ATOM 2715 C CA . GLU B 1 26 ? 9.992 21.094 3.801 1 98.69 26 GLU B CA 1
ATOM 2716 C C . GLU B 1 2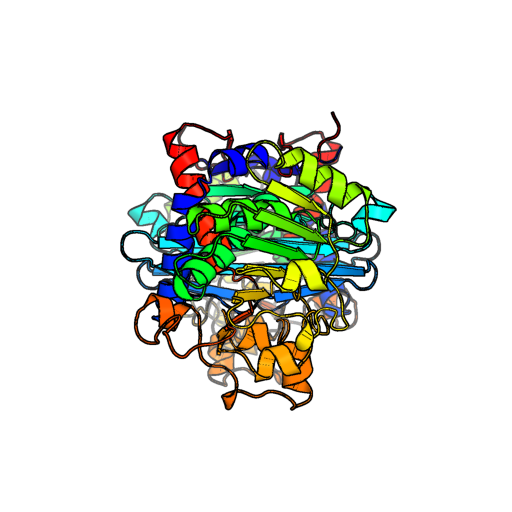6 ? 10.805 20.516 2.643 1 98.69 26 GLU B C 1
ATOM 2718 O O . GLU B 1 26 ? 10.562 20.859 1.481 1 98.69 26 GLU B O 1
ATOM 2723 N N . ASP B 1 27 ? 11.766 19.609 2.922 1 98.5 27 ASP B N 1
ATOM 2724 C CA . ASP B 1 27 ? 12.547 18.922 1.896 1 98.5 27 ASP B CA 1
ATOM 2725 C C . ASP B 1 27 ? 11.633 18.141 0.956 1 98.5 27 ASP B C 1
ATOM 2727 O O . ASP B 1 27 ? 11.883 18.094 -0.252 1 98.5 27 ASP B O 1
ATOM 2731 N N . ALA B 1 28 ? 10.641 17.531 1.521 1 98.62 28 ALA B N 1
ATOM 2732 C CA . ALA B 1 28 ? 9.719 16.719 0.725 1 98.62 28 ALA B CA 1
ATOM 2733 C C . ALA B 1 28 ? 8.938 17.594 -0.257 1 98.62 28 ALA B C 1
ATOM 2735 O O . ALA B 1 28 ? 8.758 17.219 -1.418 1 98.62 28 ALA B O 1
ATOM 2736 N N . PHE B 1 29 ? 8.438 18.766 0.215 1 98.56 29 PHE B N 1
ATOM 2737 C CA . PHE B 1 29 ? 7.742 19.688 -0.665 1 98.56 29 PHE B CA 1
ATOM 2738 C C . PHE B 1 29 ? 8.648 20.156 -1.796 1 98.56 29 PHE B C 1
ATOM 2740 O O . PHE B 1 29 ? 8.219 20.25 -2.947 1 98.56 29 PHE B O 1
ATOM 2747 N N . ALA B 1 30 ? 9.898 20.438 -1.468 1 98.5 30 ALA B N 1
ATOM 2748 C CA . ALA B 1 30 ? 10.867 20.875 -2.471 1 98.5 30 ALA B CA 1
ATOM 2749 C C . ALA B 1 30 ? 11.102 19.781 -3.51 1 98.5 30 ALA B C 1
ATOM 2751 O O . ALA B 1 30 ? 11.094 20.047 -4.715 1 98.5 30 ALA B O 1
ATOM 2752 N N . ALA B 1 31 ? 11.32 18.578 -3.027 1 98.38 31 ALA B N 1
ATOM 2753 C CA . ALA B 1 31 ? 11.57 17.453 -3.922 1 98.38 31 ALA B CA 1
ATOM 2754 C C . ALA B 1 31 ? 10.383 17.219 -4.855 1 98.38 31 ALA B C 1
ATOM 2756 O O . ALA B 1 31 ? 10.57 16.938 -6.043 1 98.38 31 ALA B O 1
ATOM 2757 N N . TYR B 1 32 ? 9.227 17.281 -4.32 1 97.81 32 TYR B N 1
ATOM 2758 C CA . TYR B 1 32 ? 8.016 17.094 -5.113 1 97.81 32 TYR B CA 1
ATOM 2759 C C . TYR B 1 32 ? 7.914 18.141 -6.219 1 97.81 32 TYR B C 1
ATOM 2761 O O . TYR B 1 32 ? 7.645 17.797 -7.375 1 97.81 32 TYR B O 1
ATOM 2769 N N . GLU B 1 33 ? 8.148 19.375 -5.844 1 97.12 33 GLU B N 1
ATOM 2770 C CA . GLU B 1 33 ? 8 20.484 -6.797 1 97.12 33 GLU B CA 1
ATOM 2771 C C . GLU B 1 33 ? 9.094 20.438 -7.859 1 97.12 33 GLU B C 1
ATOM 2773 O O . GLU B 1 33 ? 8.852 20.75 -9.023 1 97.12 33 GLU B O 1
ATOM 2778 N N . SER B 1 34 ? 10.297 20.016 -7.543 1 97.38 34 SER B N 1
ATOM 2779 C CA . SER B 1 34 ? 11.438 20.016 -8.453 1 97.38 34 SER B CA 1
ATOM 2780 C C . SER B 1 34 ? 11.422 18.781 -9.352 1 97.38 34 SER B C 1
ATOM 2782 O O . SER B 1 34 ? 12.258 18.641 -10.25 1 97.38 34 SER B O 1
ATOM 2784 N N . GLY B 1 35 ? 10.523 17.828 -9.055 1 97.06 35 GLY B N 1
ATOM 2785 C CA . GLY B 1 35 ? 10.453 16.609 -9.852 1 97.06 35 GLY B CA 1
ATOM 2786 C C . GLY B 1 35 ? 11.328 15.492 -9.32 1 97.06 35 GLY B C 1
ATOM 2787 O O . GLY B 1 35 ? 11.539 14.477 -9.992 1 97.06 35 GLY B O 1
ATOM 2788 N N . ASP B 1 36 ? 11.805 15.664 -8.109 1 97.94 36 ASP B N 1
ATOM 2789 C CA . ASP B 1 36 ? 12.688 14.672 -7.492 1 97.94 36 ASP B CA 1
ATOM 2790 C C . ASP B 1 36 ? 11.906 13.75 -6.559 1 97.94 36 ASP B C 1
ATOM 2792 O O . ASP B 1 36 ? 12.453 13.219 -5.594 1 97.94 36 ASP B O 1
ATOM 2796 N N . ALA B 1 37 ? 10.648 13.656 -6.789 1 98.31 37 ALA B N 1
ATOM 2797 C CA . ALA B 1 37 ? 9.781 12.758 -6.035 1 98.31 37 ALA B CA 1
ATOM 2798 C C . ALA B 1 37 ? 8.789 12.047 -6.957 1 98.31 37 ALA B C 1
ATOM 2800 O O . ALA B 1 37 ? 8.469 12.555 -8.039 1 98.31 37 ALA B O 1
ATOM 2801 N N . GLN B 1 38 ? 8.453 10.875 -6.672 1 98.06 38 GLN B N 1
ATOM 2802 C CA . GLN B 1 38 ? 7.367 10.125 -7.293 1 98.06 38 GLN B CA 1
ATOM 2803 C C . GLN B 1 38 ? 6.23 9.883 -6.305 1 98.06 38 GLN B C 1
ATOM 2805 O O . GLN B 1 38 ? 6.445 9.344 -5.219 1 98.06 38 GLN B O 1
ATOM 2810 N N . MET B 1 39 ? 5.113 10.297 -6.625 1 97.19 39 MET B N 1
ATOM 2811 C CA . MET B 1 39 ? 3.914 10.133 -5.809 1 97.19 39 MET B CA 1
ATOM 2812 C C . MET B 1 39 ? 2.701 9.812 -6.68 1 97.19 39 MET B C 1
ATOM 2814 O O . MET B 1 39 ? 1.896 10.703 -6.969 1 97.19 39 MET B O 1
ATOM 2818 N N . PRO B 1 40 ? 2.582 8.594 -7.105 1 94.12 40 PRO B N 1
ATOM 2819 C CA . PRO B 1 40 ? 1.386 8.234 -7.871 1 94.12 40 PRO B CA 1
ATOM 2820 C C . PRO B 1 40 ? 0.091 8.57 -7.133 1 94.12 40 PRO B C 1
ATOM 2822 O O . PRO B 1 40 ? 0.082 8.664 -5.906 1 94.12 40 PRO B O 1
ATOM 2825 N N . PRO B 1 41 ? -1.023 8.859 -7.902 1 89.38 41 PRO B N 1
ATOM 2826 C CA . PRO B 1 41 ? -2.307 9.133 -7.254 1 89.38 41 PRO B CA 1
ATOM 2827 C C . PRO B 1 41 ? -2.715 8.047 -6.266 1 89.38 41 PRO B C 1
ATOM 2829 O O . PRO B 1 41 ? -2.426 6.867 -6.484 1 89.38 41 PRO B O 1
ATOM 2832 N N . LYS B 1 42 ? -3.457 8.453 -5.27 1 89 42 LYS B N 1
ATOM 2833 C CA . LYS B 1 42 ? -4.031 7.504 -4.316 1 89 42 LYS B CA 1
ATOM 2834 C C . LYS B 1 42 ? -4.883 6.461 -5.027 1 89 42 LYS B C 1
ATOM 2836 O O . LYS B 1 42 ? -5.57 6.77 -6 1 89 42 LYS B O 1
ATOM 2841 N N . SER B 1 43 ? -4.73 5.184 -4.652 1 93.25 43 SER B N 1
ATOM 2842 C CA . SER B 1 43 ? -5.688 4.16 -5.051 1 93.25 43 SER B CA 1
ATOM 2843 C C . SER B 1 43 ? -6.711 3.898 -3.951 1 93.25 43 SER B C 1
ATOM 2845 O O . SER B 1 43 ? -6.348 3.744 -2.783 1 93.25 43 SER B O 1
ATOM 2847 N N . TYR B 1 44 ? -7.965 3.861 -4.324 1 93.62 44 TYR B N 1
ATOM 2848 C CA . TYR B 1 44 ? -9.047 3.729 -3.352 1 93.62 44 TYR B CA 1
ATOM 2849 C C . TYR B 1 44 ? -9.695 2.352 -3.439 1 93.62 44 TYR B C 1
ATOM 2851 O O . TYR B 1 44 ? -9.82 1.786 -4.527 1 93.62 44 TYR B O 1
ATOM 2859 N N . ILE B 1 45 ? -10.055 1.78 -2.373 1 97.5 45 ILE B N 1
ATOM 2860 C CA . ILE B 1 45 ? -11.016 0.693 -2.219 1 97.5 45 ILE B CA 1
ATOM 2861 C C . ILE B 1 45 ? -12.227 1.183 -1.429 1 97.5 45 ILE B C 1
ATOM 2863 O O . ILE B 1 45 ? -12.141 1.395 -0.216 1 97.5 45 ILE B O 1
ATOM 2867 N N . ASP B 1 46 ? -13.352 1.367 -2.107 1 96.25 46 ASP B N 1
ATOM 2868 C CA . ASP B 1 46 ? -14.578 1.871 -1.501 1 96.25 46 ASP B CA 1
ATOM 2869 C C . ASP B 1 46 ? -15.453 0.725 -1 1 96.25 46 ASP B C 1
ATOM 2871 O O . ASP B 1 46 ? -15.805 -0.177 -1.765 1 96.25 46 ASP B O 1
ATOM 2875 N N . LEU B 1 47 ? -15.773 0.774 0.221 1 97.94 47 LEU B N 1
ATOM 2876 C CA . LEU B 1 47 ? -16.578 -0.269 0.838 1 97.94 47 LEU B CA 1
ATOM 2877 C C . LEU B 1 47 ? -17.859 0.316 1.427 1 97.94 47 LEU B C 1
ATOM 2879 O O . LEU B 1 47 ? -18.031 0.349 2.648 1 97.94 47 LEU B O 1
ATOM 2883 N N . PRO B 1 48 ? -18.828 0.642 0.59 1 96.69 48 PRO B N 1
ATOM 2884 C CA . PRO B 1 48 ? -20.047 1.267 1.072 1 96.69 48 PRO B CA 1
ATOM 2885 C C . PRO B 1 48 ? -20.797 0.396 2.078 1 96.69 48 PRO B C 1
ATOM 2887 O O . PRO B 1 48 ? -21.469 0.917 2.982 1 96.69 48 PRO B O 1
ATOM 2890 N N . GLN B 1 49 ? -20.688 -0.936 1.938 1 96.25 49 GLN B N 1
ATOM 2891 C CA . GLN B 1 49 ? -21.375 -1.846 2.85 1 96.25 49 GLN B CA 1
ATOM 2892 C C . GLN B 1 49 ? -20.875 -1.671 4.281 1 96.25 49 GLN B C 1
ATOM 2894 O O . GLN B 1 49 ? -21.562 -2.039 5.234 1 96.25 49 GLN B O 1
ATOM 2899 N N . TYR B 1 50 ? -19.734 -1.097 4.453 1 97.5 50 TYR B N 1
ATOM 2900 C CA . TYR B 1 50 ? -19.172 -0.863 5.777 1 97.5 50 TYR B CA 1
ATOM 2901 C C . TYR B 1 50 ? -19.047 0.628 6.059 1 97.5 50 TYR B C 1
ATOM 2903 O O . TYR B 1 50 ? -18.453 1.026 7.066 1 97.5 50 TYR B O 1
ATOM 2911 N N . ASN B 1 51 ? -19.516 1.479 5.148 1 96.12 51 ASN B N 1
ATOM 2912 C CA . ASN B 1 51 ? -19.344 2.924 5.242 1 96.12 51 ASN B CA 1
ATOM 2913 C C . ASN B 1 51 ? -17.875 3.301 5.457 1 96.12 51 ASN B C 1
ATOM 2915 O O . ASN B 1 51 ? -17.547 4.031 6.395 1 96.12 51 ASN B O 1
ATOM 2919 N N . GLY B 1 52 ? -17.031 2.686 4.617 1 96 52 GLY B N 1
ATOM 2920 C CA . GLY B 1 52 ? -15.602 2.904 4.781 1 96 52 GLY B CA 1
ATOM 2921 C C . GLY B 1 52 ? -14.82 2.752 3.49 1 96 52 GLY B C 1
ATOM 2922 O O . GLY B 1 52 ? -15.383 2.385 2.457 1 96 52 GLY B O 1
ATOM 2923 N N . ASP B 1 53 ? -13.625 3.135 3.516 1 96.75 53 ASP B N 1
ATOM 2924 C CA . ASP B 1 53 ? -12.734 2.943 2.373 1 96.75 53 ASP B CA 1
ATOM 2925 C C . ASP B 1 53 ? -11.289 2.773 2.826 1 96.75 53 ASP B C 1
ATOM 2927 O O . ASP B 1 53 ? -10.969 3.008 3.992 1 96.75 53 ASP B O 1
ATOM 2931 N N . PHE B 1 54 ? -10.5 2.252 1.957 1 97.69 54 PHE B N 1
ATOM 2932 C CA . PHE B 1 54 ? -9.047 2.209 2.086 1 97.69 54 PHE B CA 1
ATOM 2933 C C . PHE B 1 54 ? -8.383 3.078 1.023 1 97.69 54 PHE B C 1
ATOM 2935 O O . PHE B 1 54 ? -8.93 3.258 -0.068 1 97.69 54 PHE B O 1
ATOM 2942 N N . ARG B 1 55 ? -7.219 3.559 1.394 1 96.25 55 ARG B N 1
ATOM 2943 C CA . ARG B 1 55 ? -6.395 4.309 0.452 1 96.25 55 ARG B CA 1
ATOM 2944 C C . ARG B 1 55 ? -4.945 3.842 0.502 1 96.25 55 ARG B C 1
ATOM 2946 O O . ARG B 1 55 ? -4.367 3.713 1.582 1 96.25 55 ARG B O 1
ATOM 2953 N N . SER B 1 56 ? -4.367 3.473 -0.617 1 97.75 56 SER B N 1
ATOM 2954 C CA . SER B 1 56 ? -2.943 3.186 -0.753 1 97.75 56 SER B CA 1
ATOM 2955 C C . SER B 1 56 ? -2.172 4.422 -1.207 1 97.75 56 SER B C 1
ATOM 2957 O O . SER B 1 56 ? -2.535 5.055 -2.199 1 97.75 56 SER B O 1
ATOM 2959 N N . MET B 1 57 ? -1.173 4.746 -0.482 1 97.81 57 MET B N 1
ATOM 2960 C CA . MET B 1 57 ? -0.426 5.98 -0.71 1 97.81 57 MET B CA 1
ATOM 2961 C C . MET B 1 57 ? 1.071 5.703 -0.788 1 97.81 57 MET B C 1
ATOM 2963 O O . MET B 1 57 ? 1.806 5.973 0.166 1 97.81 57 MET B O 1
ATOM 2967 N N . PRO B 1 58 ? 1.605 5.242 -1.955 1 98.62 58 PRO B N 1
ATOM 2968 C CA . PRO B 1 58 ? 3.045 5.031 -2.127 1 98.62 58 PRO B CA 1
ATOM 2969 C C . PRO B 1 58 ? 3.787 6.305 -2.521 1 98.62 58 PRO B C 1
ATOM 2971 O O . PRO B 1 58 ? 3.201 7.199 -3.135 1 98.62 58 PRO B O 1
ATOM 2974 N N . ALA B 1 59 ? 5.07 6.379 -2.209 1 98.81 59 ALA B N 1
ATOM 2975 C CA . ALA B 1 59 ? 5.871 7.512 -2.678 1 98.81 59 ALA B CA 1
ATOM 2976 C C . ALA B 1 59 ? 7.363 7.211 -2.566 1 98.81 59 ALA B C 1
ATOM 2978 O O . ALA B 1 59 ? 7.766 6.277 -1.867 1 98.81 59 ALA B O 1
ATOM 2979 N N . TYR B 1 60 ? 8.133 7.898 -3.293 1 98.81 60 TYR B N 1
ATOM 2980 C CA . TYR B 1 60 ? 9.578 8.039 -3.217 1 98.81 60 TYR B CA 1
ATOM 2981 C C . TYR B 1 60 ? 9.992 9.5 -3.291 1 98.81 60 TYR B C 1
ATOM 2983 O O . TYR B 1 60 ? 9.375 10.297 -4.004 1 98.81 60 TYR B O 1
ATOM 2991 N N . LEU B 1 61 ? 11 9.867 -2.508 1 98.38 61 LEU B N 1
ATOM 2992 C CA . LEU B 1 61 ? 11.562 11.203 -2.697 1 98.38 61 LEU B CA 1
ATOM 2993 C C . LEU B 1 61 ? 13.078 11.172 -2.566 1 98.38 61 LEU B C 1
ATOM 2995 O O . LEU B 1 61 ? 13.625 10.367 -1.813 1 98.38 61 LEU B O 1
ATOM 2999 N N . ASP B 1 62 ? 13.711 11.938 -3.326 1 98.31 62 ASP B N 1
ATOM 3000 C CA . ASP B 1 62 ? 15.133 12.258 -3.256 1 98.31 62 ASP B CA 1
ATOM 3001 C C . ASP B 1 62 ? 15.352 13.672 -2.721 1 98.31 62 ASP B C 1
ATOM 3003 O O . ASP B 1 62 ? 15.109 14.656 -3.428 1 98.31 62 ASP B O 1
ATOM 3007 N N . ALA B 1 63 ? 15.797 13.773 -1.488 1 96.19 63 ALA B N 1
ATOM 3008 C CA . ALA B 1 63 ? 15.977 15.07 -0.84 1 96.19 63 ALA B CA 1
ATOM 3009 C C . ALA B 1 63 ? 17.422 15.547 -0.953 1 96.19 63 ALA B C 1
ATOM 3011 O O . ALA B 1 63 ? 17.828 16.484 -0.262 1 96.19 63 ALA B O 1
ATOM 3012 N N . GLY B 1 64 ? 18.219 14.914 -1.829 1 94.62 64 GLY B N 1
ATOM 3013 C CA . GLY B 1 64 ? 19.609 15.25 -2.002 1 94.62 64 GLY B CA 1
ATOM 3014 C C . GLY B 1 64 ? 20.531 14.477 -1.08 1 94.62 64 GLY B C 1
ATOM 3015 O O . GLY B 1 64 ? 21.078 13.438 -1.472 1 94.62 64 GLY B O 1
ATOM 3016 N N . ASP B 1 65 ? 20.484 14.766 0.239 1 93.5 65 ASP B N 1
ATOM 3017 C CA . ASP B 1 65 ? 21.375 14.125 1.199 1 93.5 65 ASP B CA 1
ATOM 3018 C C . ASP B 1 65 ? 20.812 12.773 1.651 1 93.5 65 ASP B C 1
ATOM 3020 O O . ASP B 1 65 ? 21.547 11.953 2.197 1 93.5 65 ASP B O 1
ATOM 3024 N N . TRP B 1 66 ? 19.594 12.656 1.416 1 96 66 TRP B N 1
ATOM 3025 C CA . TRP B 1 66 ? 18.922 11.398 1.746 1 96 66 TRP B CA 1
ATOM 3026 C C . TRP B 1 66 ? 17.766 11.125 0.797 1 96 66 TRP B C 1
ATOM 3028 O O . TRP B 1 66 ? 17.266 12.047 0.134 1 96 66 TRP B O 1
ATOM 3038 N N . ASP B 1 67 ? 17.375 9.906 0.643 1 98 67 ASP B N 1
ATOM 3039 C CA . ASP B 1 67 ? 16.156 9.531 -0.083 1 98 67 ASP B CA 1
ATOM 3040 C C . ASP B 1 67 ? 15.359 8.492 0.694 1 98 67 ASP B C 1
ATOM 3042 O O . ASP B 1 67 ? 15.82 7.969 1.709 1 98 67 ASP B O 1
ATOM 3046 N N . ALA B 1 68 ? 14.141 8.367 0.321 1 98.5 68 ALA B N 1
ATOM 3047 C CA . ALA B 1 68 ? 13.219 7.539 1.096 1 98.5 68 ALA B CA 1
ATOM 3048 C C . ALA B 1 68 ? 12.094 6.988 0.214 1 98.5 68 ALA B C 1
ATOM 3050 O O . ALA B 1 68 ? 11.688 7.637 -0.754 1 98.5 68 ALA B O 1
ATOM 3051 N N . ALA B 1 69 ? 11.609 5.816 0.554 1 98.81 69 ALA B N 1
ATOM 3052 C CA . ALA B 1 69 ? 10.492 5.184 -0.139 1 98.81 69 ALA B CA 1
ATOM 3053 C C . ALA B 1 69 ? 9.617 4.406 0.835 1 98.81 69 ALA B C 1
ATOM 3055 O O . ALA B 1 69 ? 10.102 3.885 1.841 1 98.81 69 ALA B O 1
ATOM 3056 N N . GLY B 1 70 ? 8.344 4.359 0.504 1 98.75 70 GLY B N 1
ATOM 3057 C CA . GLY B 1 70 ? 7.422 3.596 1.333 1 98.75 70 GLY B CA 1
ATOM 3058 C C . GLY B 1 70 ? 5.977 3.705 0.878 1 98.75 70 GLY B C 1
ATOM 3059 O O . GLY B 1 70 ? 5.695 4.27 -0.18 1 98.75 70 GLY B O 1
ATOM 3060 N N . ILE B 1 71 ? 5.102 3.111 1.685 1 98.88 71 ILE B N 1
ATOM 3061 C CA . ILE B 1 71 ? 3.672 3.168 1.396 1 98.88 71 ILE B CA 1
ATOM 3062 C C . ILE B 1 71 ? 2.885 3.256 2.701 1 98.88 71 ILE B C 1
ATOM 3064 O O . ILE B 1 71 ? 3.238 2.611 3.691 1 98.88 71 ILE B O 1
ATOM 3068 N N . LYS B 1 72 ? 1.922 4.113 2.67 1 98.75 72 LYS B N 1
ATOM 3069 C CA . LYS B 1 72 ? 0.939 4.133 3.75 1 98.75 72 LYS B CA 1
ATOM 3070 C C . LYS B 1 72 ? -0.385 3.521 3.299 1 98.75 72 LYS B C 1
ATOM 3072 O O . LYS B 1 72 ? -0.839 3.768 2.18 1 98.75 72 LYS B O 1
ATOM 3077 N N . TRP B 1 73 ? -0.858 2.605 4.074 1 98.69 73 TRP B N 1
ATOM 3078 C CA . TRP B 1 73 ? -2.186 2.01 3.959 1 98.69 73 TRP B CA 1
ATOM 3079 C C . TRP B 1 73 ? -3.127 2.566 5.023 1 98.69 73 TRP B C 1
ATOM 3081 O O . TRP B 1 73 ? -2.947 2.312 6.215 1 98.69 73 TRP B O 1
ATOM 3091 N N . VAL B 1 74 ? -4.16 3.424 4.566 1 97.94 74 VAL B N 1
ATOM 3092 C CA . VAL B 1 74 ? -4.969 4.176 5.523 1 97.94 74 VAL B CA 1
ATOM 3093 C C . VAL B 1 74 ? -6.449 4.012 5.188 1 97.94 74 VAL B C 1
ATOM 3095 O O . VAL B 1 74 ? -6.805 3.709 4.047 1 97.94 74 VAL B O 1
ATOM 3098 N N . ASN B 1 75 ? -7.281 4.172 6.199 1 96.81 75 ASN B N 1
ATOM 3099 C CA . ASN B 1 75 ? -8.719 4.027 6.012 1 96.81 75 ASN B CA 1
ATOM 3100 C C . ASN B 1 75 ? -9.477 5.266 6.48 1 96.81 75 ASN B C 1
ATOM 3102 O O . ASN B 1 75 ? -8.914 6.125 7.16 1 96.81 75 ASN B O 1
ATOM 3106 N N . VAL B 1 76 ? -10.672 5.418 6.023 1 93.5 76 VAL B N 1
ATOM 3107 C CA . VAL B 1 76 ? -11.695 6.242 6.664 1 93.5 76 VAL B CA 1
ATOM 3108 C C . VAL B 1 76 ? -12.945 5.41 6.918 1 93.5 76 VAL B C 1
ATOM 3110 O O . VAL B 1 76 ? -13.57 4.906 5.977 1 93.5 76 VAL B O 1
ATOM 3113 N N . HIS B 1 77 ? -13.227 5.09 8.102 1 95.06 77 HIS B N 1
ATOM 3114 C CA . HIS B 1 77 ? -14.414 4.387 8.578 1 95.06 77 HIS B CA 1
ATOM 3115 C C . HIS B 1 77 ? -15.148 5.195 9.641 1 95.06 77 HIS B C 1
ATOM 3117 O O . HIS B 1 77 ? -14.898 5.023 10.836 1 95.06 77 HIS B O 1
ATOM 3123 N N . PRO B 1 78 ? -16.094 5.973 9.227 1 91.31 78 PRO B N 1
ATOM 3124 C CA . PRO B 1 78 ? -16.75 6.934 10.109 1 91.31 78 PRO B CA 1
ATOM 3125 C C . PRO B 1 78 ? -17.469 6.266 11.281 1 91.31 78 PRO B C 1
ATOM 3127 O O . PRO B 1 78 ? -17.641 6.875 12.344 1 91.31 78 PRO B O 1
ATOM 3130 N N . ASP B 1 79 ? -17.875 5.035 11.156 1 94.62 79 ASP B N 1
ATOM 3131 C CA . ASP B 1 79 ? -18.672 4.363 12.172 1 94.62 79 ASP B CA 1
ATOM 3132 C C . ASP B 1 79 ? -17.797 3.758 13.266 1 94.62 79 ASP B C 1
ATOM 3134 O O . ASP B 1 79 ? -18.312 3.312 14.297 1 94.62 79 ASP B O 1
ATOM 3138 N N . ASN B 1 80 ? -16.547 3.793 13.109 1 95.38 80 ASN B N 1
ATOM 3139 C CA . ASN B 1 80 ? -15.625 3.109 14.016 1 95.38 80 ASN B CA 1
ATOM 3140 C C . ASN B 1 80 ? -15.797 3.586 15.453 1 95.38 80 ASN B C 1
ATOM 3142 O O . ASN B 1 80 ? -15.867 2.773 16.375 1 95.38 80 ASN B O 1
ATOM 3146 N N . GLY B 1 81 ? -15.852 4.895 15.648 1 91.88 81 GLY B N 1
ATOM 3147 C CA . GLY B 1 81 ? -15.977 5.43 16.984 1 91.88 81 GLY B CA 1
ATOM 3148 C C . GLY B 1 81 ? -17.203 4.934 17.719 1 91.88 81 GLY B C 1
ATOM 3149 O O . GLY B 1 81 ? -17.094 4.32 18.781 1 91.88 81 GLY B O 1
ATOM 3150 N N . GLU B 1 82 ? -18.297 5.117 17.094 1 92.88 82 GLU B N 1
ATOM 3151 C CA . GLU B 1 82 ? -19.594 4.805 17.703 1 92.88 82 GLU B CA 1
ATOM 3152 C C . GLU B 1 82 ? -19.781 3.297 17.859 1 92.88 82 GLU B C 1
ATOM 3154 O O . GLU B 1 82 ? -20.266 2.824 18.891 1 92.88 82 GLU B O 1
ATOM 3159 N N . LYS B 1 83 ? -19.328 2.486 16.891 1 95.94 83 LYS B N 1
ATOM 3160 C CA . LYS B 1 83 ? -19.688 1.073 16.844 1 95.94 83 LYS B CA 1
ATOM 3161 C C . LYS B 1 83 ? -18.609 0.214 17.516 1 95.94 83 LYS B C 1
ATOM 3163 O O . LYS B 1 83 ? -18.922 -0.842 18.062 1 95.94 83 LYS B O 1
ATOM 3168 N N . PHE B 1 84 ? -17.297 0.682 17.469 1 95.69 84 PHE B N 1
ATOM 3169 C CA . PHE B 1 84 ? -16.234 -0.257 17.828 1 95.69 84 PHE B CA 1
ATOM 3170 C C . PHE B 1 84 ? -15.242 0.387 18.781 1 95.69 84 PHE B C 1
ATOM 3172 O O . PHE B 1 84 ? -14.266 -0.249 19.188 1 95.69 84 PHE B O 1
ATOM 3179 N N . ASP B 1 85 ? -15.414 1.658 19.109 1 93.44 85 ASP B N 1
ATOM 3180 C CA . ASP B 1 85 ? -14.453 2.385 19.938 1 93.44 85 ASP B CA 1
ATOM 3181 C C . ASP B 1 85 ? -13.07 2.396 19.281 1 93.44 85 ASP B C 1
ATOM 3183 O O . ASP B 1 85 ? -12.07 2.068 19.938 1 93.44 85 ASP B O 1
ATOM 3187 N N . LEU B 1 86 ? -13.094 2.557 17.969 1 95 86 LEU B N 1
ATOM 3188 C CA . LEU B 1 86 ? -11.883 2.676 17.156 1 95 86 LEU B CA 1
ATOM 3189 C C . LEU B 1 86 ? -11.812 4.035 16.484 1 95 86 LEU B C 1
ATOM 3191 O O . LEU B 1 86 ? -12.844 4.684 16.266 1 95 86 LEU B O 1
ATOM 3195 N N . PRO B 1 87 ? -10.625 4.473 16.203 1 92.44 87 PRO B N 1
ATOM 3196 C CA . PRO B 1 87 ? -10.523 5.715 15.438 1 92.44 87 PRO B CA 1
ATOM 3197 C C . PRO B 1 87 ? -11.133 5.609 14.039 1 92.44 87 PRO B C 1
ATOM 3199 O O . PRO B 1 87 ? -11.062 4.551 13.406 1 92.44 87 PRO B O 1
ATOM 3202 N N . THR B 1 88 ? -11.664 6.695 13.586 1 91.25 88 THR B N 1
ATOM 3203 C CA . THR B 1 88 ? -12.227 6.777 12.242 1 91.25 88 THR B CA 1
ATOM 3204 C C . THR B 1 88 ? -11.156 6.535 11.188 1 91.25 88 THR B C 1
ATOM 3206 O O . THR B 1 88 ? -11.43 5.961 10.133 1 91.25 88 THR B O 1
ATOM 3209 N N . VAL B 1 89 ? -9.953 7.051 11.484 1 93.5 89 VAL B N 1
ATOM 3210 C CA . VAL B 1 89 ? -8.828 6.957 10.555 1 93.5 89 VAL B CA 1
ATOM 3211 C C . VAL B 1 89 ? -7.668 6.219 11.219 1 93.5 89 VAL B C 1
ATOM 3213 O O . VAL B 1 89 ? -7.223 6.594 12.305 1 93.5 89 VAL B O 1
ATOM 3216 N N . MET B 1 90 ? -7.27 5.16 10.602 1 96.81 90 MET B N 1
ATOM 3217 C CA . MET B 1 90 ? -6.09 4.402 11.016 1 96.81 90 MET B CA 1
ATOM 3218 C C . MET B 1 90 ? -5.176 4.129 9.828 1 96.81 90 MET B C 1
ATOM 3220 O O . MET B 1 90 ? -5.645 3.965 8.703 1 96.81 90 MET B O 1
ATOM 3224 N N . GLY B 1 91 ? -3.912 4.137 10.109 1 97.94 91 GLY B N 1
ATOM 3225 C CA . GLY B 1 91 ? -2.957 3.871 9.047 1 97.94 91 GLY B CA 1
ATOM 3226 C C . GLY B 1 91 ? -1.812 2.975 9.477 1 97.94 91 GLY B C 1
ATOM 3227 O O . GLY B 1 91 ? -1.455 2.943 10.656 1 97.94 91 GLY B O 1
ATOM 3228 N N . THR B 1 92 ? -1.267 2.242 8.555 1 98.81 92 THR B N 1
ATOM 3229 C CA . THR B 1 92 ? -0.036 1.472 8.695 1 98.81 92 THR B CA 1
ATOM 3230 C C . THR B 1 92 ? 0.974 1.863 7.621 1 98.81 92 THR B C 1
ATOM 3232 O O . THR B 1 92 ? 0.61 2.053 6.457 1 98.81 92 THR B O 1
ATOM 3235 N N . MET B 1 93 ? 2.232 2.037 8.055 1 98.88 93 MET B N 1
ATOM 3236 C CA . MET B 1 93 ? 3.289 2.51 7.164 1 98.88 93 MET B CA 1
ATOM 3237 C C . MET B 1 93 ? 4.363 1.443 6.98 1 98.88 93 MET B C 1
ATOM 3239 O O . MET B 1 93 ? 4.828 0.85 7.957 1 98.88 93 MET B O 1
ATOM 3243 N N . ILE B 1 94 ? 4.703 1.118 5.746 1 98.94 94 ILE B N 1
ATOM 3244 C CA . ILE B 1 94 ? 5.906 0.361 5.406 1 98.94 94 ILE B CA 1
ATOM 3245 C C . ILE B 1 94 ? 6.977 1.308 4.875 1 98.94 94 ILE B C 1
ATOM 3247 O O . ILE B 1 94 ? 6.762 2 3.877 1 98.94 94 ILE B O 1
ATOM 3251 N N . TYR B 1 95 ? 8.07 1.411 5.602 1 98.88 95 TYR B N 1
ATOM 3252 C CA . TYR B 1 95 ? 9.227 2.201 5.195 1 98.88 95 TYR B CA 1
ATOM 3253 C C . TYR B 1 95 ? 10.32 1.311 4.621 1 98.88 95 TYR B C 1
ATOM 3255 O O . TYR B 1 95 ? 10.766 0.363 5.273 1 98.88 95 TYR B O 1
ATOM 3263 N N . SER B 1 96 ? 10.781 1.589 3.381 1 98.81 96 SER B N 1
ATOM 3264 C CA . SER B 1 96 ? 11.688 0.682 2.678 1 98.81 96 SER B CA 1
ATOM 3265 C C . SER B 1 96 ? 12.953 1.398 2.232 1 98.81 96 SER B C 1
ATOM 3267 O O . SER B 1 96 ? 12.938 2.605 1.982 1 98.81 96 SER B O 1
ATOM 3269 N N . ASP B 1 97 ? 13.984 0.658 2.152 1 98.5 97 ASP B N 1
ATOM 3270 C CA . ASP B 1 97 ? 15.234 1.127 1.551 1 98.5 97 ASP B CA 1
ATOM 3271 C C . ASP B 1 97 ? 15.086 1.279 0.038 1 98.5 97 ASP B C 1
ATOM 3273 O O . ASP B 1 97 ? 14.812 0.305 -0.666 1 98.5 97 ASP B O 1
ATOM 3277 N N . PRO B 1 98 ? 15.273 2.52 -0.486 1 98.44 98 PRO B N 1
ATOM 3278 C CA . PRO B 1 98 ? 15.125 2.678 -1.934 1 98.44 98 PRO B CA 1
ATOM 3279 C C . PRO B 1 98 ? 16.094 1.802 -2.727 1 98.44 98 PRO B C 1
ATOM 3281 O O . PRO B 1 98 ? 15.734 1.288 -3.791 1 98.44 98 PRO B O 1
ATOM 3284 N N . GLU B 1 99 ? 17.25 1.557 -2.268 1 97.88 99 GLU B N 1
ATOM 3285 C CA . GLU B 1 99 ? 18.312 0.884 -3.008 1 97.88 99 GLU B CA 1
ATOM 3286 C C . GLU B 1 99 ? 18.062 -0.619 -3.092 1 97.88 99 GLU B C 1
ATOM 3288 O O . GLU B 1 99 ? 18.344 -1.247 -4.113 1 97.88 99 GLU B O 1
ATOM 3293 N N . THR B 1 100 ? 17.531 -1.229 -2.049 1 97.81 100 THR B N 1
ATOM 3294 C CA . THR B 1 100 ? 17.406 -2.682 -1.993 1 97.81 100 THR B CA 1
ATOM 3295 C C . THR B 1 100 ? 15.938 -3.096 -1.885 1 97.81 100 THR B C 1
ATOM 3297 O O . THR B 1 100 ? 15.602 -4.266 -2.086 1 97.81 100 THR B O 1
ATOM 3300 N N . ALA B 1 101 ? 15.102 -2.16 -1.457 1 98 101 ALA B N 1
ATOM 3301 C CA . ALA B 1 101 ? 13.672 -2.352 -1.222 1 98 101 ALA B CA 1
ATOM 3302 C C . ALA B 1 101 ? 13.43 -3.143 0.06 1 98 101 ALA B C 1
ATOM 3304 O O . ALA B 1 101 ? 12.297 -3.506 0.366 1 98 101 ALA B O 1
ATOM 3305 N N . PHE B 1 102 ? 14.508 -3.412 0.821 1 98.19 102 PHE B N 1
ATOM 3306 C CA . PHE B 1 102 ? 14.312 -4.082 2.104 1 98.19 102 PHE B CA 1
ATOM 3307 C C . PHE B 1 102 ? 13.414 -3.258 3.014 1 98.19 102 PHE B C 1
ATOM 3309 O O . PHE B 1 102 ? 13.57 -2.039 3.115 1 98.19 102 PHE B O 1
ATOM 3316 N N . PRO B 1 103 ? 12.359 -3.875 3.633 1 98.62 103 PRO B N 1
ATOM 3317 C CA . PRO B 1 103 ? 11.523 -3.127 4.574 1 98.62 103 PRO B CA 1
ATOM 3318 C C . PRO B 1 103 ? 12.266 -2.762 5.859 1 98.62 103 PRO B C 1
ATOM 3320 O O . PRO B 1 103 ? 12.383 -3.59 6.766 1 98.62 103 PRO B O 1
ATOM 3323 N N . LEU B 1 104 ? 12.664 -1.541 5.945 1 98.56 104 LEU B N 1
ATOM 3324 C CA . LEU B 1 104 ? 13.469 -1.075 7.07 1 98.56 104 LEU B CA 1
ATOM 3325 C C . LEU B 1 104 ? 12.633 -1.013 8.344 1 98.56 104 LEU B C 1
ATOM 3327 O O . LEU B 1 104 ? 13.125 -1.34 9.43 1 98.56 104 LEU B O 1
ATOM 3331 N N . ALA B 1 105 ? 11.297 -0.584 8.195 1 98.81 105 ALA B N 1
ATOM 3332 C CA . ALA B 1 105 ? 10.469 -0.418 9.383 1 98.81 105 ALA B CA 1
ATOM 3333 C C . ALA B 1 105 ? 8.984 -0.572 9.039 1 98.81 105 ALA B C 1
ATOM 3335 O O . ALA B 1 105 ? 8.57 -0.281 7.914 1 98.81 105 ALA B O 1
ATOM 3336 N N . LEU B 1 106 ? 8.234 -1.074 9.93 1 98.88 106 LEU B N 1
ATOM 3337 C CA . LEU B 1 106 ? 6.777 -1.025 9.984 1 98.88 106 LEU B CA 1
ATOM 3338 C C . LEU B 1 106 ? 6.309 -0.122 11.117 1 98.88 106 LEU B C 1
ATOM 3340 O O . LEU B 1 106 ? 6.688 -0.324 12.273 1 98.88 106 LEU B O 1
ATOM 3344 N N . LEU B 1 107 ? 5.465 0.904 10.758 1 98.88 107 LEU B N 1
ATOM 3345 C CA . LEU B 1 107 ? 5.18 1.956 11.727 1 98.88 107 LEU B CA 1
ATOM 3346 C C . LEU B 1 107 ? 3.676 2.156 11.883 1 98.88 107 LEU B C 1
ATOM 3348 O O . LEU B 1 107 ? 2.914 1.931 10.938 1 98.88 107 LEU B O 1
ATOM 3352 N N . ASP B 1 108 ? 3.299 2.697 13.086 1 98.69 108 ASP B N 1
ATOM 3353 C CA . ASP B 1 108 ? 1.97 3.283 13.242 1 98.69 108 ASP B CA 1
ATOM 3354 C C . ASP B 1 108 ? 1.78 4.469 12.297 1 98.69 108 ASP B C 1
ATOM 3356 O O . ASP B 1 108 ? 2.348 5.539 12.516 1 98.69 108 ASP B O 1
ATOM 3360 N N . GLY B 1 109 ? 0.942 4.242 11.312 1 98.31 109 GLY B N 1
ATOM 3361 C CA . GLY B 1 109 ? 0.684 5.293 10.336 1 98.31 109 GLY B CA 1
ATOM 3362 C C . GLY B 1 109 ? -0.278 6.352 10.844 1 98.31 109 GLY B C 1
ATOM 3363 O O . GLY B 1 109 ? -0.341 7.453 10.305 1 98.31 109 GLY B O 1
ATOM 3364 N N . THR B 1 110 ? -1.056 5.973 11.875 1 97.5 110 THR B N 1
ATOM 3365 C CA . THR B 1 110 ? -1.999 6.93 12.438 1 97.5 110 THR B CA 1
ATOM 3366 C C . THR B 1 110 ? -1.262 8.078 13.125 1 97.5 110 THR B C 1
ATOM 3368 O O . THR B 1 110 ? -1.536 9.25 12.859 1 97.5 110 THR B O 1
ATOM 3371 N N . GLU B 1 111 ? -0.345 7.676 14.016 1 97.5 111 GLU B N 1
ATOM 3372 C CA . GLU B 1 111 ? 0.484 8.664 14.695 1 97.5 111 GLU B CA 1
ATOM 3373 C C . GLU B 1 111 ? 1.325 9.461 13.703 1 97.5 111 GLU B C 1
ATOM 3375 O O . GLU B 1 111 ? 1.46 10.68 13.836 1 97.5 111 GLU B O 1
ATOM 3380 N N . LEU B 1 112 ? 1.834 8.812 12.758 1 97.94 112 LEU B N 1
ATOM 3381 C CA . LEU B 1 112 ? 2.643 9.453 11.727 1 97.94 112 LEU B CA 1
ATOM 3382 C C . LEU B 1 112 ? 1.844 10.523 10.992 1 97.94 112 LEU B C 1
ATOM 3384 O O . LEU B 1 112 ? 2.361 11.609 10.711 1 97.94 112 LEU B O 1
ATOM 3388 N N . THR B 1 113 ? 0.605 10.195 10.648 1 96.81 113 THR B N 1
ATOM 3389 C CA . THR B 1 113 ? -0.27 11.117 9.938 1 96.81 113 THR B CA 1
ATOM 3390 C C . THR B 1 113 ? -0.498 12.383 10.758 1 96.81 113 THR B C 1
ATOM 3392 O O . THR B 1 113 ? -0.412 13.492 10.234 1 96.81 113 THR B O 1
ATOM 3395 N N . MET B 1 114 ? -0.744 12.188 12.008 1 96.44 114 MET B N 1
ATOM 3396 C CA . MET B 1 114 ? -0.99 13.328 12.883 1 96.44 114 MET B CA 1
ATOM 3397 C C . MET B 1 114 ? 0.22 14.258 12.922 1 96.44 114 MET B C 1
ATOM 3399 O O . MET B 1 114 ? 0.086 15.469 12.727 1 96.44 114 MET B O 1
ATOM 3403 N N . LEU B 1 115 ? 1.363 13.672 13.102 1 98.31 115 LEU B N 1
ATOM 3404 C CA . LEU B 1 115 ? 2.592 14.445 13.258 1 98.31 115 LEU B CA 1
ATOM 3405 C C . LEU B 1 115 ? 2.938 15.18 11.969 1 98.31 115 LEU B C 1
ATOM 3407 O O . LEU B 1 115 ? 3.197 16.391 11.984 1 98.31 115 LEU B O 1
ATOM 3411 N N . ARG B 1 116 ? 2.902 14.492 10.844 1 98.44 116 ARG B N 1
ATOM 3412 C CA . ARG B 1 116 ? 3.33 15.133 9.602 1 98.44 116 ARG B CA 1
ATOM 3413 C C . ARG B 1 116 ? 2.312 16.172 9.133 1 98.44 116 ARG B C 1
ATOM 3415 O O . ARG B 1 116 ? 2.664 17.125 8.438 1 98.44 116 ARG B O 1
ATOM 3422 N N . THR B 1 117 ? 1.02 16.016 9.523 1 97.94 117 THR B N 1
ATOM 3423 C CA . THR B 1 117 ? 0.003 17 9.18 1 97.94 117 THR B CA 1
ATOM 3424 C C . THR B 1 117 ? 0.281 18.328 9.883 1 97.94 117 THR B C 1
ATOM 3426 O O . THR B 1 117 ? 0.211 19.391 9.266 1 97.94 117 THR B O 1
ATOM 3429 N N . GLY B 1 118 ? 0.609 18.25 11.164 1 98.38 118 GLY B N 1
ATOM 3430 C CA . GLY B 1 118 ? 1.03 19.438 11.875 1 98.38 118 GLY B CA 1
ATOM 3431 C C . GLY B 1 118 ? 2.279 20.078 11.289 1 98.38 118 GLY B C 1
ATOM 3432 O O . GLY B 1 118 ? 2.352 21.297 11.148 1 98.38 118 GLY B O 1
ATOM 3433 N N . ALA B 1 119 ? 3.229 19.234 10.945 1 98.81 119 ALA B N 1
ATOM 3434 C CA . ALA B 1 119 ? 4.488 19.719 10.391 1 98.81 119 ALA B CA 1
ATOM 3435 C C . ALA B 1 119 ? 4.266 20.422 9.062 1 98.81 119 ALA B C 1
ATOM 3437 O O . ALA B 1 119 ? 4.93 21.422 8.766 1 98.81 119 ALA B O 1
ATOM 3438 N N . ALA B 1 120 ? 3.385 19.922 8.25 1 98.81 120 ALA B N 1
ATOM 3439 C CA . ALA B 1 120 ? 3.061 20.562 6.984 1 98.81 120 ALA B CA 1
ATOM 3440 C C . ALA B 1 120 ? 2.502 21.969 7.207 1 98.81 120 ALA B C 1
ATOM 3442 O O . ALA B 1 120 ? 2.865 22.906 6.5 1 98.81 120 ALA B O 1
ATOM 3443 N N . ALA B 1 121 ? 1.627 22.109 8.164 1 98.81 121 ALA B N 1
ATOM 3444 C CA . ALA B 1 121 ? 1.073 23.406 8.508 1 98.81 121 ALA B CA 1
ATOM 3445 C C . ALA B 1 121 ? 2.168 24.359 8.984 1 98.81 121 ALA B C 1
ATOM 3447 O O . ALA B 1 121 ? 2.133 25.562 8.688 1 98.81 121 ALA B O 1
ATOM 3448 N N . ALA B 1 122 ? 3.092 23.812 9.719 1 98.94 122 ALA B N 1
ATOM 3449 C CA . ALA B 1 122 ? 4.199 24.625 10.219 1 98.94 122 ALA B CA 1
ATOM 3450 C C . ALA B 1 122 ? 5.051 25.156 9.062 1 98.94 122 ALA B C 1
ATOM 3452 O O . ALA B 1 122 ? 5.469 26.312 9.07 1 98.94 122 ALA B O 1
ATOM 3453 N N . VAL B 1 123 ? 5.359 24.297 8.094 1 98.94 123 VAL B N 1
ATOM 3454 C CA . VAL B 1 123 ? 6.121 24.75 6.926 1 98.94 123 VAL B CA 1
ATOM 3455 C C . VAL B 1 123 ? 5.395 25.906 6.246 1 98.94 123 VAL B C 1
ATOM 3457 O O . VAL B 1 123 ? 6 26.938 5.949 1 98.94 123 VAL B O 1
ATOM 3460 N N . ALA B 1 124 ? 4.109 25.719 5.973 1 98.94 124 ALA B N 1
ATOM 3461 C CA . ALA B 1 124 ? 3.326 26.766 5.324 1 98.94 124 ALA B CA 1
ATOM 3462 C C . ALA B 1 124 ? 3.311 28.047 6.164 1 98.94 124 ALA B C 1
ATOM 3464 O O . ALA B 1 124 ? 3.465 29.141 5.637 1 98.94 124 ALA B O 1
ATOM 3465 N N . THR B 1 125 ? 3.113 27.906 7.453 1 98.94 125 THR B N 1
ATOM 3466 C CA . THR B 1 125 ? 3.082 29.047 8.367 1 98.94 125 THR B CA 1
ATOM 3467 C C . THR B 1 125 ? 4.395 29.812 8.305 1 98.94 125 THR B C 1
ATOM 3469 O O . THR B 1 125 ? 4.395 31.047 8.289 1 98.94 125 THR B O 1
ATOM 3472 N N . ASP B 1 126 ? 5.461 29.109 8.273 1 98.81 126 ASP B N 1
ATOM 3473 C CA . ASP B 1 126 ? 6.781 29.734 8.273 1 98.81 126 ASP B CA 1
ATOM 3474 C C . ASP B 1 126 ? 6.969 30.625 7.047 1 98.81 126 ASP B C 1
ATOM 3476 O O . ASP B 1 126 ? 7.691 31.609 7.102 1 98.81 126 ASP B O 1
ATOM 3480 N N . HIS B 1 127 ? 6.332 30.312 6 1 98.88 127 HIS B N 1
ATOM 3481 C CA . HIS B 1 127 ? 6.52 31.047 4.754 1 98.88 127 HIS B CA 1
ATOM 3482 C C . HIS B 1 127 ? 5.406 32.062 4.547 1 98.88 127 HIS B C 1
ATOM 3484 O O . HIS B 1 127 ? 5.562 33 3.768 1 98.88 127 HIS B O 1
ATOM 3490 N N . LEU B 1 128 ? 4.25 31.875 5.27 1 98.88 128 LEU B N 1
ATOM 3491 C CA . LEU B 1 128 ? 3.084 32.594 4.797 1 98.88 128 LEU B CA 1
ATOM 3492 C C . LEU B 1 128 ? 2.496 33.469 5.91 1 98.88 128 LEU B C 1
ATOM 3494 O O . LEU B 1 128 ? 1.694 34.375 5.652 1 98.88 128 LEU B O 1
ATOM 3498 N N . ALA B 1 129 ? 2.781 33.188 7.121 1 98.81 129 ALA B N 1
ATOM 3499 C CA . ALA B 1 129 ? 2.254 33.969 8.227 1 98.81 129 ALA B CA 1
ATOM 3500 C C . ALA B 1 129 ? 3.102 35.219 8.453 1 98.81 129 ALA B C 1
ATOM 3502 O O . ALA B 1 129 ? 4.25 35.281 8.008 1 98.81 129 ALA B O 1
ATOM 3503 N N . VAL B 1 130 ? 2.529 36.219 9.102 1 98.5 130 VAL B N 1
ATOM 3504 C CA . VAL B 1 130 ? 3.301 37.406 9.508 1 98.5 130 VAL B CA 1
ATOM 3505 C C . VAL B 1 130 ? 4.418 36.969 10.461 1 98.5 130 VAL B C 1
ATOM 3507 O O . VAL B 1 130 ? 4.238 36.062 11.273 1 98.5 130 VAL B O 1
ATOM 3510 N N . GLU B 1 131 ? 5.531 37.625 10.422 1 97.25 131 GLU B N 1
ATOM 3511 C CA . GLU B 1 131 ? 6.738 37.219 11.141 1 97.25 131 GLU B CA 1
ATOM 3512 C C . GLU B 1 131 ? 6.531 37.281 12.648 1 97.25 131 GLU B C 1
ATOM 3514 O O . GLU B 1 131 ? 7.09 36.469 13.391 1 97.25 131 GLU B O 1
ATOM 3519 N N . ASP B 1 132 ? 5.758 38.156 13.125 1 97.62 132 ASP B N 1
ATOM 3520 C CA . ASP B 1 132 ? 5.609 38.375 14.562 1 97.62 132 ASP B CA 1
ATOM 3521 C C . ASP B 1 132 ? 4.289 37.781 15.062 1 97.62 132 ASP B C 1
ATOM 3523 O O . ASP B 1 132 ? 3.752 38.219 16.078 1 97.62 132 ASP B O 1
ATOM 3527 N N . ALA B 1 133 ? 3.707 36.844 14.289 1 98.56 133 ALA B N 1
ATOM 3528 C CA . ALA B 1 133 ? 2.48 36.188 14.719 1 98.56 133 ALA B CA 1
ATOM 3529 C C . ALA B 1 133 ? 2.621 35.656 16.141 1 98.56 133 ALA B C 1
ATOM 3531 O O . ALA B 1 133 ? 3.588 34.969 16.469 1 98.56 133 ALA B O 1
ATOM 3532 N N . SER B 1 134 ? 1.663 35.969 17.016 1 98.62 134 SER B N 1
ATOM 3533 C CA . SER B 1 134 ? 1.758 35.531 18.406 1 98.62 134 SER B CA 1
ATOM 3534 C C . SER B 1 134 ? 0.452 34.906 18.875 1 98.62 134 SER B C 1
ATOM 3536 O O . SER B 1 134 ? 0.377 34.375 20 1 98.62 134 SER B O 1
ATOM 3538 N N . SER B 1 135 ? -0.593 34.938 18.078 1 98.81 135 SER B N 1
ATOM 3539 C CA . SER B 1 135 ? -1.87 34.312 18.438 1 98.81 135 SER B CA 1
ATOM 3540 C C . SER B 1 135 ? -2.289 33.281 17.406 1 98.81 135 SER B C 1
ATOM 3542 O O . SER B 1 135 ? -2.014 33.406 16.219 1 98.81 135 SER B O 1
ATOM 3544 N N . MET B 1 136 ? -2.887 32.188 17.891 1 98.88 136 MET B N 1
ATOM 3545 C CA . MET B 1 136 ? -3.338 31.109 17.031 1 98.88 136 MET B CA 1
ATOM 3546 C C . MET B 1 136 ? -4.762 30.688 17.391 1 98.88 136 MET B C 1
ATOM 3548 O O . MET B 1 136 ? -5.082 30.5 18.562 1 98.88 136 MET B O 1
ATOM 3552 N N . GLY B 1 137 ? -5.598 30.703 16.406 1 98.94 137 GLY B N 1
ATOM 3553 C CA . GLY B 1 137 ? -6.906 30.078 16.516 1 98.94 137 GLY B CA 1
ATOM 3554 C C . GLY B 1 137 ? -6.949 28.672 15.945 1 98.94 137 GLY B C 1
ATOM 3555 O O . GLY B 1 137 ? -6.258 28.375 14.969 1 98.94 137 GLY B O 1
ATOM 3556 N N . ILE B 1 138 ? -7.695 27.781 16.531 1 98.88 138 ILE B N 1
ATOM 3557 C CA . ILE B 1 138 ? -7.938 26.438 16.047 1 98.88 138 ILE B CA 1
ATOM 3558 C C . ILE B 1 138 ? -9.438 26.141 16.062 1 98.88 138 ILE B C 1
ATOM 3560 O O . ILE B 1 138 ? -10.102 26.312 17.094 1 98.88 138 ILE B O 1
ATOM 3564 N N . ILE B 1 139 ? -9.969 25.828 14.945 1 98.81 139 ILE B N 1
ATOM 3565 C CA . ILE B 1 139 ? -11.359 25.406 14.844 1 98.81 139 ILE B CA 1
ATOM 3566 C C . ILE B 1 139 ? -11.43 23.906 14.609 1 98.81 139 ILE B C 1
ATOM 3568 O O . ILE B 1 139 ? -11.062 23.422 13.539 1 98.81 139 ILE B O 1
ATOM 3572 N N . GLY B 1 140 ? -11.953 23.156 15.516 1 98 140 GLY B N 1
ATOM 3573 C CA . GLY B 1 140 ? -11.883 21.703 15.625 1 98 140 GLY B CA 1
ATOM 3574 C C . GLY B 1 140 ? -10.914 21.25 16.703 1 98 140 GLY B C 1
ATOM 3575 O O . GLY B 1 140 ? -9.734 21.578 16.672 1 98 140 GLY B O 1
ATOM 3576 N N . ALA B 1 141 ? -11.398 20.484 17.656 1 97.25 141 ALA B N 1
ATOM 3577 C CA . ALA B 1 141 ? -10.57 20.078 18.781 1 97.25 141 ALA B CA 1
ATOM 3578 C C . ALA B 1 141 ? -10.258 18.578 18.719 1 97.25 141 ALA B C 1
ATOM 3580 O O . ALA B 1 141 ? -10.023 17.938 19.75 1 97.25 141 ALA B O 1
ATOM 3581 N N . GLY B 1 142 ? -10.305 18 17.516 1 92.31 142 GLY B N 1
ATOM 3582 C CA . GLY B 1 142 ? -9.906 16.625 17.344 1 92.31 142 GLY B CA 1
ATOM 3583 C C . GLY B 1 142 ? -8.406 16.422 17.453 1 92.31 142 GLY B C 1
ATOM 3584 O O . GLY B 1 142 ? -7.672 17.344 17.812 1 92.31 142 GLY B O 1
ATOM 3585 N N . VAL B 1 143 ? -7.953 15.273 17.078 1 90.06 143 VAL B N 1
ATOM 3586 C CA . VAL B 1 143 ? -6.582 14.836 17.312 1 90.06 143 VAL B CA 1
ATOM 3587 C C . VAL B 1 143 ? -5.613 15.711 16.516 1 90.06 143 VAL B C 1
ATOM 3589 O O . VAL B 1 143 ? -4.469 15.906 16.922 1 90.06 143 VAL B O 1
ATOM 3592 N N . GLN B 1 144 ? -6.008 16.234 15.398 1 94.38 144 GLN B N 1
ATOM 3593 C CA . GLN B 1 144 ? -5.129 17.031 14.547 1 94.38 144 GLN B CA 1
ATOM 3594 C C . GLN B 1 144 ? -4.777 18.359 15.219 1 94.38 144 GLN B C 1
ATOM 3596 O O . GLN B 1 144 ? -3.691 18.891 15 1 94.38 144 GLN B O 1
ATOM 3601 N N . SER B 1 145 ? -5.676 18.859 16.031 1 97.81 145 SER B N 1
ATOM 3602 C CA . SER B 1 145 ? -5.469 20.172 16.641 1 97.81 145 SER B CA 1
ATOM 3603 C C . SER B 1 145 ? -4.215 20.172 17.516 1 97.81 145 SER B C 1
ATOM 3605 O O . SER B 1 145 ? -3.484 21.172 17.547 1 97.81 145 SER B O 1
ATOM 3607 N N . TYR B 1 146 ? -3.885 19.078 18.125 1 97.25 146 TYR B N 1
ATOM 3608 C CA . TYR B 1 146 ? -2.748 18.969 19.031 1 97.25 146 TYR B CA 1
ATOM 3609 C C . TYR B 1 146 ? -1.433 19.141 18.281 1 97.25 146 TYR B C 1
ATOM 3611 O O . TYR B 1 146 ? -0.57 19.922 18.703 1 97.25 146 TYR B O 1
ATOM 3619 N N . THR B 1 147 ? -1.323 18.484 17.172 1 97.19 147 THR B N 1
ATOM 3620 C CA . THR B 1 147 ? -0.071 18.547 16.438 1 97.19 147 THR B CA 1
ATOM 3621 C C . THR B 1 147 ? 0.046 19.875 15.68 1 97.19 147 THR B C 1
ATOM 3623 O O . THR B 1 147 ? 1.149 20.391 15.477 1 97.19 147 THR B O 1
ATOM 3626 N N . GLN B 1 148 ? -1.105 20.469 15.297 1 98.44 148 GLN B N 1
ATOM 3627 C CA . GLN B 1 148 ? -1.08 21.812 14.719 1 98.44 148 GLN B CA 1
ATOM 3628 C C . GLN B 1 148 ? -0.414 22.797 15.656 1 98.44 148 GLN B C 1
ATOM 3630 O O . GLN B 1 148 ? 0.521 23.5 15.266 1 98.44 148 GLN B O 1
ATOM 3635 N N . LEU B 1 149 ? -0.888 22.797 16.891 1 98.75 149 LEU B N 1
ATOM 3636 C CA . LEU B 1 149 ? -0.356 23.75 17.859 1 98.75 149 LEU B CA 1
ATOM 3637 C C . LEU B 1 149 ? 1.115 23.469 18.141 1 98.75 149 LEU B C 1
ATOM 3639 O O . LEU B 1 149 ? 1.94 24.391 18.125 1 98.75 149 LEU B O 1
ATOM 3643 N N . ARG B 1 150 ? 1.459 22.234 18.328 1 98 150 ARG B N 1
ATOM 3644 C CA . ARG B 1 150 ? 2.834 21.859 18.656 1 98 150 ARG B CA 1
ATOM 3645 C C . ARG B 1 150 ? 3.781 22.25 17.531 1 98 150 ARG B C 1
ATOM 3647 O O . ARG B 1 150 ? 4.852 22.812 17.766 1 98 150 ARG B O 1
ATOM 3654 N N . ALA B 1 151 ? 3.4 21.984 16.312 1 98.81 151 ALA B N 1
ATOM 3655 C CA . ALA B 1 151 ? 4.281 22.203 15.164 1 98.81 151 ALA B CA 1
ATOM 3656 C C . ALA B 1 151 ? 4.398 23.688 14.844 1 98.81 151 ALA B C 1
ATOM 3658 O O . ALA B 1 151 ? 5.5 24.188 14.625 1 98.81 151 ALA B O 1
ATOM 3659 N N . ILE B 1 152 ? 3.291 24.406 14.82 1 98.88 152 ILE B N 1
ATOM 3660 C CA . ILE B 1 152 ? 3.285 25.812 14.438 1 98.88 152 ILE B CA 1
ATOM 3661 C C . ILE B 1 152 ? 4.035 26.625 15.492 1 98.88 152 ILE B C 1
ATOM 3663 O O . ILE B 1 152 ? 4.73 27.594 15.156 1 98.88 152 ILE B O 1
ATOM 3667 N N . SER B 1 153 ? 3.98 26.188 16.75 1 98.62 153 SER B N 1
ATOM 3668 C CA . SER B 1 153 ? 4.68 26.875 17.828 1 98.62 153 SER B CA 1
ATOM 3669 C C . SER B 1 153 ? 6.191 26.734 17.688 1 98.62 153 SER B C 1
ATOM 3671 O O . SER B 1 153 ? 6.949 27.453 18.344 1 98.62 153 SER B O 1
ATOM 3673 N N . GLU B 1 154 ? 6.676 25.844 16.859 1 98.44 154 GLU B N 1
ATOM 3674 C CA . GLU B 1 154 ? 8.102 25.688 16.609 1 98.44 154 GLU B CA 1
ATOM 3675 C C . GLU B 1 154 ? 8.609 26.781 15.672 1 98.44 154 GLU B C 1
ATOM 3677 O O . GLU B 1 154 ? 9.812 27.078 15.633 1 98.44 154 GLU B O 1
ATOM 3682 N N . VAL B 1 155 ? 7.68 27.422 14.898 1 98.69 155 VAL B N 1
ATOM 3683 C CA . VAL B 1 155 ? 8.156 28.312 13.859 1 98.69 155 VAL B CA 1
ATOM 3684 C C . VAL B 1 155 ? 7.656 29.734 14.125 1 98.69 155 VAL B C 1
ATOM 3686 O O . VAL B 1 155 ? 8.125 30.703 13.508 1 98.69 155 VAL B O 1
ATOM 3689 N N . ARG B 1 156 ? 6.727 29.922 15.023 1 98.75 156 ARG B N 1
ATOM 3690 C CA . ARG B 1 156 ? 6.258 31.219 15.508 1 98.75 156 ARG B CA 1
ATOM 3691 C C . ARG B 1 156 ? 6.141 31.219 17.031 1 98.75 156 ARG B C 1
ATOM 3693 O O . ARG B 1 156 ? 5.75 30.203 17.625 1 98.75 156 ARG B O 1
A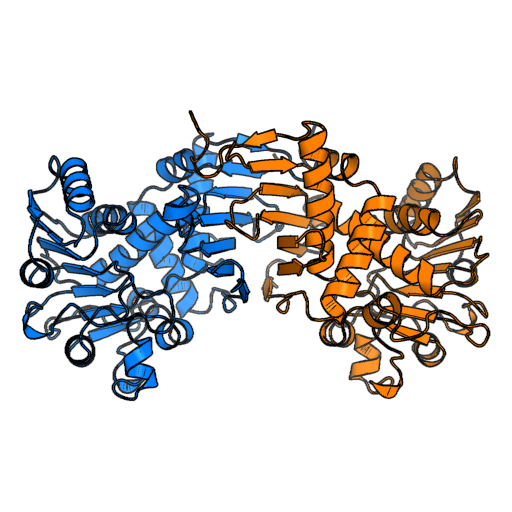TOM 3700 N N . ASP B 1 157 ? 6.379 32.344 17.609 1 98.44 157 ASP B N 1
ATOM 3701 C CA . ASP B 1 157 ? 6.297 32.469 19.062 1 98.44 157 ASP B CA 1
ATOM 3702 C C . ASP B 1 157 ? 4.852 32.656 19.516 1 98.44 157 ASP B C 1
ATOM 3704 O O . ASP B 1 157 ? 4.496 33.719 20.047 1 98.44 157 ASP B O 1
ATOM 3708 N N . ILE B 1 158 ? 4.062 31.609 19.438 1 98.75 158 ILE B N 1
ATOM 3709 C CA . ILE B 1 158 ? 2.648 31.656 19.797 1 98.75 158 ILE B CA 1
ATOM 3710 C C . ILE B 1 158 ? 2.498 31.766 21.312 1 98.75 158 ILE B C 1
ATOM 3712 O O . ILE B 1 158 ? 3.084 30.969 22.047 1 98.75 158 ILE B O 1
ATOM 3716 N N . GLU B 1 159 ? 1.698 32.688 21.703 1 98.31 159 GLU B N 1
ATOM 3717 C CA . GLU B 1 159 ? 1.432 32.906 23.125 1 98.31 159 GLU B CA 1
ATOM 3718 C C . GLU B 1 159 ? -0.037 32.656 23.453 1 98.31 159 GLU B C 1
ATOM 3720 O O . GLU B 1 159 ? -0.351 31.938 24.422 1 98.31 159 GLU B O 1
ATOM 3725 N N . GLU B 1 160 ? -0.893 33.188 22.656 1 98.69 160 GLU B N 1
ATOM 3726 C CA . GLU B 1 160 ? -2.334 33.094 22.859 1 98.69 160 GLU B CA 1
ATOM 3727 C C . GLU B 1 160 ? -2.965 32.094 21.906 1 98.69 160 GLU B C 1
ATOM 3729 O O . GLU B 1 160 ? -2.701 32.125 20.703 1 98.69 160 GLU B O 1
ATOM 3734 N N . VAL B 1 161 ? -3.77 31.203 22.453 1 98.94 161 VAL B N 1
ATOM 3735 C CA . VAL B 1 161 ? -4.445 30.203 21.641 1 98.94 161 VAL B CA 1
ATOM 3736 C C . VAL B 1 161 ? -5.945 30.234 21.922 1 98.94 161 VAL B C 1
ATOM 3738 O O . VAL B 1 161 ? -6.367 30.234 23.078 1 98.94 161 VAL B O 1
ATOM 3741 N N . ILE B 1 162 ? -6.754 30.344 20.922 1 98.88 162 ILE B N 1
ATOM 3742 C CA . ILE B 1 162 ? -8.203 30.25 21.031 1 98.88 162 ILE B CA 1
ATOM 3743 C C . ILE B 1 162 ? -8.688 28.984 20.312 1 98.88 162 ILE B C 1
ATOM 3745 O O . ILE B 1 162 ? -8.438 28.812 19.125 1 98.88 162 ILE B O 1
ATOM 3749 N N . ILE B 1 163 ? -9.328 28.062 21.031 1 98.88 163 ILE B N 1
ATOM 3750 C CA . ILE B 1 163 ? -9.812 26.797 20.469 1 98.88 163 ILE B CA 1
ATOM 3751 C C . ILE B 1 163 ? -11.344 26.797 20.438 1 98.88 163 ILE B C 1
ATOM 3753 O O . ILE B 1 163 ? -11.984 27.219 21.406 1 98.88 163 ILE B O 1
ATOM 3757 N N . SER B 1 164 ? -11.898 26.469 19.297 1 98.75 164 SER B N 1
ATOM 3758 C CA . SER B 1 164 ? -13.344 26.375 19.109 1 98.75 164 SER B CA 1
ATOM 3759 C C . SER B 1 164 ? -13.758 24.984 18.625 1 98.75 164 SER B C 1
ATOM 3761 O O . SER B 1 164 ? -13.141 24.438 17.719 1 98.75 164 SER B O 1
ATOM 3763 N N . ASP B 1 165 ? -14.711 24.375 19.219 1 98.31 165 ASP B N 1
ATOM 3764 C CA . ASP B 1 165 ? -15.32 23.109 18.828 1 98.31 165 ASP B CA 1
ATOM 3765 C C . ASP B 1 165 ? -16.734 22.969 19.391 1 98.31 165 ASP B C 1
ATOM 3767 O O . ASP B 1 165 ? -17.062 23.609 20.391 1 98.31 165 ASP B O 1
ATOM 3771 N N . LEU B 1 166 ? -17.578 22.172 18.75 1 96.56 166 LEU B N 1
ATOM 3772 C CA . LEU B 1 166 ? -18.938 21.922 19.234 1 96.56 166 LEU B CA 1
ATOM 3773 C C . LEU B 1 166 ? -18.906 21 20.453 1 96.56 166 LEU B C 1
ATOM 3775 O O . LEU B 1 166 ? -19.828 21.016 21.266 1 96.56 166 LEU B O 1
ATOM 3779 N N . ASP B 1 167 ? -17.875 20.219 20.562 1 96 167 ASP B N 1
ATOM 3780 C CA . ASP B 1 167 ? -17.719 19.281 21.672 1 96 167 ASP B CA 1
ATOM 3781 C C . ASP B 1 167 ? -16.953 19.906 22.828 1 96 167 ASP B C 1
ATOM 3783 O O . ASP B 1 167 ? -15.719 19.953 22.812 1 96 167 ASP B O 1
ATOM 3787 N N . GLU B 1 168 ? -17.625 20.188 23.922 1 96.88 168 GLU B N 1
ATOM 3788 C CA . GLU B 1 168 ? -17.031 20.891 25.062 1 96.88 168 GLU B CA 1
ATOM 3789 C C . GLU B 1 168 ? -15.984 20.016 25.766 1 96.88 168 GLU B C 1
ATOM 3791 O O . GLU B 1 168 ? -15.008 20.531 26.312 1 96.88 168 GLU B O 1
ATOM 3796 N N . GLU B 1 169 ? -16.25 18.766 25.703 1 96.88 169 GLU B N 1
ATOM 3797 C CA . GLU B 1 169 ? -15.297 17.875 26.344 1 96.88 169 GLU B CA 1
ATOM 3798 C C . GLU B 1 169 ? -13.961 17.859 25.609 1 96.88 169 GLU B C 1
ATOM 3800 O O . GLU B 1 169 ? -12.906 17.844 26.234 1 96.88 169 GLU B O 1
ATOM 3805 N N . ARG B 1 170 ? -14.016 17.859 24.328 1 96.25 170 ARG B N 1
ATOM 3806 C CA . ARG B 1 170 ? -12.789 17.891 23.531 1 96.25 170 ARG B CA 1
ATOM 3807 C C . ARG B 1 170 ? -12.031 19.188 23.766 1 96.25 170 ARG B C 1
ATOM 3809 O O . ARG B 1 170 ? -10.805 19.203 23.797 1 96.25 170 ARG B O 1
ATOM 3816 N N . VAL B 1 171 ? -12.781 20.25 23.828 1 98.25 171 VAL B N 1
ATOM 3817 C CA . VAL B 1 171 ? -12.172 21.562 24.078 1 98.25 171 VAL B CA 1
ATOM 3818 C C . VAL B 1 171 ? -11.469 21.547 25.438 1 98.25 171 VAL B C 1
ATOM 3820 O O . VAL B 1 171 ? -10.328 22.016 25.547 1 98.25 171 VAL B O 1
ATOM 3823 N N . ALA B 1 172 ? -12.172 21.016 26.422 1 98.25 172 ALA B N 1
ATOM 3824 C CA . ALA B 1 172 ? -11.594 20.938 27.766 1 98.25 172 ALA B CA 1
ATOM 3825 C C . ALA B 1 172 ? -10.328 20.094 27.766 1 98.25 172 ALA B C 1
ATOM 3827 O O . ALA B 1 172 ? -9.336 20.469 28.406 1 98.25 172 ALA B O 1
ATOM 3828 N N . ASP B 1 173 ? -10.383 18.984 27.156 1 97.88 173 ASP B N 1
ATOM 3829 C CA . ASP B 1 173 ? -9.227 18.109 27.062 1 97.88 173 ASP B CA 1
ATOM 3830 C C . ASP B 1 173 ? -8.039 18.812 26.422 1 97.88 173 ASP B C 1
ATOM 3832 O O . ASP B 1 173 ? -6.898 18.672 26.859 1 97.88 173 ASP B O 1
ATOM 3836 N N . PHE B 1 174 ? -8.352 19.5 25.391 1 98 174 PHE B N 1
ATOM 3837 C CA . PHE B 1 174 ? -7.32 20.25 24.672 1 98 174 PHE B CA 1
ATOM 3838 C C . PHE B 1 174 ? -6.695 21.312 25.578 1 98 174 PHE B C 1
ATOM 3840 O O . PHE B 1 174 ? -5.473 21.453 25.625 1 98 174 PHE B O 1
ATOM 3847 N N . ILE B 1 175 ? -7.488 22.094 26.234 1 98.56 175 ILE B N 1
ATOM 3848 C CA . ILE B 1 175 ? -7.008 23.156 27.109 1 98.56 175 ILE B CA 1
ATOM 3849 C C . ILE B 1 175 ? -6.145 22.547 28.219 1 98.56 175 ILE B C 1
ATOM 3851 O O . ILE B 1 175 ? -5.066 23.062 28.516 1 98.56 175 ILE B O 1
ATOM 3855 N N . ASP B 1 176 ? -6.574 21.453 28.766 1 98.38 176 ASP B N 1
ATOM 3856 C CA . ASP B 1 176 ? -5.832 20.781 29.812 1 98.38 176 ASP B CA 1
ATOM 3857 C C . ASP B 1 176 ? -4.445 20.359 29.328 1 98.38 176 ASP B C 1
ATOM 3859 O O . ASP B 1 176 ? -3.477 20.391 30.094 1 98.38 176 ASP B O 1
ATOM 3863 N N . ALA B 1 177 ? -4.398 20 28.125 1 97.62 177 ALA B N 1
ATOM 3864 C CA . ALA B 1 177 ? -3.156 19.484 27.547 1 97.62 177 ALA B CA 1
ATOM 3865 C C . ALA B 1 177 ? -2.131 20.594 27.375 1 97.62 177 ALA B C 1
ATOM 3867 O O . ALA B 1 177 ? -0.923 20.344 27.391 1 97.62 177 ALA B O 1
ATOM 3868 N N . PHE B 1 178 ? -2.598 21.906 27.234 1 98.12 178 PHE B N 1
ATOM 3869 C CA . PHE B 1 178 ? -1.656 22.906 26.75 1 98.12 178 PHE B CA 1
ATOM 3870 C C . PHE B 1 178 ? -1.648 24.125 27.672 1 98.12 178 PHE B C 1
ATOM 3872 O O . PHE B 1 178 ? -0.824 25.016 27.516 1 98.12 178 PHE B O 1
ATOM 3879 N N . GLU B 1 179 ? -2.482 24.219 28.672 1 97.38 179 GLU B N 1
ATOM 3880 C CA . GLU B 1 179 ? -2.676 25.422 29.484 1 97.38 179 GLU B CA 1
ATOM 3881 C C . GLU B 1 179 ? -1.404 25.781 30.25 1 97.38 179 GLU B C 1
ATOM 3883 O O . GLU B 1 179 ? -1.221 26.922 30.656 1 97.38 179 GLU B O 1
ATOM 3888 N N . ASP B 1 180 ? -0.507 24.828 30.484 1 97.38 180 ASP B N 1
ATOM 3889 C CA . ASP B 1 180 ? 0.739 25.109 31.188 1 97.38 180 ASP B CA 1
ATOM 3890 C C . ASP B 1 180 ? 1.735 25.828 30.297 1 97.38 180 ASP B C 1
ATOM 3892 O O . ASP B 1 180 ? 2.65 26.5 30.781 1 97.38 180 ASP B O 1
ATOM 3896 N N . ASP B 1 181 ? 1.57 25.812 29.031 1 97.31 181 ASP B N 1
ATOM 3897 C CA . ASP B 1 181 ? 2.574 26.312 28.094 1 97.31 181 ASP B CA 1
ATOM 3898 C C . ASP B 1 181 ? 2.062 27.531 27.344 1 97.31 181 ASP B C 1
ATOM 3900 O O . ASP B 1 181 ? 2.854 28.328 26.828 1 97.31 181 ASP B O 1
ATOM 3904 N N . PHE B 1 182 ? 0.759 27.609 27.188 1 98.31 182 PHE B N 1
ATOM 3905 C CA . PHE B 1 182 ? 0.145 28.688 26.406 1 98.31 182 PHE B CA 1
ATOM 3906 C C . PHE B 1 182 ? -0.971 29.359 27.188 1 98.31 182 PHE B C 1
ATOM 3908 O O . PHE B 1 182 ? -1.535 28.766 28.125 1 98.31 182 PHE B O 1
ATOM 3915 N N . ASP B 1 183 ? -1.235 30.703 26.859 1 98.69 183 ASP B N 1
ATOM 3916 C CA . ASP B 1 183 ? -2.5 31.312 27.234 1 98.69 183 ASP B CA 1
ATOM 3917 C C . ASP B 1 183 ? -3.639 30.844 26.344 1 98.69 183 ASP B C 1
ATOM 3919 O O . ASP B 1 183 ? -3.875 31.406 25.281 1 98.69 183 ASP B O 1
ATOM 3923 N N . ILE B 1 184 ? -4.289 29.812 26.797 1 98.69 184 ILE B N 1
ATOM 3924 C CA . ILE B 1 184 ? -5.242 29.125 25.922 1 98.69 184 ILE B CA 1
ATOM 3925 C C . ILE B 1 184 ? -6.648 29.25 26.516 1 98.69 184 ILE B C 1
ATOM 3927 O O . ILE B 1 184 ? -6.828 29.141 27.734 1 98.69 184 ILE B O 1
ATOM 3931 N N . ARG B 1 185 ? -7.633 29.5 25.734 1 98.44 185 ARG B N 1
ATOM 3932 C CA . ARG B 1 185 ? -9.031 29.547 26.172 1 98.44 185 ARG B CA 1
ATOM 3933 C C . ARG B 1 185 ? -9.961 29.078 25.062 1 98.44 185 ARG B C 1
ATOM 3935 O O . ARG B 1 185 ? -9.594 29.094 23.891 1 98.44 185 ARG B O 1
ATOM 3942 N N . ALA B 1 186 ? -11.133 28.641 25.469 1 98.62 186 ALA B N 1
ATOM 3943 C CA . ALA B 1 186 ? -12.211 28.391 24.531 1 98.62 186 ALA B CA 1
ATOM 3944 C C . ALA B 1 186 ? -12.727 29.688 23.922 1 98.62 186 ALA B C 1
ATOM 3946 O O . ALA B 1 186 ? -12.711 30.734 24.578 1 98.62 186 ALA B O 1
ATOM 3947 N N . GLY B 1 187 ? -13.195 29.641 22.703 1 98.62 187 GLY B N 1
ATOM 3948 C CA . GLY B 1 187 ? -13.773 30.797 22.062 1 98.62 187 GLY B CA 1
ATOM 3949 C C . GLY B 1 187 ? -14.68 30.438 20.891 1 98.62 187 GLY B C 1
ATOM 3950 O O . GLY B 1 187 ? -14.867 29.266 20.578 1 98.62 187 GLY B O 1
ATOM 3951 N N . SER B 1 188 ? -15.281 31.453 20.312 1 98.44 188 SER B N 1
ATOM 3952 C CA . SER B 1 188 ? -16.125 31.297 19.125 1 98.44 188 SER B CA 1
ATOM 3953 C C . SER B 1 188 ? -15.281 31.125 17.859 1 98.44 188 SER B C 1
ATOM 3955 O O . SER B 1 188 ? -14.07 31.344 17.891 1 98.44 188 SER B O 1
ATOM 3957 N N . ILE B 1 189 ? -15.938 30.719 16.828 1 98.62 189 ILE B N 1
ATOM 3958 C CA . ILE B 1 189 ? -15.297 30.625 15.516 1 98.62 189 ILE B CA 1
ATOM 3959 C C . ILE B 1 189 ? -14.727 31.984 15.125 1 98.62 189 ILE B C 1
ATOM 3961 O O . ILE B 1 189 ? -13.594 32.062 14.641 1 98.62 189 ILE B O 1
ATOM 3965 N N . GLU B 1 190 ? -15.461 33.062 15.406 1 98.56 190 GLU B N 1
ATOM 3966 C CA . GLU B 1 190 ? -15.047 34.406 15.047 1 98.56 190 GLU B CA 1
ATOM 3967 C C . GLU B 1 190 ? -13.797 34.812 15.812 1 98.56 190 GLU B C 1
ATOM 3969 O O . GLU B 1 190 ? -12.891 35.438 15.25 1 98.56 190 GLU B O 1
ATOM 3974 N N . GLU B 1 191 ? -13.773 34.5 17.062 1 98.69 191 GLU B N 1
ATOM 3975 C CA . GLU B 1 191 ? -12.609 34.812 17.875 1 98.69 191 GLU B CA 1
ATOM 3976 C C . GLU B 1 191 ? -11.367 34.094 17.406 1 98.69 191 GLU B C 1
ATOM 3978 O O . GLU B 1 191 ? -10.281 34.656 17.312 1 98.69 191 GLU B O 1
ATOM 3983 N N . ALA B 1 192 ? -11.531 32.812 17.125 1 98.88 192 ALA B N 1
ATOM 3984 C CA . ALA B 1 192 ? -10.422 32 16.625 1 98.88 192 ALA B CA 1
ATOM 3985 C C . ALA B 1 192 ? -9.93 32.5 15.281 1 98.88 192 ALA B C 1
ATOM 3987 O O . ALA B 1 192 ? -8.719 32.625 15.055 1 98.88 192 ALA B O 1
ATOM 3988 N N . ALA B 1 193 ? -10.828 32.844 14.375 1 98.81 193 ALA B N 1
ATOM 3989 C CA . ALA B 1 193 ? -10.516 33.25 13.016 1 98.81 193 ALA B CA 1
ATOM 3990 C C . ALA B 1 193 ? -9.836 34.625 13 1 98.81 193 ALA B C 1
ATOM 3992 O O . ALA B 1 193 ? -9.219 35 12 1 98.81 193 ALA B O 1
ATOM 3993 N N . GLY B 1 194 ? -9.938 35.312 14.078 1 98.44 194 GLY B N 1
ATOM 3994 C CA . GLY B 1 194 ? -9.344 36.656 14.172 1 98.44 194 GLY B CA 1
ATOM 3995 C C . GLY B 1 194 ? -7.883 36.625 14.578 1 98.44 194 GLY B C 1
ATOM 3996 O O . GLY B 1 194 ? -7.211 37.656 14.57 1 98.44 194 GLY B O 1
ATOM 3997 N N . CYS B 1 195 ? -7.344 35.5 14.906 1 98.81 195 CYS B N 1
ATOM 3998 C CA . CYS B 1 195 ? -5.957 35.344 15.336 1 98.81 195 CYS B CA 1
ATOM 3999 C C . CYS B 1 195 ? -5 35.5 14.164 1 98.81 195 CYS B C 1
ATOM 4001 O O . CYS B 1 195 ? -5.426 35.531 13.008 1 98.81 195 CYS B O 1
ATOM 4003 N N . ASP B 1 196 ? -3.668 35.625 14.477 1 98.81 196 ASP B N 1
ATOM 4004 C CA . ASP B 1 196 ? -2.646 35.812 13.445 1 98.81 196 ASP B CA 1
ATOM 4005 C C . ASP B 1 196 ? -2.553 34.562 12.555 1 98.81 196 ASP B C 1
ATOM 4007 O O . ASP B 1 196 ? -2.287 34.688 11.359 1 98.81 196 ASP B O 1
ATOM 4011 N N . VAL B 1 197 ? -2.674 33.406 13.164 1 98.94 197 VAL B N 1
ATOM 4012 C CA . VAL B 1 197 ? -2.676 32.125 12.484 1 98.94 197 VAL B CA 1
ATOM 4013 C C . VAL B 1 197 ? -3.941 31.359 12.844 1 98.94 197 VAL B C 1
ATOM 4015 O O . VAL B 1 197 ? -4.395 31.391 13.984 1 98.94 197 VAL B O 1
ATOM 4018 N N . LEU B 1 198 ? -4.527 30.688 11.844 1 98.94 198 LEU B N 1
ATOM 4019 C CA . LEU B 1 198 ? -5.711 29.859 12.055 1 98.94 198 LEU B CA 1
ATOM 4020 C C . LEU B 1 198 ? -5.523 28.469 11.438 1 98.94 198 LEU B C 1
ATOM 4022 O O . LEU B 1 198 ? -5.066 28.359 10.297 1 98.94 198 LEU B O 1
ATOM 4026 N N . SER B 1 199 ? -5.793 27.406 12.211 1 98.88 199 SER B N 1
ATOM 4027 C CA . SER B 1 199 ? -5.941 26.078 11.656 1 98.88 199 SER B CA 1
ATOM 4028 C C . SER B 1 199 ? -7.395 25.609 11.711 1 98.88 199 SER B C 1
ATOM 4030 O O . SER B 1 199 ? -8.031 25.672 12.766 1 98.88 199 SER B O 1
ATOM 4032 N N . THR B 1 200 ? -7.941 25.234 10.578 1 98.75 200 THR B N 1
ATOM 4033 C CA . THR B 1 200 ? -9.242 24.578 10.539 1 98.75 200 THR B CA 1
ATOM 4034 C C . THR B 1 200 ? -9.094 23.078 10.305 1 98.75 200 THR B C 1
ATOM 4036 O O . THR B 1 200 ? -8.516 22.656 9.305 1 98.75 200 THR B O 1
ATOM 4039 N N . VAL B 1 201 ? -9.578 22.281 11.219 1 97.19 201 VAL B N 1
ATOM 4040 C CA . VAL B 1 201 ? -9.391 20.844 11.188 1 97.19 201 VAL B CA 1
ATOM 4041 C C . VAL B 1 201 ? -10.719 20.141 11.469 1 97.19 201 VAL B C 1
ATOM 4043 O O . VAL B 1 201 ? -10.797 19.266 12.336 1 97.19 201 VAL B O 1
ATOM 4046 N N . THR B 1 202 ? -11.742 20.469 10.719 1 95.38 202 THR B N 1
ATOM 4047 C CA . THR B 1 202 ? -13.078 19.891 10.875 1 95.38 202 THR B CA 1
ATOM 4048 C C . THR B 1 202 ? -13.492 19.125 9.625 1 95.38 202 THR B C 1
ATOM 4050 O O . THR B 1 202 ? -12.977 19.391 8.539 1 95.38 202 THR B O 1
ATOM 4053 N N . PRO B 1 203 ? -14.383 18.219 9.766 1 90.31 203 PRO B N 1
ATOM 4054 C CA . PRO B 1 203 ? -14.836 17.438 8.609 1 90.31 203 PRO B CA 1
ATOM 4055 C C . PRO B 1 203 ? -16.094 18.016 7.965 1 90.31 203 PRO B C 1
ATOM 4057 O O . PRO B 1 203 ? -16.875 17.281 7.355 1 90.31 203 PRO B O 1
ATOM 4060 N N . VAL B 1 204 ? -16.391 19.312 8.07 1 94.5 204 VAL B N 1
ATOM 4061 C CA . VAL B 1 204 ? -17.688 19.875 7.676 1 94.5 204 VAL B CA 1
ATOM 4062 C C . VAL B 1 204 ? -17.781 19.938 6.152 1 94.5 204 VAL B C 1
ATOM 4064 O O . VAL B 1 204 ? -16.75 19.969 5.465 1 94.5 204 VAL B O 1
ATOM 4067 N N . GLU B 1 205 ? -18.984 19.984 5.707 1 95.38 205 GLU B N 1
ATOM 4068 C CA . GLU B 1 205 ? -19.266 20.031 4.273 1 95.38 205 GLU B CA 1
ATOM 4069 C C . GLU B 1 205 ? -19.844 21.375 3.865 1 95.38 205 GLU B C 1
ATOM 4071 O O . GLU B 1 205 ? -20.094 21.625 2.684 1 95.38 205 GLU B O 1
ATOM 4076 N N . SER B 1 206 ? -20.078 22.156 4.844 1 96.81 206 SER B N 1
ATOM 4077 C CA . SER B 1 206 ? -20.516 23.531 4.625 1 96.81 206 SER B CA 1
ATOM 4078 C C . SER B 1 206 ? -19.625 24.516 5.387 1 96.81 206 SER B C 1
ATOM 4080 O O . SER B 1 206 ? -19.328 24.297 6.562 1 96.81 206 SER B O 1
ATOM 4082 N N . PRO B 1 207 ? -19.266 25.594 4.754 1 98.12 207 PRO B N 1
ATOM 4083 C CA . PRO B 1 207 ? -18.328 26.531 5.352 1 98.12 207 PRO B CA 1
ATOM 4084 C C . PRO B 1 207 ? -18.781 27.031 6.719 1 98.12 207 PRO B C 1
ATOM 4086 O O . PRO B 1 207 ? -19.969 27.328 6.914 1 98.12 207 PRO B O 1
ATOM 4089 N N . ILE B 1 208 ? -17.781 27.219 7.594 1 98.44 208 ILE B N 1
ATOM 4090 C CA . ILE B 1 208 ? -18.125 27.672 8.938 1 98.44 208 ILE B CA 1
ATOM 4091 C C . ILE B 1 208 ? -17.297 28.906 9.297 1 98.44 208 ILE B C 1
ATOM 4093 O O . ILE B 1 208 ? -17.531 29.531 10.328 1 98.44 208 ILE B O 1
ATOM 4097 N N . VAL B 1 209 ? -16.391 29.312 8.523 1 98.75 209 VAL B N 1
ATOM 4098 C CA . VAL B 1 209 ? -15.57 30.5 8.758 1 98.75 209 VAL B CA 1
ATOM 4099 C C . VAL B 1 209 ? -15.945 31.594 7.754 1 98.75 209 VAL B C 1
ATOM 4101 O O . VAL B 1 209 ? -15.461 31.594 6.621 1 98.75 209 VAL B O 1
ATOM 4104 N N . PRO B 1 210 ? -16.688 32.562 8.172 1 98.44 210 PRO B N 1
ATOM 4105 C CA . PRO B 1 210 ? -17.016 33.656 7.254 1 98.44 210 PRO B CA 1
ATOM 4106 C C . PRO B 1 210 ? -15.875 34.625 7.051 1 98.44 210 PRO B C 1
ATOM 4108 O O . PRO B 1 210 ? -15.016 34.781 7.926 1 98.44 210 PRO B O 1
ATOM 4111 N N . ARG B 1 211 ? -15.883 35.312 5.914 1 98.44 211 ARG B N 1
ATOM 4112 C CA . ARG B 1 211 ? -14.797 36.219 5.566 1 98.44 211 ARG B CA 1
ATOM 4113 C C . ARG B 1 211 ? -14.656 37.312 6.602 1 98.44 211 ARG B C 1
ATOM 4115 O O . ARG B 1 211 ? -13.547 37.75 6.934 1 98.44 211 ARG B O 1
ATOM 4122 N N . ASP B 1 212 ? -15.766 37.781 7.109 1 98.12 212 ASP B N 1
ATOM 4123 C CA . ASP B 1 212 ? -15.758 38.938 8 1 98.12 212 ASP B CA 1
ATOM 4124 C C . ASP B 1 212 ? -15.148 38.594 9.352 1 98.12 212 ASP B C 1
ATOM 4126 O O . ASP B 1 212 ? -14.812 39.5 10.141 1 98.12 212 ASP B O 1
ATOM 4130 N N . ALA B 1 213 ? -15.039 37.312 9.602 1 98.69 213 ALA B N 1
ATOM 4131 C CA . ALA B 1 213 ? -14.453 36.875 10.859 1 98.69 213 ALA B CA 1
ATOM 4132 C C . ALA B 1 213 ? -12.93 36.844 10.773 1 98.69 213 ALA B C 1
ATOM 4134 O O . ALA B 1 213 ? -12.242 36.875 11.797 1 98.69 213 ALA B O 1
ATOM 4135 N N . VAL B 1 214 ? -12.391 36.75 9.594 1 98.81 214 VAL B N 1
ATOM 4136 C CA . VAL B 1 214 ? -10.961 36.562 9.398 1 98.81 214 VAL B CA 1
ATOM 4137 C C . VAL B 1 214 ? -10.219 37.875 9.539 1 98.81 214 VAL B C 1
ATOM 4139 O O . VAL B 1 214 ? -10.617 38.875 8.945 1 98.81 214 VAL B O 1
ATOM 4142 N N . GLY B 1 215 ? -9.211 37.938 10.32 1 97.88 215 GLY B N 1
ATOM 4143 C CA . GLY B 1 215 ? -8.406 39.125 10.484 1 97.88 215 GLY B CA 1
ATOM 4144 C C . GLY B 1 215 ? -7.773 39.594 9.195 1 97.88 215 GLY B C 1
ATOM 4145 O O . GLY B 1 215 ? -7.746 38.875 8.203 1 97.88 215 GLY B O 1
ATOM 4146 N N . GLU B 1 216 ? -7.168 40.719 9.211 1 96.5 216 GLU B N 1
ATOM 4147 C CA . GLU B 1 216 ? -6.668 41.406 8.008 1 96.5 216 GLU B CA 1
ATOM 4148 C C . GLU B 1 216 ? -5.406 40.719 7.488 1 96.5 216 GLU B C 1
ATOM 4150 O O . GLU B 1 216 ? -5.133 40.75 6.285 1 96.5 216 GLU B O 1
ATOM 4155 N N . HIS B 1 217 ? -4.676 40.094 8.367 1 97.81 217 HIS B N 1
ATOM 4156 C CA . HIS B 1 217 ? -3.398 39.5 7.969 1 97.81 217 HIS B CA 1
ATOM 4157 C C . HIS B 1 217 ? -3.289 38.062 8.391 1 97.81 217 HIS B C 1
ATOM 4159 O O . HIS B 1 217 ? -2.186 37.5 8.484 1 97.81 217 HIS B O 1
ATOM 4165 N N . THR B 1 218 ? -4.422 37.438 8.633 1 98.81 218 THR B N 1
ATOM 4166 C CA . THR B 1 218 ? -4.461 36.062 9.148 1 98.81 218 THR B CA 1
ATOM 4167 C C . THR B 1 218 ? -3.955 35.062 8.102 1 98.81 218 THR B C 1
ATOM 4169 O O . THR B 1 218 ? -4.32 35.188 6.926 1 98.81 218 THR B O 1
ATOM 4172 N N . HIS B 1 219 ? -3.053 34.188 8.508 1 98.94 219 HIS B N 1
ATOM 4173 C CA . HIS B 1 219 ? -2.73 33 7.727 1 98.94 219 HIS B CA 1
ATOM 4174 C C . HIS B 1 219 ? -3.578 31.797 8.156 1 98.94 219 HIS B C 1
ATOM 4176 O O . HIS B 1 219 ? -3.652 31.484 9.352 1 98.94 219 HIS B O 1
ATOM 4182 N N . ILE B 1 220 ? -4.18 31.125 7.176 1 98.94 220 ILE B N 1
ATOM 4183 C CA . ILE B 1 220 ? -5.074 30.016 7.473 1 98.94 220 ILE B CA 1
ATOM 4184 C C . ILE B 1 220 ? -4.488 28.719 6.918 1 98.94 220 ILE B C 1
ATOM 4186 O O . ILE B 1 220 ? -4.18 28.641 5.73 1 98.94 220 ILE B O 1
ATOM 4190 N N . ASN B 1 221 ? -4.273 27.781 7.805 1 98.94 221 ASN B N 1
ATOM 4191 C CA . ASN B 1 221 ? -4.043 26.406 7.398 1 98.94 221 ASN B CA 1
ATOM 4192 C C . ASN B 1 221 ? -5.344 25.609 7.336 1 98.94 221 ASN B C 1
ATOM 4194 O O . ASN B 1 221 ? -5.883 25.203 8.367 1 98.94 221 ASN B O 1
ATOM 419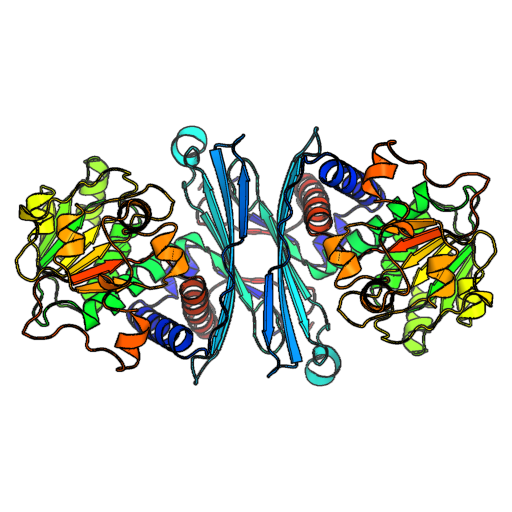8 N N . ALA B 1 222 ? -5.809 25.391 6.129 1 98.69 222 ALA B N 1
ATOM 4199 C CA . ALA B 1 222 ? -7.016 24.594 5.922 1 98.69 222 ALA B CA 1
ATOM 4200 C C . ALA B 1 222 ? -6.684 23.109 5.797 1 98.69 222 ALA B C 1
ATOM 4202 O O . ALA B 1 222 ? -6.281 22.641 4.727 1 98.69 222 ALA B O 1
ATOM 4203 N N . MET B 1 223 ? -6.996 22.344 6.863 1 97 223 MET B N 1
ATOM 4204 C CA . MET B 1 223 ? -6.5 20.969 6.973 1 97 223 MET B CA 1
ATOM 4205 C C . MET B 1 223 ? -7.648 19.969 6.945 1 97 223 MET B C 1
ATOM 4207 O O . MET B 1 223 ? -7.43 18.781 6.766 1 97 223 MET B O 1
ATOM 4211 N N . GLY B 1 224 ? -8.812 20.375 7.074 1 93.88 224 GLY B N 1
ATOM 4212 C CA . GLY B 1 224 ? -9.906 19.484 7.414 1 93.88 224 GLY B CA 1
ATOM 4213 C C . GLY B 1 224 ? -10.5 18.781 6.211 1 93.88 224 GLY B C 1
ATOM 4214 O O . GLY B 1 224 ? -11.008 17.672 6.324 1 93.88 224 GLY B O 1
ATOM 4215 N N . ALA B 1 225 ? -10.5 19.453 5.074 1 91 225 ALA B N 1
ATOM 4216 C CA . ALA B 1 225 ? -11.109 18.875 3.879 1 91 225 ALA B CA 1
ATOM 4217 C C . ALA B 1 225 ? -10.227 17.766 3.303 1 91 225 ALA B C 1
ATOM 4219 O O . ALA B 1 225 ? -9.188 18.047 2.705 1 91 225 ALA B O 1
ATOM 4220 N N . ASP B 1 226 ? -10.703 16.5 3.5 1 83.62 226 ASP B N 1
ATOM 4221 C CA . ASP B 1 226 ? -9.922 15.352 3.039 1 83.62 226 ASP B CA 1
ATOM 4222 C C . ASP B 1 226 ? -10.734 14.484 2.084 1 83.62 226 ASP B C 1
ATOM 4224 O O . ASP B 1 226 ? -10.367 13.344 1.808 1 83.62 226 ASP B O 1
ATOM 4228 N N . ALA B 1 227 ? -11.875 14.93 1.705 1 86.69 227 ALA B N 1
ATOM 4229 C CA . ALA B 1 227 ? -12.75 14.227 0.772 1 86.69 227 ALA B CA 1
ATOM 4230 C C . ALA B 1 227 ? -13.57 15.211 -0.062 1 86.69 227 ALA B C 1
ATOM 4232 O O . ALA B 1 227 ? -13.742 16.359 0.329 1 86.69 227 ALA B O 1
ATOM 4233 N N . GLU B 1 228 ? -14.062 14.688 -1.13 1 90.88 228 GLU B N 1
ATOM 4234 C CA . GLU B 1 228 ? -14.938 15.492 -1.977 1 90.88 228 GLU B CA 1
ATOM 4235 C C . GLU B 1 228 ? -16.141 16.016 -1.193 1 90.88 228 GLU B C 1
ATOM 4237 O O . GLU B 1 228 ? -16.75 15.281 -0.416 1 90.88 228 GLU B O 1
ATOM 4242 N N . GLY B 1 229 ? -16.375 17.234 -1.356 1 93.75 229 GLY B N 1
ATOM 4243 C CA . GLY B 1 229 ? -17.562 17.812 -0.737 1 93.75 229 GLY B CA 1
ATOM 4244 C C . GLY B 1 229 ? -17.266 18.531 0.57 1 93.75 229 GLY B C 1
ATOM 4245 O O . GLY B 1 229 ? -18.047 19.375 1.015 1 93.75 229 GLY B O 1
ATOM 4246 N N . LYS B 1 230 ? -16.188 18.188 1.211 1 93.31 230 LYS B N 1
ATOM 4247 C CA . LYS B 1 230 ? -15.828 18.875 2.443 1 93.31 230 LYS B CA 1
ATOM 4248 C C . LYS B 1 230 ? -15.352 20.297 2.154 1 93.31 230 LYS B C 1
ATOM 4250 O O . LYS B 1 230 ? -14.68 20.547 1.153 1 93.31 230 LYS B O 1
ATOM 4255 N N . HIS B 1 231 ? -15.742 21.172 3.062 1 96.44 231 HIS B N 1
ATOM 4256 C CA . HIS B 1 231 ? -15.562 22.594 2.809 1 96.44 231 HIS B CA 1
ATOM 4257 C C . HIS B 1 231 ? -15.711 23.406 4.09 1 96.44 231 HIS B C 1
ATOM 4259 O O . HIS B 1 231 ? -16.812 23.5 4.645 1 96.44 231 HIS B O 1
ATOM 4265 N N . GLU B 1 232 ? -14.578 24.016 4.52 1 98.31 232 GLU B N 1
ATOM 4266 C CA . GLU B 1 232 ? -14.594 24.641 5.84 1 98.31 232 GLU B CA 1
ATOM 4267 C C . GLU B 1 232 ? -14.719 26.156 5.73 1 98.31 232 GLU B C 1
ATOM 4269 O O . GLU B 1 232 ? -15.281 26.812 6.613 1 98.31 232 GLU B O 1
ATOM 4274 N N . LEU B 1 233 ? -14.172 26.812 4.688 1 98.75 233 LEU B N 1
ATOM 4275 C CA . LEU B 1 233 ? -14.016 28.266 4.562 1 98.75 233 LEU B CA 1
ATOM 4276 C C . LEU B 1 233 ? -15.008 28.828 3.561 1 98.75 233 LEU B C 1
ATOM 4278 O O . LEU B 1 233 ? -15.219 28.266 2.488 1 98.75 233 LEU B O 1
ATOM 4282 N N . ALA B 1 234 ? -15.609 29.953 3.914 1 98.62 234 ALA B N 1
ATOM 4283 C CA . ALA B 1 234 ? -16.422 30.656 2.926 1 98.62 234 ALA B CA 1
ATOM 4284 C C . ALA B 1 234 ? -15.625 30.953 1.661 1 98.62 234 ALA B C 1
ATOM 4286 O O . ALA B 1 234 ? -14.438 31.281 1.734 1 98.62 234 ALA B O 1
ATOM 4287 N N . ASP B 1 235 ? -16.312 30.938 0.514 1 98.38 235 ASP B N 1
ATOM 4288 C CA . ASP B 1 235 ? -15.656 31.156 -0.772 1 98.38 235 ASP B CA 1
ATOM 4289 C C . ASP B 1 235 ? -14.922 32.5 -0.795 1 98.38 235 ASP B C 1
ATOM 4291 O O . ASP B 1 235 ? -13.852 32.625 -1.392 1 98.38 235 ASP B O 1
ATOM 4295 N N . GLU B 1 236 ? -15.539 33.469 -0.154 1 98.31 236 GLU B N 1
ATOM 4296 C CA . GLU B 1 236 ? -14.984 34.812 -0.137 1 98.31 236 GLU B CA 1
ATOM 4297 C C . GLU B 1 236 ? -13.609 34.844 0.525 1 98.31 236 GLU B C 1
ATOM 4299 O O . GLU B 1 236 ? -12.742 35.656 0.148 1 98.31 236 GLU B O 1
ATOM 4304 N N . VAL B 1 237 ? -13.375 33.969 1.526 1 98.75 237 VAL B N 1
ATOM 4305 C CA . VAL B 1 237 ? -12.07 33.875 2.172 1 98.75 237 VAL B CA 1
ATOM 4306 C C . VAL B 1 237 ? -11.031 33.406 1.151 1 98.75 237 VAL B C 1
ATOM 4308 O O . VAL B 1 237 ? -9.945 34 1.063 1 98.75 237 VAL B O 1
ATOM 4311 N N . LEU B 1 238 ? -11.367 32.438 0.388 1 98.69 238 LEU B N 1
ATOM 4312 C CA . LEU B 1 238 ? -10.461 31.844 -0.599 1 98.69 238 LEU B CA 1
ATOM 4313 C C . LEU B 1 238 ? -10.18 32.844 -1.721 1 98.69 238 LEU B C 1
ATOM 4315 O O . LEU B 1 238 ? -9.039 32.969 -2.178 1 98.69 238 LEU B O 1
ATOM 4319 N N . LEU B 1 239 ? -11.18 33.562 -2.164 1 98.12 239 LEU B N 1
ATOM 4320 C CA . LEU B 1 239 ? -11.055 34.5 -3.266 1 98.12 239 LEU B CA 1
ATOM 4321 C C . LEU B 1 239 ? -10.227 35.719 -2.852 1 98.12 239 LEU B C 1
ATOM 4323 O O . LEU B 1 239 ? -9.562 36.344 -3.688 1 98.12 239 LEU B O 1
ATOM 4327 N N . ASP B 1 240 ? -10.219 36.031 -1.595 1 97.81 240 ASP B N 1
ATOM 4328 C CA . ASP B 1 240 ? -9.531 37.219 -1.102 1 97.81 240 ASP B CA 1
ATOM 4329 C C . ASP B 1 240 ? -8.125 36.875 -0.613 1 97.81 240 ASP B C 1
ATOM 4331 O O . ASP B 1 240 ? -7.379 37.75 -0.19 1 97.81 240 ASP B O 1
ATOM 4335 N N . ALA B 1 241 ? -7.715 35.656 -0.707 1 98.62 241 ALA B N 1
ATOM 4336 C CA . ALA B 1 241 ? -6.477 35.219 -0.07 1 98.62 241 ALA B CA 1
ATOM 4337 C C . ALA B 1 241 ? -5.383 35 -1.107 1 98.62 241 ALA B C 1
ATOM 4339 O O . ALA B 1 241 ? -5.676 34.688 -2.27 1 98.62 241 ALA B O 1
ATOM 4340 N N . LYS B 1 242 ? -4.07 35.188 -0.682 1 98.69 242 LYS B N 1
ATOM 4341 C CA . LYS B 1 242 ? -2.992 34.438 -1.333 1 98.69 242 LYS B CA 1
ATOM 4342 C C . LYS B 1 242 ? -3.15 32.938 -1.121 1 98.69 242 LYS B C 1
ATOM 4344 O O . LYS B 1 242 ? -2.803 32.406 -0.06 1 98.69 242 LYS B O 1
ATOM 4349 N N . LEU B 1 243 ? -3.67 32.281 -2.172 1 98.81 243 LEU B N 1
ATOM 4350 C CA . LEU B 1 243 ? -4.07 30.891 -2.051 1 98.81 243 LEU B CA 1
ATOM 4351 C C . LEU B 1 243 ? -2.943 29.953 -2.494 1 98.81 243 LEU B C 1
ATOM 4353 O O . LEU B 1 243 ? -2.58 29.938 -3.672 1 98.81 243 LEU B O 1
ATOM 4357 N N . VAL B 1 244 ? -2.393 29.219 -1.559 1 98.88 244 VAL B N 1
ATOM 4358 C CA . VAL B 1 244 ? -1.29 28.281 -1.779 1 98.88 244 VAL B CA 1
ATOM 4359 C C . VAL B 1 244 ? -1.766 26.859 -1.55 1 98.88 244 VAL B C 1
ATOM 4361 O O . VAL B 1 244 ? -2.516 26.594 -0.608 1 98.88 244 VAL B O 1
ATOM 4364 N N . ILE B 1 245 ? -1.355 25.922 -2.396 1 98.75 245 ILE B N 1
ATOM 4365 C CA . ILE B 1 245 ? -1.819 24.547 -2.316 1 98.75 245 ILE B CA 1
ATOM 4366 C C . ILE B 1 245 ? -0.622 23.609 -2.195 1 98.75 245 ILE B C 1
ATOM 4368 O O . ILE B 1 245 ? 0.519 24 -2.439 1 98.75 245 ILE B O 1
ATOM 4372 N N . ASP B 1 246 ? -0.908 22.391 -1.776 1 98.19 246 ASP B N 1
ATOM 4373 C CA . ASP B 1 246 ? 0.181 21.406 -1.74 1 98.19 246 ASP B CA 1
ATOM 4374 C C . ASP B 1 246 ? 0.229 20.594 -3.027 1 98.19 246 ASP B C 1
ATOM 4376 O O . ASP B 1 246 ? 1.308 20.203 -3.484 1 98.19 246 ASP B O 1
ATOM 4380 N N . ASP B 1 247 ? -0.917 20.297 -3.613 1 97.44 247 ASP B N 1
ATOM 4381 C CA . ASP B 1 247 ? -1.007 19.516 -4.848 1 97.44 247 ASP B CA 1
ATOM 4382 C C . ASP B 1 247 ? -2.273 19.875 -5.629 1 97.44 247 ASP B C 1
ATOM 4384 O O . ASP B 1 247 ? -3.379 19.812 -5.086 1 97.44 247 ASP B O 1
ATOM 4388 N N . HIS B 1 248 ? -2.119 20.203 -6.863 1 97.56 248 HIS B N 1
ATOM 4389 C CA . HIS B 1 248 ? -3.229 20.703 -7.66 1 97.56 248 HIS B CA 1
ATOM 4390 C C . HIS B 1 248 ? -4.316 19.656 -7.828 1 97.56 248 HIS B C 1
ATOM 4392 O O . HIS B 1 248 ? -5.488 19.906 -7.559 1 97.56 248 HIS B O 1
ATOM 4398 N N . ALA B 1 249 ? -3.947 18.469 -8.281 1 95.62 249 ALA B N 1
ATOM 4399 C CA . ALA B 1 249 ? -4.926 17.422 -8.547 1 95.62 249 ALA B CA 1
ATOM 4400 C C . ALA B 1 249 ? -5.664 17.031 -7.273 1 95.62 249 ALA B C 1
ATOM 4402 O O . ALA B 1 249 ? -6.883 16.844 -7.285 1 95.62 249 ALA B O 1
ATOM 4403 N N . GLN B 1 250 ? -4.992 16.906 -6.227 1 94.62 250 GLN B N 1
ATOM 4404 C CA . GLN B 1 250 ? -5.605 16.469 -4.98 1 94.62 250 GLN B CA 1
ATOM 4405 C C . GLN B 1 250 ? -6.484 17.562 -4.375 1 94.62 250 GLN B C 1
ATOM 4407 O O . GLN B 1 250 ? -7.578 17.281 -3.879 1 94.62 250 GLN B O 1
ATOM 4412 N N . THR B 1 251 ? -6.039 18.797 -4.379 1 97.06 251 THR B N 1
ATOM 4413 C CA . THR B 1 251 ? -6.801 19.875 -3.762 1 97.06 251 THR B CA 1
ATOM 4414 C C . THR B 1 251 ? -8.094 20.125 -4.535 1 97.06 251 THR B C 1
ATOM 4416 O O . THR B 1 251 ? -9.133 20.422 -3.939 1 97.06 251 THR B O 1
ATOM 4419 N N . THR B 1 252 ? -8.016 20.031 -5.844 1 97 252 THR B N 1
ATOM 4420 C CA . THR B 1 252 ? -9.211 20.266 -6.637 1 97 252 THR B CA 1
ATOM 4421 C C . THR B 1 252 ? -10.18 19.094 -6.512 1 97 252 THR B C 1
ATOM 4423 O O . THR B 1 252 ? -11.391 19.266 -6.66 1 97 252 THR B O 1
ATOM 4426 N N . HIS B 1 253 ? -9.648 18 -6.145 1 93.44 253 HIS B N 1
ATOM 4427 C CA . HIS B 1 253 ? -10.484 16.828 -5.961 1 93.44 253 HIS B CA 1
ATOM 4428 C C . HIS B 1 253 ? -11.07 16.781 -4.551 1 93.44 253 HIS B C 1
ATOM 4430 O O . HIS B 1 253 ? -12.258 16.5 -4.375 1 93.44 253 HIS B O 1
ATOM 4436 N N . SER B 1 254 ? -10.211 17.016 -3.549 1 92.12 254 SER B N 1
ATOM 4437 C CA . SER B 1 254 ? -10.641 16.797 -2.174 1 92.12 254 SER B CA 1
ATOM 4438 C C . SER B 1 254 ? -9.938 17.75 -1.213 1 92.12 254 SER B C 1
ATOM 4440 O O . SER B 1 254 ? -9.695 17.406 -0.055 1 92.12 254 SER B O 1
ATOM 4442 N N . GLY B 1 255 ? -9.555 18.828 -1.49 1 95.88 255 GLY B N 1
ATOM 4443 C CA . GLY B 1 255 ? -9.047 19.891 -0.634 1 95.88 255 GLY B CA 1
ATOM 4444 C C . GLY B 1 255 ? -10.078 20.953 -0.328 1 95.88 255 GLY B C 1
ATOM 4445 O O . GLY B 1 255 ? -11.258 20.812 -0.674 1 95.88 255 GLY B O 1
ATOM 4446 N N . GLU B 1 256 ? -9.672 21.953 0.366 1 98 256 GLU B N 1
ATOM 4447 C CA . GLU B 1 256 ? -10.547 23.047 0.776 1 98 256 GLU B CA 1
ATOM 4448 C C . GLU B 1 256 ? -11.219 23.703 -0.431 1 98 256 GLU B C 1
ATOM 4450 O O . GLU B 1 256 ? -12.375 24.125 -0.351 1 98 256 GLU B O 1
ATOM 4455 N N . ILE B 1 257 ? -10.578 23.672 -1.554 1 98.19 257 ILE B N 1
ATOM 4456 C CA . ILE B 1 257 ? -11.07 24.453 -2.686 1 98.19 257 ILE B CA 1
ATOM 4457 C C . ILE B 1 257 ? -11.922 23.562 -3.586 1 98.19 257 ILE B C 1
ATOM 4459 O O . ILE B 1 257 ? -12.453 24.016 -4.602 1 98.19 257 ILE B O 1
ATOM 4463 N N . ASN B 1 258 ? -12.07 22.234 -3.273 1 97.81 258 ASN B N 1
ATOM 4464 C CA . ASN B 1 258 ? -12.656 21.281 -4.207 1 97.81 258 ASN B CA 1
ATOM 4465 C C . ASN B 1 258 ? -14.055 21.703 -4.633 1 97.81 258 ASN B C 1
ATOM 4467 O O . ASN B 1 258 ? -14.383 21.672 -5.82 1 97.81 258 ASN B O 1
ATOM 4471 N N . VAL B 1 259 ? -14.875 22.219 -3.721 1 97.38 259 VAL B N 1
ATOM 4472 C CA . VAL B 1 259 ? -16.266 22.547 -4.004 1 97.38 259 VAL B CA 1
ATOM 4473 C C . VAL B 1 259 ? -16.328 23.797 -4.871 1 97.38 259 VAL B C 1
ATOM 4475 O O . VAL B 1 259 ? -16.859 23.766 -5.988 1 97.38 259 VAL B O 1
ATOM 4478 N N . PRO B 1 260 ? -15.758 24.891 -4.426 1 97.94 260 PRO B N 1
ATOM 4479 C CA . PRO B 1 260 ? -15.859 26.078 -5.277 1 97.94 260 PRO B CA 1
ATOM 4480 C C . PRO B 1 260 ? -15.133 25.922 -6.609 1 97.94 260 PRO B C 1
ATOM 4482 O O . PRO B 1 260 ? -15.5 26.547 -7.602 1 97.94 260 PRO B O 1
ATOM 4485 N N . TYR B 1 261 ? -14.094 25.094 -6.664 1 98.25 261 TYR B N 1
ATOM 4486 C CA . TYR B 1 261 ? -13.414 24.812 -7.926 1 98.25 261 TYR B CA 1
ATOM 4487 C C . TYR B 1 261 ? -14.344 24.109 -8.906 1 98.25 261 TYR B C 1
ATOM 4489 O O . TYR B 1 261 ? -14.438 24.516 -10.07 1 98.25 261 TYR B O 1
ATOM 4497 N N . HIS B 1 262 ? -15.047 23.156 -8.477 1 97.44 262 HIS B N 1
ATOM 4498 C CA . HIS B 1 262 ? -15.953 22.375 -9.32 1 97.44 262 HIS B CA 1
ATOM 4499 C C . HIS B 1 262 ? -17.188 23.188 -9.695 1 97.44 262 HIS B C 1
ATOM 4501 O O . HIS B 1 262 ? -17.766 22.984 -10.758 1 97.44 262 HIS B O 1
ATOM 4507 N N . GLU B 1 263 ? -17.531 24.078 -8.828 1 97.56 263 GLU B N 1
ATOM 4508 C CA . GLU B 1 263 ? -18.703 24.906 -9.07 1 97.56 263 GLU B CA 1
ATOM 4509 C C . GLU B 1 263 ? -18.344 26.109 -9.945 1 97.56 263 GLU B C 1
ATOM 4511 O O . GLU B 1 263 ? -19.234 26.875 -10.344 1 97.56 263 GLU B O 1
ATOM 4516 N N . GLY B 1 264 ? -17.094 26.297 -10.172 1 97.94 264 GLY B N 1
ATOM 4517 C CA . GLY B 1 264 ? -16.656 27.375 -11.062 1 97.94 264 GLY B CA 1
ATOM 4518 C C . GLY B 1 264 ? -16.531 28.703 -10.359 1 97.94 264 GLY B C 1
ATOM 4519 O O . GLY B 1 264 ? -16.359 29.734 -11.016 1 97.94 264 GLY B O 1
ATOM 4520 N N . VAL B 1 265 ? -16.641 28.734 -9.141 1 97.88 265 VAL B N 1
ATOM 4521 C CA . VAL B 1 265 ? -16.484 29.953 -8.344 1 97.88 265 VAL B CA 1
ATOM 4522 C C . VAL B 1 265 ? -15.016 30.359 -8.289 1 97.88 265 VAL B C 1
ATOM 4524 O O . VAL B 1 265 ? -14.695 31.547 -8.258 1 97.88 265 VAL B O 1
ATOM 4527 N N . LEU B 1 266 ? -14.219 29.391 -8.203 1 96.38 266 LEU B N 1
ATOM 4528 C CA . LEU B 1 266 ? -12.766 29.484 -8.148 1 96.38 266 LEU B CA 1
ATOM 4529 C C . LEU B 1 266 ? -12.117 28.688 -9.281 1 96.38 266 LEU B C 1
ATOM 4531 O O . LEU B 1 266 ? -12.641 27.656 -9.695 1 96.38 266 LEU B O 1
ATOM 4535 N N . GLY B 1 267 ? -11 29.203 -9.859 1 97.69 267 GLY B N 1
ATOM 4536 C CA . GLY B 1 267 ? -10.266 28.453 -10.875 1 97.69 267 GLY B CA 1
ATOM 4537 C C . GLY B 1 267 ? -8.758 28.531 -10.688 1 97.69 267 GLY B C 1
ATOM 4538 O O . GLY B 1 267 ? -8.281 28.953 -9.641 1 97.69 267 GLY B O 1
ATOM 4539 N N . ASP B 1 268 ? -8.062 28.094 -11.695 1 98.25 268 ASP B N 1
ATOM 4540 C CA . ASP B 1 268 ? -6.609 28.016 -11.633 1 98.25 268 ASP B CA 1
ATOM 4541 C C . ASP B 1 268 ? -5.992 29.406 -11.453 1 98.25 268 ASP B C 1
ATOM 4543 O O . ASP B 1 268 ? -4.961 29.547 -10.797 1 98.25 268 ASP B O 1
ATOM 4547 N N . ASP B 1 269 ? -6.648 30.391 -12 1 98 269 ASP B N 1
ATOM 4548 C CA . ASP B 1 269 ? -6.129 31.766 -11.945 1 98 269 ASP B CA 1
ATOM 4549 C C . ASP B 1 269 ? -6.195 32.312 -10.523 1 98 269 ASP B C 1
ATOM 4551 O O . ASP B 1 269 ? -5.52 33.281 -10.203 1 98 269 ASP B O 1
ATOM 4555 N N . ASP B 1 270 ? -7.027 31.719 -9.695 1 98.38 270 ASP B N 1
ATOM 4556 C CA . ASP B 1 270 ? -7.176 32.156 -8.312 1 98.38 270 ASP B CA 1
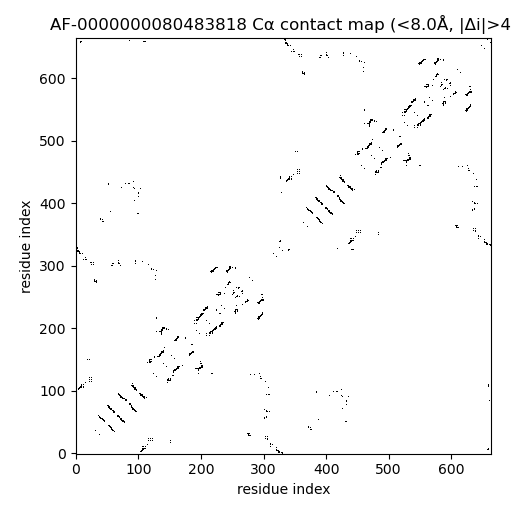ATOM 4557 C C . ASP B 1 270 ? -6.133 31.516 -7.406 1 98.38 270 ASP B C 1
ATOM 4559 O O . ASP B 1 270 ? -5.926 31.938 -6.273 1 98.38 270 ASP B O 1
ATOM 4563 N N . ILE B 1 271 ? -5.492 30.469 -7.848 1 98.69 271 ILE B N 1
ATOM 4564 C CA . ILE B 1 271 ? -4.461 29.766 -7.094 1 98.69 271 ILE B CA 1
ATOM 4565 C C . ILE B 1 271 ? -3.113 30.453 -7.289 1 98.69 271 ILE B C 1
ATOM 4567 O O . ILE B 1 271 ? -2.617 30.547 -8.414 1 98.69 271 ILE B O 1
ATOM 4571 N N . TYR B 1 272 ? -2.525 30.953 -6.238 1 98.69 272 TYR B N 1
ATOM 4572 C CA . TYR B 1 272 ? -1.244 31.656 -6.324 1 98.69 272 TYR B CA 1
ATOM 4573 C C . TYR B 1 272 ? -0.139 30.703 -6.77 1 98.69 272 TYR B C 1
ATOM 4575 O O . TYR B 1 272 ? 0.629 31.016 -7.68 1 98.69 272 TYR B O 1
ATOM 4583 N N . GLY B 1 273 ? -0.1 29.516 -6.035 1 98.44 273 GLY B N 1
ATOM 4584 C CA . GLY B 1 273 ? 0.895 28.516 -6.387 1 98.44 273 GLY B CA 1
ATOM 4585 C C . GLY B 1 273 ? 0.984 27.391 -5.375 1 98.44 273 GLY B C 1
ATOM 4586 O O . GLY B 1 273 ? 0.139 27.281 -4.484 1 98.44 273 GLY B O 1
ATOM 4587 N N . ALA B 1 274 ? 1.966 26.531 -5.617 1 98.62 274 ALA B N 1
ATOM 4588 C CA . ALA B 1 274 ? 2.213 25.391 -4.727 1 98.62 274 ALA B CA 1
ATOM 4589 C C . ALA B 1 274 ? 3.209 25.766 -3.633 1 98.62 274 ALA B C 1
ATOM 4591 O O . ALA B 1 274 ? 4.145 26.531 -3.871 1 98.62 274 ALA B O 1
ATOM 4592 N N . ILE B 1 275 ? 3.014 25.219 -2.496 1 98.81 275 ILE B N 1
ATOM 4593 C CA . ILE B 1 275 ? 3.914 25.453 -1.374 1 98.81 275 ILE B CA 1
ATOM 4594 C C . ILE B 1 275 ? 5.34 25.078 -1.767 1 98.81 275 ILE B C 1
ATOM 4596 O O . ILE B 1 275 ? 6.301 25.703 -1.315 1 98.81 275 ILE B O 1
ATOM 4600 N N . GLY B 1 276 ? 5.523 24.016 -2.584 1 98.56 276 GLY B N 1
ATOM 4601 C CA . GLY B 1 276 ? 6.844 23.609 -3.049 1 98.56 276 GLY B CA 1
ATOM 4602 C C . GLY B 1 276 ? 7.562 24.703 -3.812 1 98.56 276 GLY B C 1
ATOM 4603 O O . GLY B 1 276 ? 8.781 24.859 -3.697 1 98.56 276 GLY B O 1
ATOM 4604 N N . ASP B 1 277 ? 6.816 25.5 -4.621 1 98.62 277 ASP B N 1
ATOM 4605 C CA . ASP B 1 277 ? 7.395 26.625 -5.355 1 98.62 277 ASP B CA 1
ATOM 4606 C C . ASP B 1 277 ? 7.941 27.672 -4.402 1 98.62 277 ASP B C 1
ATOM 4608 O O . ASP B 1 277 ? 8.969 28.297 -4.676 1 98.62 277 ASP B O 1
ATOM 4612 N N . ILE B 1 278 ? 7.238 27.875 -3.377 1 98.88 278 ILE B N 1
ATOM 4613 C CA . ILE B 1 278 ? 7.645 28.875 -2.387 1 98.88 278 ILE B CA 1
ATOM 4614 C C . ILE B 1 278 ? 8.883 28.375 -1.646 1 98.88 278 ILE B C 1
ATOM 4616 O O . ILE B 1 278 ? 9.836 29.141 -1.441 1 98.88 278 ILE B O 1
ATOM 4620 N N . VAL B 1 279 ? 8.898 27.094 -1.282 1 98.75 279 VAL B N 1
ATOM 4621 C CA . VAL B 1 279 ? 10.023 26.484 -0.577 1 98.75 279 VAL B CA 1
ATOM 4622 C C . VAL B 1 279 ? 11.281 26.578 -1.438 1 98.75 279 VAL B C 1
ATOM 4624 O O . VAL B 1 279 ? 12.367 26.828 -0.927 1 98.75 279 VAL B O 1
ATOM 4627 N N . LEU B 1 280 ? 11.141 26.453 -2.738 1 98.25 280 LEU B N 1
ATOM 4628 C CA . LEU B 1 280 ? 12.266 26.453 -3.668 1 98.25 280 LEU B CA 1
ATOM 4629 C C . LEU B 1 280 ? 12.688 27.891 -3.99 1 98.25 280 LEU B C 1
ATOM 4631 O O . LEU B 1 280 ? 13.719 28.109 -4.641 1 98.25 280 LEU B O 1
ATOM 4635 N N . GLY B 1 281 ? 11.914 28.828 -3.631 1 98.38 281 GLY B N 1
ATOM 4636 C CA . GLY B 1 281 ? 12.211 30.234 -3.904 1 98.38 281 GLY B CA 1
ATOM 4637 C C . GLY B 1 281 ? 11.766 30.672 -5.281 1 98.38 281 GLY B C 1
ATOM 4638 O O . GLY B 1 281 ? 12.156 31.75 -5.75 1 98.38 281 GLY B O 1
ATOM 4639 N N . GLU B 1 282 ? 11.008 29.891 -5.902 1 98.31 282 GLU B N 1
ATOM 4640 C CA . GLU B 1 282 ? 10.492 30.25 -7.223 1 98.31 282 GLU B CA 1
ATOM 4641 C C . GLU B 1 282 ? 9.32 31.219 -7.113 1 98.31 282 GLU B C 1
ATOM 4643 O O . GLU B 1 282 ? 9.023 31.938 -8.062 1 98.31 282 GLU B O 1
ATOM 4648 N N . LEU B 1 283 ? 8.57 31.125 -6.043 1 98.56 283 LEU B N 1
ATOM 4649 C CA . LEU B 1 283 ? 7.512 32.062 -5.695 1 98.56 283 LEU B CA 1
ATOM 4650 C C . LEU B 1 283 ? 7.762 32.688 -4.328 1 98.56 283 LEU B C 1
ATOM 4652 O O . LEU B 1 283 ? 8.328 32.031 -3.441 1 98.56 283 LEU B O 1
ATOM 4656 N N . ASP B 1 284 ? 7.285 33.875 -4.172 1 98.62 284 ASP B N 1
ATOM 4657 C CA . ASP B 1 284 ? 7.426 34.531 -2.883 1 98.62 284 ASP B CA 1
ATOM 4658 C C . ASP B 1 284 ? 6.422 34 -1.87 1 98.62 284 ASP B C 1
ATOM 4660 O O . ASP B 1 284 ? 5.27 33.719 -2.213 1 98.62 284 ASP B O 1
ATOM 4664 N N . GLY B 1 285 ? 6.957 33.781 -0.66 1 98.5 285 GLY B N 1
ATOM 4665 C CA . GLY B 1 285 ? 6 33.625 0.423 1 98.5 285 GLY B CA 1
ATOM 4666 C C . GLY B 1 285 ? 5.219 34.875 0.74 1 98.5 285 GLY B C 1
ATOM 4667 O O . GLY B 1 285 ? 4.781 35.594 -0.168 1 98.5 285 GLY B O 1
ATOM 4668 N N . ARG B 1 286 ? 5.016 35.094 1.992 1 98.44 286 ARG B N 1
ATOM 4669 C CA . ARG B 1 286 ? 4.312 36.312 2.396 1 98.44 286 ARG B CA 1
ATOM 4670 C C . ARG B 1 286 ? 5.133 37.562 2.066 1 98.44 286 ARG B C 1
ATOM 4672 O O . ARG B 1 286 ? 6.344 37.594 2.281 1 98.44 286 ARG B O 1
ATOM 4679 N N . THR B 1 287 ? 4.477 38.5 1.521 1 97.75 287 THR B N 1
ATOM 4680 C CA . THR B 1 287 ? 5.059 39.812 1.313 1 97.75 287 THR B CA 1
ATOM 4681 C C . THR B 1 287 ? 4.293 40.875 2.1 1 97.75 287 THR B C 1
ATOM 4683 O O . THR B 1 287 ? 3.232 40.594 2.662 1 97.75 287 THR B O 1
ATOM 4686 N N . ASP B 1 288 ? 4.797 42.094 2.135 1 94.94 288 ASP B N 1
ATOM 4687 C CA . ASP B 1 288 ? 4.184 43.188 2.881 1 94.94 288 ASP B CA 1
ATOM 4688 C C . ASP B 1 288 ? 2.828 43.562 2.291 1 94.94 288 ASP B C 1
ATOM 4690 O O . ASP B 1 288 ? 1.989 44.156 2.977 1 94.94 288 ASP B O 1
ATOM 4694 N N . GLU B 1 289 ? 2.604 43.219 1.107 1 96 289 GLU B N 1
ATOM 4695 C CA . GLU B 1 289 ? 1.379 43.594 0.413 1 96 289 GLU B CA 1
ATOM 4696 C C . GLU B 1 289 ? 0.27 42.594 0.643 1 96 289 GLU B C 1
ATOM 4698 O O . GLU B 1 289 ? -0.9 42.844 0.368 1 96 289 GLU B O 1
ATOM 4703 N N . ASP B 1 290 ? 0.677 41.5 1.191 1 97.5 290 ASP B N 1
ATOM 4704 C CA . ASP B 1 290 ? -0.299 40.438 1.33 1 97.5 290 ASP B CA 1
ATOM 4705 C C . ASP B 1 290 ? -1.213 40.656 2.529 1 97.5 290 ASP B C 1
ATOM 4707 O O . ASP B 1 290 ? -0.751 41.062 3.596 1 97.5 290 ASP B O 1
ATOM 4711 N N . GLY B 1 291 ? -2.512 40.5 2.34 1 97.62 291 GLY B N 1
ATOM 4712 C CA . GLY B 1 291 ? -3.461 40.375 3.436 1 97.62 291 GLY B CA 1
ATOM 4713 C C . GLY B 1 291 ? -3.551 39 4.02 1 97.62 291 GLY B C 1
ATOM 4714 O O . GLY B 1 291 ? -2.588 38.5 4.613 1 97.62 291 GLY B O 1
ATOM 4715 N N . ILE B 1 292 ? -4.656 38.344 3.699 1 98.31 292 ILE B N 1
ATOM 4716 C CA . ILE B 1 292 ? -4.852 36.969 4.211 1 98.31 292 ILE B CA 1
ATOM 4717 C C . ILE B 1 292 ? -4.184 35.969 3.277 1 98.31 292 ILE B C 1
ATOM 4719 O O . ILE B 1 292 ? -4.027 36.25 2.084 1 98.31 292 ILE B O 1
ATOM 4723 N N . SER B 1 293 ? -3.717 34.875 3.814 1 98.88 293 SER B N 1
ATOM 4724 C CA . SER B 1 293 ? -3.227 33.75 3.045 1 98.88 293 SER B CA 1
ATOM 4725 C C . SER B 1 293 ? -3.875 32.438 3.508 1 98.88 293 SER B C 1
ATOM 4727 O O . SER B 1 293 ? -4.285 32.344 4.664 1 98.88 293 SER B O 1
ATOM 4729 N N . VAL B 1 294 ? -4.035 31.516 2.553 1 98.94 294 VAL B N 1
ATOM 4730 C CA . VAL B 1 294 ? -4.598 30.188 2.834 1 98.94 294 VAL B CA 1
ATOM 4731 C C . VAL B 1 294 ? -3.688 29.109 2.266 1 98.94 294 VAL B C 1
ATOM 4733 O O . VAL B 1 294 ? -3.268 29.188 1.107 1 98.94 294 VAL B O 1
ATOM 4736 N N . PHE B 1 295 ? -3.32 28.203 3.102 1 98.88 295 PHE B N 1
ATOM 4737 C CA . PHE B 1 295 ? -2.688 26.969 2.658 1 98.88 295 PHE B CA 1
ATOM 4738 C C . PHE B 1 295 ? -3.689 25.812 2.65 1 98.88 295 PHE B C 1
ATOM 4740 O O . PHE B 1 295 ? -4.148 25.391 3.709 1 98.88 295 PHE B O 1
ATOM 4747 N N . ASP B 1 296 ? -4.082 25.391 1.479 1 98.75 296 ASP B N 1
ATOM 4748 C CA . ASP B 1 296 ? -4.938 24.219 1.305 1 98.75 296 ASP B CA 1
ATOM 4749 C C . ASP B 1 296 ? -4.109 22.938 1.271 1 98.75 296 ASP B C 1
ATOM 4751 O O . ASP B 1 296 ? -3.48 22.625 0.258 1 98.75 296 ASP B O 1
ATOM 4755 N N . SER B 1 297 ? -4.168 22.281 2.369 1 97.44 297 SER B N 1
ATOM 4756 C CA . SER B 1 297 ? -3.354 21.078 2.547 1 97.44 297 SER B CA 1
ATOM 4757 C C . SER B 1 297 ? -4.207 19.828 2.461 1 97.44 297 SER B C 1
ATOM 4759 O O . SER B 1 297 ? -5.215 19.703 3.156 1 97.44 297 SER B O 1
ATOM 4761 N N . THR B 1 298 ? -3.828 18.875 1.627 1 95 298 THR B N 1
ATOM 4762 C CA . THR B 1 298 ? -4.598 17.641 1.472 1 95 298 THR B CA 1
ATOM 4763 C C . THR B 1 298 ? -3.826 16.453 2.029 1 95 298 THR B C 1
ATOM 4765 O O . THR B 1 298 ? -4.383 15.359 2.189 1 95 298 THR B O 1
ATOM 4768 N N . GLY B 1 299 ? -2.564 16.672 2.457 1 93.5 299 GLY B N 1
ATOM 4769 C CA . GLY B 1 299 ? -1.753 15.547 2.895 1 93.5 299 GLY B CA 1
ATOM 4770 C C . GLY B 1 299 ? -1.216 14.719 1.744 1 93.5 299 GLY B C 1
ATOM 4771 O O . GLY B 1 299 ? -1.986 14.117 0.99 1 93.5 299 GLY B O 1
ATOM 4772 N N . LEU B 1 300 ? 0.064 14.703 1.565 1 96.81 300 LEU B N 1
ATOM 4773 C CA . LEU B 1 300 ? 0.727 14.016 0.464 1 96.81 300 LEU B CA 1
ATOM 4774 C C . LEU B 1 300 ? 1.504 12.805 0.971 1 96.81 300 LEU B C 1
ATOM 4776 O O . LEU B 1 300 ? 2.104 12.852 2.047 1 96.81 300 LEU B O 1
ATOM 4780 N N . ALA B 1 301 ? 1.554 11.719 0.17 1 98.06 301 ALA B N 1
ATOM 4781 C CA . ALA B 1 301 ? 2.256 10.492 0.533 1 98.06 301 ALA B CA 1
ATOM 4782 C C . ALA B 1 301 ? 3.73 10.766 0.817 1 98.06 301 ALA B C 1
ATOM 4784 O O . ALA B 1 301 ? 4.336 10.117 1.671 1 98.06 301 ALA B O 1
ATOM 4785 N N . ILE B 1 302 ? 4.32 11.742 0.165 1 98.44 302 ILE B N 1
ATOM 4786 C CA . ILE B 1 302 ? 5.727 12.078 0.366 1 98.44 302 ILE B CA 1
ATOM 4787 C C . ILE B 1 302 ? 5.945 12.555 1.799 1 98.44 302 ILE B C 1
ATOM 4789 O O . ILE B 1 302 ? 7.027 12.383 2.361 1 98.44 302 ILE B O 1
ATOM 4793 N N . GLN B 1 303 ? 4.93 13.203 2.398 1 98.56 303 GLN B N 1
ATOM 4794 C CA . GLN B 1 303 ? 5.023 13.648 3.785 1 98.56 303 GLN B CA 1
ATOM 4795 C C . GLN B 1 303 ? 5.098 12.461 4.738 1 98.56 303 GLN B C 1
ATOM 4797 O O . GLN B 1 303 ? 5.848 12.484 5.715 1 98.56 303 GLN B O 1
ATOM 4802 N N . ASP B 1 304 ? 4.34 11.43 4.477 1 98.69 304 ASP B N 1
ATOM 4803 C CA . ASP B 1 304 ? 4.375 10.211 5.281 1 98.69 304 ASP B CA 1
ATOM 4804 C C . ASP B 1 304 ? 5.738 9.539 5.199 1 98.69 304 ASP B C 1
ATOM 4806 O O . ASP B 1 304 ? 6.277 9.078 6.211 1 98.69 304 ASP B O 1
ATOM 4810 N N . VAL B 1 305 ? 6.281 9.484 3.984 1 98.81 305 VAL B N 1
ATOM 4811 C CA . VAL B 1 305 ? 7.574 8.852 3.756 1 98.81 305 VAL B CA 1
ATOM 4812 C C . VAL B 1 305 ? 8.672 9.641 4.473 1 98.81 305 VAL B C 1
ATOM 4814 O O . VAL B 1 305 ? 9.555 9.055 5.098 1 98.81 305 VAL B O 1
ATOM 4817 N N . ALA B 1 306 ? 8.586 10.969 4.379 1 98.69 306 ALA B N 1
ATOM 4818 C CA . ALA B 1 306 ? 9.547 11.812 5.086 1 98.69 306 ALA B CA 1
ATOM 4819 C C . ALA B 1 306 ? 9.445 11.602 6.594 1 98.69 306 ALA B C 1
ATOM 4821 O O . ALA B 1 306 ? 10.469 11.523 7.285 1 98.69 306 ALA B O 1
ATOM 4822 N N . ALA B 1 307 ? 8.219 11.539 7.102 1 98.81 307 ALA B N 1
ATOM 4823 C CA . ALA B 1 307 ? 8.016 11.312 8.531 1 98.81 307 ALA B CA 1
ATOM 4824 C C . ALA B 1 307 ? 8.547 9.953 8.953 1 98.81 307 ALA B C 1
ATOM 4826 O O . ALA B 1 307 ? 9.156 9.82 10.023 1 98.81 307 ALA B O 1
ATOM 4827 N N . ALA B 1 308 ? 8.328 8.945 8.141 1 98.88 308 ALA B N 1
ATOM 4828 C CA . ALA B 1 308 ? 8.844 7.605 8.422 1 98.88 308 ALA B CA 1
ATOM 4829 C C . ALA B 1 308 ? 10.367 7.602 8.461 1 98.88 308 ALA B C 1
ATOM 4831 O O . ALA B 1 308 ? 10.977 6.922 9.297 1 98.88 308 ALA B O 1
ATOM 4832 N N . HIS B 1 309 ? 10.992 8.32 7.539 1 98.75 309 HIS B N 1
ATOM 4833 C CA . HIS B 1 309 ? 12.445 8.453 7.508 1 98.75 309 HIS B CA 1
ATOM 4834 C C . HIS B 1 309 ? 12.977 9.016 8.82 1 98.75 309 HIS B C 1
ATOM 4836 O O . HIS B 1 309 ? 13.898 8.445 9.414 1 98.75 309 HIS B O 1
ATOM 4842 N N . VAL B 1 310 ? 12.367 10.102 9.312 1 98.69 310 VAL B N 1
ATOM 4843 C CA . VAL B 1 310 ? 12.797 10.734 10.555 1 98.69 310 VAL B CA 1
ATOM 4844 C C . VAL B 1 310 ? 12.625 9.766 11.719 1 98.69 310 VAL B C 1
ATOM 4846 O O . VAL B 1 310 ? 13.539 9.594 12.531 1 98.69 310 VAL B O 1
ATOM 4849 N N . ALA B 1 311 ? 11.453 9.117 11.812 1 98.81 311 ALA B N 1
ATOM 4850 C CA . ALA B 1 311 ? 11.172 8.172 12.891 1 98.81 311 ALA B CA 1
ATOM 4851 C C . ALA B 1 311 ? 12.195 7.035 12.906 1 98.81 311 ALA B C 1
ATOM 4853 O O . ALA B 1 311 ? 12.734 6.688 13.961 1 98.81 311 ALA B O 1
ATOM 4854 N N . TYR B 1 312 ? 12.477 6.441 11.727 1 98.62 312 TYR B N 1
ATOM 4855 C CA . TYR B 1 312 ? 13.367 5.293 11.609 1 98.62 312 TYR B CA 1
ATOM 4856 C C . TYR B 1 312 ? 14.789 5.668 12 1 98.62 312 TYR B C 1
ATOM 4858 O O . TYR B 1 312 ? 15.445 4.938 12.75 1 98.62 312 TYR B O 1
ATOM 4866 N N . GLU B 1 313 ? 15.258 6.812 11.445 1 98 313 GLU B N 1
ATOM 4867 C CA . GLU B 1 313 ? 16.641 7.227 11.727 1 98 313 GLU B CA 1
ATOM 4868 C C . GLU B 1 313 ? 16.859 7.426 13.219 1 98 313 GLU B C 1
ATOM 4870 O O . GLU B 1 313 ? 17.844 6.941 13.773 1 98 313 GLU B O 1
ATOM 4875 N N . HIS B 1 314 ? 15.953 8.086 13.867 1 98.19 314 HIS B N 1
ATOM 4876 C CA . HIS B 1 314 ? 16.094 8.328 15.297 1 98.19 314 HIS B CA 1
ATOM 4877 C C . HIS B 1 314 ? 15.945 7.039 16.094 1 98.19 314 HIS B C 1
ATOM 4879 O O . HIS B 1 314 ? 16.703 6.793 17.031 1 98.19 314 HIS B O 1
ATOM 4885 N N . ALA B 1 315 ? 14.93 6.254 15.742 1 98.31 315 ALA B N 1
ATOM 4886 C CA . ALA B 1 315 ? 14.711 4.996 16.453 1 98.31 315 ALA B CA 1
ATOM 4887 C C . ALA B 1 315 ? 15.93 4.086 16.344 1 98.31 315 ALA B C 1
ATOM 4889 O O . ALA B 1 315 ? 16.328 3.445 17.312 1 98.31 315 ALA B O 1
ATOM 4890 N N . ASN B 1 316 ? 16.453 3.988 15.125 1 96.12 316 ASN B N 1
ATOM 4891 C CA . ASN B 1 316 ? 17.641 3.168 14.891 1 96.12 316 ASN B CA 1
ATOM 4892 C C . ASN B 1 316 ? 18.844 3.668 15.688 1 96.12 316 ASN B C 1
ATOM 4894 O O . ASN B 1 316 ? 19.578 2.871 16.281 1 96.12 316 ASN B O 1
ATOM 4898 N N . GLU B 1 317 ? 19.047 4.992 15.711 1 96 317 GLU B N 1
ATOM 4899 C CA . GLU B 1 317 ? 20.141 5.605 16.453 1 96 317 GLU B CA 1
ATOM 4900 C C . GLU B 1 317 ? 19.984 5.379 17.953 1 96 317 GLU B C 1
ATOM 4902 O O . GLU B 1 317 ? 20.969 5.203 18.672 1 96 317 GLU B O 1
ATOM 4907 N N . ASN B 1 318 ? 18.75 5.316 18.422 1 96 318 ASN B N 1
ATOM 4908 C CA . ASN B 1 318 ? 18.469 5.242 19.844 1 96 318 ASN B CA 1
ATOM 4909 C C . ASN B 1 318 ? 18.156 3.816 20.281 1 96 318 ASN B C 1
ATOM 4911 O O . ASN B 1 318 ? 17.812 3.58 21.438 1 96 318 ASN B O 1
ATOM 4915 N N . ASP B 1 319 ? 18.234 2.889 19.375 1 95.25 319 ASP B N 1
ATOM 4916 C CA . ASP B 1 319 ? 17.906 1.489 19.641 1 95.25 319 ASP B CA 1
ATOM 4917 C C . ASP B 1 319 ? 16.516 1.35 20.234 1 95.25 319 ASP B C 1
ATOM 4919 O O . ASP B 1 319 ? 16.328 0.69 21.266 1 95.25 319 ASP B O 1
ATOM 4923 N N . ASN B 1 320 ? 15.664 2.111 19.688 1 96.38 320 ASN B N 1
ATOM 4924 C CA . ASN B 1 320 ? 14.258 2.07 20.062 1 96.38 320 ASN B CA 1
ATOM 4925 C C . ASN B 1 320 ? 13.43 1.247 19.078 1 96.38 320 ASN B C 1
ATOM 4927 O O . ASN B 1 320 ? 13.742 1.196 17.891 1 96.38 320 ASN B O 1
ATOM 4931 N N . GLY B 1 321 ? 12.383 0.641 19.531 1 96.69 321 GLY B N 1
ATOM 4932 C CA . GLY B 1 321 ? 11.539 -0.214 18.719 1 96.69 321 GLY B CA 1
ATOM 4933 C C . GLY B 1 321 ? 11.859 -1.689 18.875 1 96.69 321 GLY B C 1
ATOM 4934 O O . GLY B 1 321 ? 12.57 -2.084 19.797 1 96.69 321 GLY B O 1
ATOM 4935 N N . TYR B 1 322 ? 11.219 -2.521 18.078 1 96.19 322 TYR B N 1
ATOM 4936 C CA . TYR B 1 322 ? 11.391 -3.969 18.141 1 96.19 322 TYR B CA 1
ATOM 4937 C C . TYR B 1 322 ? 11.93 -4.508 16.812 1 96.19 322 TYR B C 1
ATOM 4939 O O . TYR B 1 322 ? 11.32 -4.301 15.758 1 96.19 322 TYR B O 1
ATOM 4947 N N . GLU B 1 323 ? 13.086 -5.16 16.875 1 96.5 323 GLU B N 1
ATOM 4948 C CA . GLU B 1 323 ? 13.633 -5.801 15.68 1 96.5 323 GLU B CA 1
ATOM 4949 C C . GLU B 1 323 ? 12.914 -7.113 15.383 1 96.5 323 GLU B C 1
ATOM 4951 O O . GLU B 1 323 ? 12.703 -7.93 16.281 1 96.5 323 GLU B O 1
ATOM 4956 N N . PHE B 1 324 ? 12.5 -7.281 14.164 1 97.69 324 PHE B N 1
ATOM 4957 C CA . PHE B 1 324 ? 11.711 -8.445 13.773 1 97.69 324 PHE B CA 1
ATOM 4958 C C . PHE B 1 324 ? 12.195 -9 12.438 1 97.69 324 PHE B C 1
ATOM 4960 O O . PHE B 1 324 ? 12.281 -8.266 11.445 1 97.69 324 PHE B O 1
ATOM 4967 N N . ASP B 1 325 ? 12.602 -10.273 12.383 1 97.88 325 ASP B N 1
ATOM 4968 C CA . ASP B 1 325 ? 13.016 -10.914 11.133 1 97.88 325 ASP B CA 1
ATOM 4969 C C . ASP B 1 325 ? 11.805 -11.297 10.289 1 97.88 325 ASP B C 1
ATOM 4971 O O . ASP B 1 325 ? 11.469 -12.484 10.18 1 97.88 325 ASP B O 1
ATOM 4975 N N . LEU B 1 326 ? 11.234 -10.336 9.609 1 97.94 326 LEU B N 1
ATOM 4976 C CA . LEU B 1 326 ? 9.984 -10.5 8.875 1 97.94 326 LEU B CA 1
ATOM 4977 C C . LEU B 1 326 ? 10.164 -11.453 7.695 1 97.94 326 LEU B C 1
ATOM 4979 O O . LEU B 1 326 ? 9.32 -12.32 7.461 1 97.94 326 LEU B O 1
ATOM 4983 N N . LEU B 1 327 ? 11.305 -11.352 6.98 1 97.25 327 LEU B N 1
ATOM 4984 C CA . LEU B 1 327 ? 11.445 -12.016 5.691 1 97.25 327 LEU B CA 1
ATOM 4985 C C . LEU B 1 327 ? 12.359 -13.234 5.805 1 97.25 327 LEU B C 1
ATOM 4987 O O . LEU B 1 327 ? 12.672 -13.875 4.801 1 97.25 327 LEU B O 1
ATOM 4991 N N . GLY B 1 328 ? 12.844 -13.539 7.008 1 95.75 328 GLY B N 1
ATOM 4992 C CA . GLY B 1 328 ? 13.75 -14.664 7.195 1 95.75 328 GLY B CA 1
ATOM 4993 C C . GLY B 1 328 ? 15.133 -14.414 6.629 1 95.75 328 GLY B C 1
ATOM 4994 O O . GLY B 1 328 ? 15.766 -15.336 6.102 1 95.75 328 GLY B O 1
ATOM 4995 N N . LEU B 1 329 ? 15.602 -13.156 6.676 1 94.06 329 LEU B N 1
ATOM 4996 C CA . LEU B 1 329 ? 16.859 -12.789 6.039 1 94.06 329 LEU B CA 1
ATOM 4997 C C . LEU B 1 329 ? 17.906 -12.398 7.082 1 94.06 329 LEU B C 1
ATOM 4999 O O . LEU B 1 329 ? 19 -11.953 6.73 1 94.06 329 LEU B O 1
ATOM 5003 N N . ALA B 1 330 ? 17.438 -12.445 8.344 1 89.19 330 ALA B N 1
ATOM 5004 C CA . ALA B 1 330 ? 18.359 -12.055 9.406 1 89.19 330 ALA B CA 1
ATOM 5005 C C . ALA B 1 330 ? 19.547 -13.008 9.477 1 89.19 330 ALA B C 1
ATOM 5007 O O . ALA B 1 330 ? 19.406 -14.211 9.281 1 89.19 330 ALA B O 1
ATOM 5008 N N . ASP B 1 331 ? 20.703 -12.43 9.383 1 74.88 331 ASP B N 1
ATOM 5009 C CA . ASP B 1 331 ? 21.906 -13.227 9.547 1 74.88 331 ASP B CA 1
ATOM 5010 C C . ASP B 1 331 ? 21.844 -14.047 10.836 1 74.88 331 ASP B C 1
ATOM 5012 O O . ASP B 1 331 ? 21.297 -13.594 11.836 1 74.88 331 ASP B O 1
ATOM 5016 N N . GLU B 1 332 ? 22.078 -15.383 10.812 1 54.22 332 GLU B N 1
ATOM 5017 C CA . GLU B 1 332 ? 22.266 -16.172 12.031 1 54.22 332 GLU B CA 1
ATOM 5018 C C . GLU B 1 332 ? 23.422 -15.609 12.867 1 54.22 332 GLU B C 1
ATOM 5020 O O . GLU B 1 332 ? 24.375 -15.055 12.328 1 54.22 332 GLU B O 1
#

Secondary structure (DSSP, 8-state):
---EEEE-HHHHHHH--HHHHHHHHHHHHHHHHHT-EE-PPPEEEEEGGGTEEEEEEEEEEE-SS-EEEEEEEEEE-TTHHHHHS--S--EEEEEE-TTT--EEEEEEHHHHHHHHHHHHHHHHHHHHS-TT--EEEEE--SHHHHHHHHHHTTTS---EEEEE-S-HHHHHHHHHHHTTTSEEEE--HHHHHTSSEEEE----SS--B-GGGS-TT-EEEE----STT---B-HHHHHTSEEEES-HHHHHHHSTTHHHHHTTSS-GGG--EEHHHHHTTSS----TT---EEEE----HHHHHHHHHHHHHHHHHTT-SEEE-TTS----/---EEEE-HHHHHHH--HHHHHHHHHHHHHHHHHT-EE-PPPEEEEEGGGTEEEEEEEEEEE-SS-EEEEEEEEEE-TTHHHHHS--S--EEEEEE-TTT--EEEEEEHHHHHHHHHHHHHHHHHHHHS-TT--EEEEE--SHHHHHHHHHHTTTS---EEEEE-S-HHHHHHHHHHHTTTSEEEE--HHHHHTSSEEEE----SS--B-GGGS-TT-EEEE----STT---B-HHHHHTSEEEES-HHHHHHHSTTHHHHHTTSS-GGG--EEHHHHHTTSS----TT---EEEE----HHHHHHHHHHHHHHHHHTT-SEEE-TTS----

Solvent-accessible surface area (backbone atoms only — not comparable to full-atom values): 32254 Å² total; per-residue (Å²): 128,56,44,23,34,38,26,25,27,66,47,40,61,70,26,45,48,60,73,60,41,26,53,37,37,48,39,38,36,31,16,48,61,74,63,39,36,47,63,60,79,72,46,70,48,80,34,73,94,48,51,28,35,40,37,43,30,43,23,33,38,45,60,79,90,47,68,37,23,28,36,36,44,33,34,47,22,74,56,22,45,83,76,66,74,35,67,39,57,47,30,41,27,44,33,27,38,71,72,70,52,49,56,49,29,43,36,24,24,40,54,46,49,38,48,39,53,9,19,50,46,20,46,50,42,63,41,43,32,56,88,81,35,34,31,33,11,29,40,29,51,51,79,54,43,58,30,35,53,59,32,33,48,73,65,31,71,55,44,39,34,27,42,19,54,94,48,63,65,40,44,50,54,50,42,70,75,42,49,89,80,31,56,55,45,79,45,50,65,49,61,13,36,42,21,36,29,28,40,37,50,42,81,41,59,58,55,71,45,54,49,89,34,43,34,72,49,18,18,34,34,38,53,27,15,72,38,67,57,17,17,51,60,28,68,65,41,56,73,66,22,56,24,29,31,68,45,70,74,54,24,53,50,17,2,46,50,13,47,44,38,74,70,62,76,38,56,74,89,57,46,71,44,43,50,21,38,33,71,67,62,77,36,79,54,60,51,93,83,56,47,28,26,33,39,33,37,54,82,56,41,45,40,53,32,36,43,46,48,46,21,48,55,41,20,62,75,65,73,50,62,42,80,37,53,40,71,66,60,45,73,130,127,57,45,24,33,37,24,25,29,66,48,40,61,71,26,45,47,59,75,60,42,26,54,39,38,48,39,38,35,30,16,50,61,74,62,40,36,48,63,62,77,72,46,70,46,80,35,72,95,48,52,26,34,39,36,44,30,41,22,34,38,45,59,79,90,48,68,39,24,30,35,37,47,32,32,47,23,73,56,23,44,84,76,65,74,35,65,37,56,47,29,40,27,43,33,27,39,70,72,68,53,50,58,49,28,43,36,24,24,40,55,45,48,38,48,39,52,9,20,50,46,19,46,50,42,63,42,43,31,58,86,79,35,33,32,33,10,30,40,29,50,50,79,54,43,58,30,35,53,58,30,34,48,74,68,31,70,55,42,38,34,28,42,20,55,94,49,63,66,41,43,50,52,51,43,69,74,40,47,91,79,32,55,56,45,79,45,49,64,50,61,13,36,42,22,36,29,27,40,38,50,42,83,40,59,57,55,72,44,54,49,90,34,43,34,70,49,17,18,33,35,37,52,26,14,72,37,69,58,16,17,51,58,28,67,64,41,55,73,66,20,56,24,29,30,67,45,70,73,55,24,52,51,17,3,47,50,13,48,44,40,75,69,62,77,39,55,74,88,56,46,72,44,42,49,20,39,34,71,67,63,76,37,79,55,60,54,93,82,55,46,28,29,34,38,33,35,55,81,55,41,46,39,53,33,36,42,46,49,46,20,49,53,42,19,63,76,65,73,49,62,42,81,37,53,40,71,67,59,45,72,130

pLDDT: mean 97.04, std 4.06, range [53.44, 98.94]